Protein AF-A0A521FD59-F1 (afdb_monomer)

Mean predicted aligned error: 16.3 Å

Structure (mmCIF, N/CA/C/O backbone):
data_AF-A0A521FD59-F1
#
_entry.id   AF-A0A521FD59-F1
#
loop_
_atom_site.group_PDB
_atom_site.id
_atom_site.type_symbol
_atom_site.label_atom_id
_atom_site.label_alt_id
_atom_site.label_comp_id
_atom_site.label_asym_id
_atom_site.label_entity_id
_atom_site.label_seq_id
_atom_site.pdbx_PDB_ins_code
_atom_site.Cartn_x
_atom_site.Cartn_y
_atom_site.Cartn_z
_atom_site.occupancy
_atom_site.B_iso_or_equiv
_atom_site.auth_seq_id
_atom_site.auth_comp_id
_atom_site.auth_asym_id
_atom_site.auth_atom_id
_atom_site.pdbx_PDB_model_num
ATOM 1 N N . MET A 1 1 ? -59.098 29.229 61.569 1.00 36.94 1 MET A N 1
ATOM 2 C CA . MET A 1 1 ? -57.922 29.793 62.262 1.00 36.94 1 MET A CA 1
ATOM 3 C C . MET A 1 1 ? -56.766 29.774 61.277 1.00 36.94 1 MET A C 1
ATOM 5 O O . MET A 1 1 ? -56.457 28.694 60.805 1.00 36.94 1 MET A O 1
ATOM 9 N N . ASN A 1 2 ? -56.265 30.974 60.949 1.00 36.91 2 ASN A N 1
ATOM 10 C CA . ASN A 1 2 ? -54.979 31.379 60.337 1.00 36.91 2 ASN A CA 1
ATOM 11 C C . ASN A 1 2 ? -54.457 30.537 59.150 1.00 36.91 2 ASN A C 1
ATOM 13 O O . ASN A 1 2 ? -54.027 29.412 59.353 1.00 36.91 2 ASN A O 1
ATOM 17 N N . TYR A 1 3 ? -54.619 30.938 57.880 1.00 36.75 3 TYR A N 1
ATOM 18 C CA . TYR A 1 3 ? -53.926 31.993 57.094 1.00 36.75 3 TYR A CA 1
ATOM 19 C C . TYR A 1 3 ? -52.390 31.928 57.079 1.00 36.75 3 TYR A C 1
ATOM 21 O O . TYR A 1 3 ? -51.772 32.198 58.104 1.00 36.75 3 TYR A O 1
ATOM 29 N N . LEU A 1 4 ? -51.844 31.640 55.884 1.00 38.56 4 LEU A N 1
ATOM 30 C CA . LEU A 1 4 ? -50.711 32.262 55.152 1.00 38.56 4 LEU A CA 1
ATOM 31 C C . LEU A 1 4 ? -50.344 31.280 54.008 1.00 38.56 4 LEU A C 1
ATOM 33 O O . LEU A 1 4 ? -49.922 30.165 54.291 1.00 38.56 4 LEU A O 1
ATOM 37 N N . THR A 1 5 ? -50.788 31.435 52.753 1.00 40.41 5 THR A N 1
ATOM 38 C CA . THR A 1 5 ? -50.320 32.346 51.675 1.00 40.41 5 THR A CA 1
ATOM 39 C C . THR A 1 5 ? -48.805 32.361 51.473 1.00 40.41 5 THR A C 1
ATOM 41 O O . THR A 1 5 ? -48.108 32.876 52.334 1.00 40.41 5 THR A O 1
ATOM 44 N N . ASP A 1 6 ? -48.328 31.836 50.338 1.00 34.53 6 ASP A N 1
ATOM 45 C CA . ASP A 1 6 ? -47.549 32.559 49.304 1.00 34.53 6 ASP A CA 1
ATOM 46 C C . ASP A 1 6 ? -46.977 31.552 48.286 1.00 34.53 6 ASP A C 1
ATOM 48 O O . ASP A 1 6 ? -46.302 30.599 48.653 1.00 34.53 6 ASP A O 1
ATOM 52 N N . THR A 1 7 ? -47.556 31.482 47.086 1.00 39.81 7 THR A N 1
ATOM 53 C CA . THR A 1 7 ? -47.180 32.148 45.817 1.00 39.81 7 THR A CA 1
ATOM 54 C C . THR A 1 7 ? -46.099 31.427 44.990 1.00 39.81 7 THR A C 1
ATOM 56 O O . THR A 1 7 ? -45.178 30.823 45.530 1.00 39.81 7 THR A O 1
ATOM 59 N N . PRO A 1 8 ? -46.255 31.432 43.648 1.00 39.59 8 PRO A N 1
ATOM 60 C CA . PRO A 1 8 ? -45.463 30.642 42.715 1.00 39.59 8 PRO A CA 1
ATOM 61 C C . PRO A 1 8 ? -44.220 31.404 42.246 1.00 39.59 8 PRO A C 1
ATOM 63 O O . PRO A 1 8 ? -44.295 32.593 41.938 1.00 39.59 8 PRO A O 1
ATOM 66 N N . MET A 1 9 ? -43.102 30.702 42.065 1.00 32.16 9 MET A N 1
ATOM 67 C CA . MET A 1 9 ? -41.982 31.226 41.284 1.00 32.16 9 MET A CA 1
ATOM 68 C C . MET A 1 9 ? -42.161 30.822 39.813 1.00 32.16 9 MET A C 1
ATOM 70 O O . MET A 1 9 ? -41.871 29.702 39.403 1.00 32.16 9 MET A O 1
ATOM 74 N N . LYS A 1 10 ? -42.694 31.755 39.019 1.00 37.41 10 LYS A N 1
ATOM 75 C CA . LYS A 1 10 ? -42.339 31.905 37.601 1.00 37.41 10 LYS A CA 1
ATOM 76 C C . LYS A 1 10 ? -41.144 32.854 37.517 1.00 37.41 10 LYS A C 1
ATOM 78 O O . LYS A 1 10 ? -41.014 33.708 38.389 1.00 37.41 10 LYS A O 1
ATOM 83 N N . THR A 1 11 ? -40.435 32.784 36.384 1.00 32.03 11 THR A N 1
ATOM 84 C CA . THR A 1 11 ? -39.330 33.640 35.883 1.00 32.03 11 THR A CA 1
ATOM 85 C C . THR A 1 11 ? -37.928 33.129 36.252 1.00 32.03 11 THR A C 1
ATOM 87 O O . THR A 1 11 ? -37.734 32.663 37.361 1.00 32.03 11 THR A O 1
ATOM 90 N N . LEU A 1 12 ? -36.916 33.097 35.378 1.00 36.06 12 LEU A N 1
ATOM 91 C CA . LEU A 1 12 ? -36.708 33.691 34.054 1.00 36.06 12 LEU A CA 1
ATOM 92 C C . LEU A 1 12 ? -36.009 32.698 33.103 1.00 36.06 12 LEU A C 1
ATOM 94 O O . LEU A 1 12 ? -35.074 32.005 33.481 1.00 36.06 12 LEU A O 1
ATOM 98 N N . THR A 1 13 ? -36.471 32.699 31.855 1.00 33.00 13 THR A N 1
ATOM 99 C CA . THR A 1 13 ? -35.672 32.868 30.632 1.00 33.00 13 THR A CA 1
ATOM 100 C C . THR A 1 13 ? -34.166 32.584 30.725 1.00 33.00 13 THR A C 1
ATOM 102 O O . THR A 1 13 ? -33.420 33.378 31.284 1.00 33.00 13 THR A O 1
ATOM 105 N N . ASN A 1 14 ? -33.712 31.542 30.027 1.00 32.19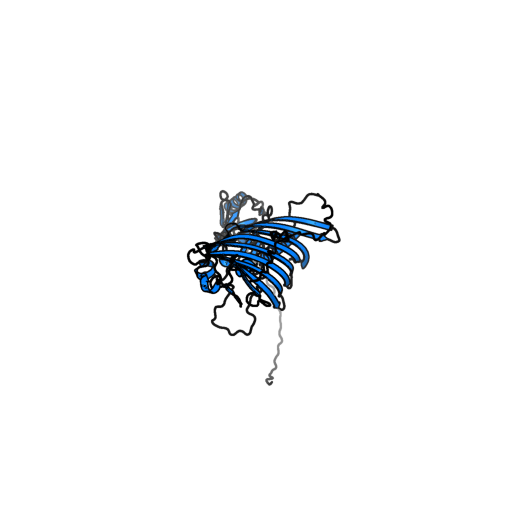 14 ASN A N 1
ATOM 106 C CA . ASN A 1 14 ? -32.535 31.648 29.166 1.00 32.19 14 ASN A CA 1
ATOM 107 C C . ASN A 1 14 ? -32.643 30.630 28.026 1.00 32.19 14 ASN A C 1
ATOM 109 O O . ASN A 1 14 ? -32.357 29.446 28.168 1.00 32.19 14 ASN A O 1
ATOM 113 N N . HIS A 1 15 ? -33.077 31.134 26.871 1.00 39.25 15 HIS A N 1
ATOM 114 C CA . HIS A 1 15 ? -32.587 30.650 25.590 1.00 39.25 15 HIS A CA 1
ATOM 115 C C . HIS A 1 15 ? -31.060 30.676 25.640 1.00 39.25 15 HIS A C 1
ATOM 117 O O . HIS A 1 15 ? -30.529 31.771 25.716 1.00 39.25 15 HIS A O 1
ATOM 123 N N . PHE A 1 16 ? -30.383 29.527 25.640 1.00 38.50 16 PHE A N 1
ATOM 124 C CA . PHE A 1 16 ? -29.023 29.327 25.111 1.00 38.50 16 PHE A CA 1
ATOM 125 C C . PHE A 1 16 ? -28.554 27.909 25.466 1.00 38.50 16 PHE A C 1
ATOM 127 O O . PHE A 1 16 ? -27.932 27.697 26.496 1.00 38.50 16 PHE A O 1
ATOM 134 N N . PHE A 1 17 ? -28.854 26.933 24.612 1.00 32.09 17 PHE A N 1
ATOM 135 C CA . PHE A 1 17 ? -28.067 25.697 24.487 1.00 32.09 17 PHE A CA 1
ATOM 136 C C . PHE A 1 17 ? -28.345 25.148 23.079 1.00 32.09 17 PHE A C 1
ATOM 138 O O . PHE A 1 17 ? -29.271 24.380 22.858 1.00 32.09 17 PHE A O 1
ATOM 145 N N . ARG A 1 18 ? -27.921 25.893 22.051 1.00 30.89 18 ARG A N 1
ATOM 146 C CA . ARG A 1 18 ? -26.748 25.552 21.228 1.00 30.89 18 ARG A CA 1
ATOM 147 C C . ARG A 1 18 ? -26.711 24.066 20.869 1.00 30.89 18 ARG A C 1
ATOM 149 O O . ARG A 1 18 ? -26.042 23.272 21.510 1.00 30.89 18 ARG A O 1
ATOM 156 N N . LEU A 1 19 ? -27.470 23.761 19.818 1.00 32.31 19 LEU A N 1
ATOM 157 C CA . LEU A 1 19 ? -27.032 23.019 18.637 1.00 32.31 19 LEU A CA 1
ATOM 158 C C . LEU A 1 19 ? -25.502 22.812 18.630 1.00 32.31 19 LEU A C 1
ATOM 160 O O . LEU A 1 19 ? -24.761 23.729 18.279 1.00 32.31 19 LEU A O 1
ATOM 164 N N . LEU A 1 20 ? -25.041 21.642 19.066 1.00 33.50 20 LEU A N 1
ATOM 165 C CA . LEU A 1 20 ? -23.659 21.206 18.893 1.00 33.50 20 LEU A CA 1
ATOM 166 C C . LEU A 1 20 ? -23.643 20.269 17.682 1.00 33.50 20 LEU A C 1
ATOM 168 O O . LEU A 1 20 ? -23.583 19.054 17.807 1.00 33.50 20 LEU A O 1
ATOM 172 N N . VAL A 1 21 ? -23.799 20.861 16.497 1.00 31.67 21 VAL A N 1
ATOM 173 C CA . VAL A 1 21 ? -23.350 20.218 15.263 1.00 31.67 21 VAL A CA 1
ATOM 174 C C . VAL A 1 21 ? -21.833 20.338 15.307 1.00 31.67 21 VAL A C 1
ATOM 176 O O . VAL A 1 21 ? -21.298 21.429 15.107 1.00 31.67 21 VAL A O 1
ATOM 179 N N . PHE A 1 22 ? -21.145 19.249 15.636 1.00 30.95 22 PHE A N 1
ATOM 180 C CA . PHE A 1 22 ? -19.716 19.142 15.375 1.00 30.95 22 PHE A CA 1
ATOM 181 C C . PHE A 1 22 ? -19.566 18.941 13.864 1.00 30.95 22 PHE A C 1
ATOM 183 O O . PHE A 1 22 ? -19.523 17.827 13.360 1.00 30.95 22 PHE A O 1
ATOM 190 N N . VAL A 1 23 ? -19.591 20.047 13.114 1.00 31.14 23 VAL A N 1
ATOM 191 C CA . VAL A 1 23 ? -19.036 20.053 11.761 1.00 31.14 23 VAL A CA 1
ATOM 192 C C . VAL A 1 23 ? -17.531 19.992 11.967 1.00 31.14 23 VAL A C 1
ATOM 194 O O . VAL A 1 23 ? -16.925 20.991 12.363 1.00 31.14 23 VAL A O 1
ATOM 197 N N . PHE A 1 24 ? -16.937 18.824 11.737 1.00 30.42 24 PHE A N 1
ATOM 198 C CA . PHE A 1 24 ? -15.494 18.676 11.590 1.00 30.42 24 PHE A CA 1
ATOM 199 C C . PHE A 1 24 ? -15.096 19.408 10.301 1.00 30.42 24 PHE A C 1
ATOM 201 O O . PHE A 1 24 ? -15.010 18.845 9.217 1.00 30.42 24 PHE A O 1
ATOM 208 N N . THR A 1 25 ? -14.979 20.732 10.402 1.00 29.70 25 THR A N 1
ATOM 209 C CA . THR A 1 25 ? -14.443 21.571 9.335 1.00 29.70 25 THR A CA 1
ATOM 210 C C . THR A 1 25 ? -12.945 21.585 9.573 1.00 29.70 25 THR A C 1
ATOM 212 O O . THR A 1 25 ? -12.450 22.369 10.381 1.00 29.70 25 THR A O 1
ATOM 215 N N . VAL A 1 26 ? -12.232 20.665 8.929 1.00 36.03 26 VAL A N 1
ATOM 216 C CA . VAL A 1 26 ? -10.773 20.714 8.851 1.00 36.03 26 VAL A CA 1
ATOM 217 C C . VAL A 1 26 ? -10.423 21.931 7.998 1.00 36.03 26 VAL A C 1
ATOM 219 O O . VAL A 1 26 ? -10.385 21.883 6.773 1.00 36.03 26 VAL A O 1
ATOM 222 N N . THR A 1 27 ? -10.245 23.080 8.644 1.00 34.38 27 THR A N 1
ATOM 223 C CA . THR A 1 27 ? -9.614 24.242 8.023 1.00 34.38 27 THR A CA 1
ATOM 224 C C . THR A 1 27 ? -8.113 23.995 7.986 1.00 34.38 27 THR A C 1
ATOM 226 O O . THR A 1 27 ? -7.407 24.311 8.944 1.00 34.38 27 THR A O 1
ATOM 229 N N . LEU A 1 28 ? -7.632 23.444 6.871 1.00 40.31 28 LEU A N 1
ATOM 230 C CA . LEU A 1 28 ? -6.236 23.555 6.457 1.00 40.31 28 LEU A CA 1
ATOM 231 C C . LEU A 1 28 ? -5.959 25.028 6.136 1.00 40.31 28 LEU A C 1
ATOM 233 O O . LEU A 1 28 ? -6.228 25.518 5.044 1.00 40.31 28 LEU A O 1
ATOM 237 N N . ALA A 1 29 ? -5.476 25.757 7.134 1.00 40.28 29 ALA A N 1
ATOM 238 C CA . ALA A 1 29 ? -4.911 27.087 6.965 1.00 40.28 29 ALA A CA 1
ATOM 239 C C . ALA A 1 29 ? -3.554 27.143 7.672 1.00 40.28 29 ALA A C 1
ATOM 241 O O . ALA A 1 29 ? -3.356 27.905 8.616 1.00 40.28 29 ALA A O 1
ATOM 242 N N . ALA A 1 30 ? -2.615 26.322 7.202 1.00 39.03 30 ALA A N 1
ATOM 243 C CA . ALA A 1 30 ? -1.202 26.651 7.290 1.00 39.03 30 ALA A CA 1
ATOM 244 C C . ALA A 1 30 ? -0.863 27.438 6.021 1.00 39.03 30 ALA A C 1
ATOM 246 O O . ALA A 1 30 ? -0.776 26.893 4.925 1.00 39.03 30 ALA A O 1
ATOM 247 N N . GLY A 1 31 ? -0.778 28.759 6.164 1.00 37.69 31 GLY A N 1
ATOM 248 C CA . GLY A 1 31 ? -0.307 29.629 5.102 1.00 37.69 31 GLY A CA 1
ATOM 249 C C . GLY A 1 31 ? 1.185 29.419 4.878 1.00 37.69 31 GLY A C 1
ATOM 250 O O . GLY A 1 31 ? 1.992 30.020 5.581 1.00 37.69 31 GLY A O 1
ATOM 251 N N . CYS A 1 32 ? 1.528 28.631 3.864 1.00 32.69 32 CYS A N 1
ATOM 252 C CA . CYS A 1 32 ? 2.683 28.910 3.023 1.00 32.69 32 CYS A CA 1
ATOM 253 C C . CYS A 1 32 ? 2.172 29.710 1.823 1.00 32.69 32 CYS A C 1
ATOM 255 O O . CYS A 1 32 ? 1.131 29.406 1.240 1.00 32.69 32 CYS A O 1
ATOM 257 N N . THR A 1 33 ? 2.850 30.805 1.507 1.00 37.28 33 THR A N 1
ATOM 258 C CA . THR A 1 33 ? 2.545 31.620 0.338 1.00 37.28 33 THR A CA 1
ATOM 259 C C . THR A 1 33 ? 2.867 30.794 -0.906 1.00 37.28 33 THR A C 1
ATOM 261 O O . THR A 1 33 ? 4.036 30.678 -1.254 1.00 37.28 33 THR A O 1
ATOM 264 N N . LEU A 1 34 ? 1.856 30.212 -1.551 1.00 37.97 34 LEU A N 1
ATOM 265 C CA . LEU A 1 34 ? 1.984 29.669 -2.904 1.00 37.97 34 LEU A CA 1
ATOM 266 C C . LEU A 1 34 ? 2.347 30.835 -3.830 1.00 37.97 34 LEU A C 1
ATOM 268 O O . LEU A 1 34 ? 1.506 31.688 -4.127 1.00 37.97 34 LEU A O 1
ATOM 272 N N . GLY A 1 35 ? 3.629 30.930 -4.181 1.00 33.28 35 GLY A N 1
ATOM 273 C CA . GLY A 1 35 ? 4.089 31.784 -5.267 1.00 33.28 35 GLY A CA 1
ATOM 274 C C . GLY A 1 35 ? 3.484 31.299 -6.581 1.00 33.28 35 GLY A C 1
ATOM 275 O O . GLY A 1 35 ? 3.236 30.107 -6.741 1.00 33.28 35 GLY A O 1
ATOM 276 N N . ASP A 1 36 ? 3.205 32.234 -7.490 1.00 37.91 36 ASP A N 1
ATOM 277 C CA . ASP A 1 36 ? 2.759 31.953 -8.859 1.00 37.91 36 ASP A CA 1
ATOM 278 C C . ASP A 1 36 ? 3.618 30.838 -9.479 1.00 37.91 36 ASP A C 1
ATOM 280 O O . ASP A 1 36 ? 4.808 31.032 -9.738 1.00 37.91 36 ASP A O 1
ATOM 284 N N . VAL A 1 37 ? 3.010 29.674 -9.717 1.00 43.78 37 VAL A N 1
ATOM 285 C CA . VAL A 1 37 ? 3.637 28.580 -10.460 1.00 43.78 37 VAL A CA 1
ATOM 286 C C . VAL A 1 37 ? 3.593 28.962 -11.935 1.00 43.78 37 VAL A C 1
ATOM 288 O O . VAL A 1 37 ? 2.526 29.140 -12.520 1.00 43.78 37 VAL A O 1
ATOM 291 N N . SER A 1 38 ? 4.773 29.130 -12.528 1.00 35.16 38 SER A N 1
ATOM 292 C CA . SER A 1 38 ? 4.948 29.404 -13.953 1.00 35.16 38 SER A CA 1
ATOM 293 C C . SER A 1 38 ? 4.319 28.287 -14.796 1.00 35.16 38 SER A C 1
ATOM 295 O O . SER A 1 38 ? 4.861 27.186 -14.868 1.00 35.16 38 SER A O 1
ATOM 297 N N . GLU A 1 39 ? 3.231 28.601 -15.503 1.00 39.53 39 GLU A N 1
ATOM 298 C CA . GLU A 1 39 ? 2.723 27.833 -16.644 1.00 39.53 39 GLU A CA 1
ATOM 299 C C . GLU A 1 39 ? 3.779 27.817 -17.766 1.00 39.53 39 GLU A C 1
ATOM 301 O O . GLU A 1 39 ? 3.798 28.699 -18.620 1.00 39.53 39 GLU A O 1
ATOM 306 N N . ASN A 1 40 ? 4.690 26.841 -17.772 1.00 36.19 40 ASN A N 1
ATOM 307 C CA . ASN A 1 40 ? 5.502 26.519 -18.949 1.00 36.19 40 ASN A CA 1
ATOM 308 C C . ASN A 1 40 ? 5.667 24.994 -19.077 1.00 36.19 40 ASN A C 1
ATOM 310 O O . ASN A 1 40 ? 6.516 24.383 -18.440 1.00 36.19 40 ASN A O 1
ATOM 314 N N . MET A 1 41 ? 4.766 24.441 -19.896 1.00 36.25 41 MET A N 1
ATOM 315 C CA . MET A 1 41 ? 4.787 23.204 -20.700 1.00 36.25 41 MET A CA 1
ATOM 316 C C . MET A 1 41 ? 6.204 22.601 -20.854 1.00 36.25 41 MET A C 1
ATOM 318 O O . MET A 1 41 ? 7.050 23.232 -21.480 1.00 36.25 41 MET A O 1
ATOM 322 N N . ASP A 1 42 ? 6.555 21.499 -20.178 1.00 42.59 42 ASP A N 1
ATOM 323 C CA . ASP A 1 42 ? 6.226 20.093 -20.506 1.00 42.59 42 ASP A CA 1
ATOM 324 C C . ASP A 1 42 ? 5.697 19.316 -19.272 1.00 42.59 42 ASP A C 1
ATOM 326 O O . ASP A 1 42 ? 6.403 18.561 -18.601 1.00 42.59 42 ASP A O 1
ATOM 330 N N . GLN A 1 43 ? 4.425 19.516 -18.911 1.00 51.12 43 GLN A N 1
ATOM 331 C CA . GLN A 1 43 ? 3.843 18.866 -17.725 1.00 51.12 43 GLN A CA 1
ATOM 332 C C . GLN A 1 43 ? 3.532 17.370 -17.911 1.00 51.12 43 GLN A C 1
ATOM 334 O O . GLN A 1 43 ? 3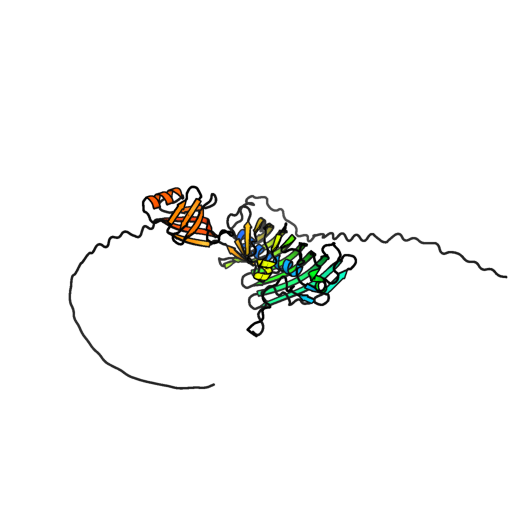.396 16.681 -16.902 1.00 51.12 43 GLN A O 1
ATOM 339 N N . ASP A 1 44 ? 3.518 16.837 -19.137 1.00 54.88 44 ASP A N 1
ATOM 340 C CA . ASP A 1 44 ? 2.973 15.496 -19.412 1.00 54.88 44 ASP A CA 1
ATOM 341 C C . ASP A 1 44 ? 4.005 14.356 -19.482 1.00 54.88 44 ASP A C 1
ATOM 343 O O . ASP A 1 44 ? 3.611 13.196 -19.372 1.00 54.88 44 ASP A O 1
ATOM 347 N N . GLN A 1 45 ? 5.302 14.644 -19.637 1.00 68.19 45 GLN A N 1
ATOM 348 C CA . GLN A 1 45 ? 6.347 13.608 -19.633 1.00 68.19 45 GLN A CA 1
ATOM 349 C C . GLN A 1 45 ? 7.082 13.597 -18.298 1.00 68.19 45 GLN A C 1
ATOM 351 O O . GLN A 1 45 ? 7.595 14.631 -17.872 1.00 68.19 45 GLN A O 1
ATOM 356 N N . LEU A 1 46 ? 7.069 12.456 -17.612 1.00 78.12 46 LEU A N 1
ATOM 357 C CA . LEU A 1 46 ? 7.846 12.241 -16.395 1.00 78.12 46 LEU A CA 1
ATOM 358 C C . LEU A 1 46 ? 9.300 11.966 -16.776 1.00 78.12 46 LEU A C 1
ATOM 360 O O . LEU A 1 46 ? 9.550 11.160 -17.672 1.00 78.12 46 LEU A O 1
ATOM 364 N N . ASP A 1 47 ? 10.247 12.627 -16.114 1.00 83.06 47 ASP A N 1
ATOM 365 C CA . ASP A 1 47 ? 11.659 12.273 -16.266 1.00 83.06 47 ASP A CA 1
ATOM 366 C C . ASP A 1 47 ? 12.032 11.046 -15.409 1.00 83.06 47 ASP A C 1
ATOM 368 O O . ASP A 1 47 ? 11.302 10.647 -14.502 1.00 83.06 47 ASP A O 1
ATOM 372 N N . ALA A 1 48 ? 13.186 10.431 -15.681 1.00 80.88 48 ALA A N 1
ATOM 373 C CA . ALA A 1 48 ? 13.617 9.229 -14.963 1.00 80.88 48 ALA A CA 1
ATOM 374 C C . ALA A 1 48 ? 13.784 9.444 -13.443 1.00 80.88 48 ALA A C 1
ATOM 376 O O . ALA A 1 48 ? 13.568 8.517 -12.668 1.00 80.88 48 ALA A O 1
ATOM 377 N N . GLU A 1 49 ? 14.154 10.651 -12.994 1.00 82.38 49 GLU A N 1
ATOM 378 C CA . GLU A 1 49 ? 14.268 10.968 -11.563 1.00 82.38 49 GLU A CA 1
ATOM 379 C C . GLU A 1 49 ? 12.880 11.082 -10.913 1.00 82.38 49 GLU A C 1
ATOM 381 O O . GLU A 1 49 ? 12.688 10.644 -9.782 1.00 82.38 49 GLU A O 1
ATOM 386 N N . GLU A 1 50 ? 11.906 11.674 -11.607 1.00 88.38 50 GLU A N 1
ATOM 387 C CA . GLU A 1 50 ? 10.514 11.771 -11.161 1.00 88.38 50 GLU A CA 1
ATOM 388 C C . GLU A 1 50 ? 9.857 10.396 -11.050 1.00 88.38 50 GLU A C 1
ATOM 390 O O . GLU A 1 50 ? 9.140 10.155 -10.082 1.00 88.38 50 GLU A O 1
ATOM 395 N N . ILE A 1 51 ? 10.129 9.495 -11.994 1.00 88.62 51 ILE A N 1
ATOM 396 C CA . ILE A 1 51 ? 9.582 8.133 -12.001 1.00 88.62 51 ILE A CA 1
ATOM 397 C C . ILE A 1 51 ? 10.183 7.301 -10.874 1.00 88.62 51 ILE A C 1
ATOM 399 O O . ILE A 1 51 ? 9.437 6.691 -10.115 1.00 88.62 51 ILE A O 1
ATOM 403 N N . GLU A 1 52 ? 11.507 7.331 -10.715 1.00 84.06 52 GLU A N 1
ATOM 404 C CA . GLU A 1 52 ? 12.207 6.643 -9.625 1.00 84.06 52 GLU A CA 1
ATOM 405 C C . GLU A 1 52 ? 11.743 7.157 -8.251 1.00 84.06 52 GLU A C 1
ATOM 407 O O . GLU A 1 52 ? 11.477 6.375 -7.340 1.00 84.06 52 GLU A O 1
ATOM 412 N N . ALA A 1 53 ? 11.568 8.474 -8.099 1.00 89.69 53 ALA A N 1
ATOM 413 C CA . ALA A 1 53 ? 11.043 9.047 -6.864 1.00 89.69 53 ALA A CA 1
ATOM 414 C C . ALA A 1 53 ? 9.587 8.634 -6.607 1.00 89.69 53 ALA A C 1
ATOM 416 O O . ALA A 1 53 ? 9.246 8.218 -5.499 1.00 89.69 53 ALA A O 1
ATOM 417 N N . ALA A 1 54 ? 8.724 8.747 -7.619 1.00 94.31 54 ALA A N 1
ATOM 418 C CA . ALA A 1 54 ? 7.312 8.415 -7.491 1.00 94.31 54 ALA A CA 1
ATOM 419 C C . ALA A 1 54 ? 7.103 6.927 -7.200 1.00 94.31 54 ALA A C 1
ATOM 421 O O . ALA A 1 54 ? 6.263 6.590 -6.368 1.00 94.31 54 ALA A O 1
ATOM 422 N N . SER A 1 55 ? 7.874 6.043 -7.839 1.00 92.81 55 SER A N 1
ATOM 423 C CA . SER A 1 55 ? 7.757 4.599 -7.648 1.00 92.81 55 SER A CA 1
ATOM 424 C C . SER A 1 55 ? 8.142 4.214 -6.223 1.00 92.81 55 SER A C 1
ATOM 426 O O . SER A 1 55 ? 7.360 3.554 -5.545 1.00 92.81 55 SER A O 1
ATOM 428 N N . GLN A 1 56 ? 9.256 4.737 -5.701 1.00 89.38 56 GLN A N 1
ATOM 429 C CA . GLN A 1 56 ? 9.672 4.486 -4.320 1.00 89.38 56 GLN A CA 1
ATOM 430 C C . GLN A 1 56 ? 8.682 5.035 -3.279 1.00 89.38 56 GLN A C 1
ATOM 432 O O . GLN A 1 56 ? 8.407 4.358 -2.284 1.00 89.38 56 GLN A O 1
ATOM 437 N N . ILE A 1 57 ? 8.117 6.229 -3.504 1.00 95.94 57 ILE A N 1
ATOM 438 C CA . ILE A 1 57 ? 7.075 6.793 -2.628 1.00 95.94 57 ILE A CA 1
ATOM 439 C C . ILE A 1 57 ? 5.821 5.912 -2.662 1.00 95.94 57 ILE A C 1
ATOM 441 O O . ILE A 1 57 ? 5.248 5.631 -1.609 1.00 95.94 57 ILE A O 1
ATOM 445 N N . MET A 1 58 ? 5.407 5.439 -3.842 1.00 97.31 58 MET A N 1
ATOM 446 C CA . MET A 1 58 ? 4.282 4.509 -3.971 1.00 97.31 58 MET A CA 1
ATOM 447 C C . MET A 1 58 ? 4.559 3.174 -3.274 1.00 97.31 58 MET A C 1
ATOM 449 O O . MET A 1 58 ? 3.677 2.675 -2.581 1.00 97.31 58 MET A O 1
ATOM 453 N N . GLY A 1 59 ? 5.782 2.644 -3.366 1.00 93.88 59 GLY A N 1
ATOM 454 C CA . GLY A 1 59 ? 6.199 1.449 -2.630 1.00 93.88 59 GLY A CA 1
ATOM 455 C C . GLY A 1 59 ? 6.008 1.597 -1.120 1.00 93.88 59 GLY A C 1
ATOM 456 O O . GLY A 1 59 ? 5.367 0.761 -0.484 1.00 93.88 59 GLY A O 1
ATOM 457 N N . GLN A 1 60 ? 6.457 2.717 -0.543 1.00 93.44 60 GLN A N 1
ATOM 458 C CA . GLN A 1 60 ? 6.218 3.013 0.874 1.00 93.44 60 GLN A CA 1
ATOM 459 C C . GLN A 1 60 ? 4.748 3.264 1.217 1.00 93.44 60 GLN A C 1
ATOM 461 O O . GLN A 1 60 ? 4.313 2.938 2.322 1.00 93.44 60 GLN A O 1
ATOM 466 N N . ALA A 1 61 ? 3.997 3.916 0.327 1.00 97.44 61 ALA A N 1
ATOM 467 C CA . ALA A 1 61 ? 2.585 4.208 0.546 1.00 97.44 61 ALA A CA 1
ATOM 468 C C . ALA A 1 61 ? 1.735 2.934 0.535 1.00 97.44 61 ALA A C 1
ATOM 470 O O . ALA A 1 61 ? 0.712 2.887 1.213 1.00 97.44 61 ALA A O 1
ATOM 471 N N . LEU A 1 62 ? 2.159 1.902 -0.195 1.00 97.56 62 LEU A N 1
ATOM 472 C CA . LEU A 1 62 ? 1.464 0.624 -0.259 1.00 97.56 62 LEU A CA 1
ATOM 473 C C . LEU A 1 62 ? 1.831 -0.299 0.905 1.00 97.56 62 LEU A C 1
ATOM 475 O O . LEU A 1 62 ? 0.935 -0.902 1.486 1.00 97.56 62 LEU A O 1
ATOM 479 N N . SER A 1 63 ? 3.103 -0.400 1.280 1.00 92.94 63 SER A N 1
ATOM 480 C CA . SER A 1 63 ? 3.565 -1.572 2.026 1.00 92.94 63 SER A CA 1
ATOM 481 C C . SER A 1 63 ? 3.231 -1.634 3.519 1.00 92.94 63 SER A C 1
ATOM 483 O O . SER A 1 63 ? 2.964 -0.627 4.176 1.00 92.94 63 SER A O 1
ATOM 485 N N . ASP A 1 64 ? 3.299 -2.845 4.076 1.00 91.56 64 ASP A N 1
ATOM 486 C CA . ASP A 1 64 ? 3.088 -3.108 5.505 1.00 91.56 64 ASP A CA 1
ATOM 487 C C . ASP A 1 64 ? 4.238 -2.585 6.385 1.00 91.56 64 ASP A C 1
ATOM 489 O O . ASP A 1 64 ? 4.029 -1.843 7.348 1.00 91.56 64 ASP A O 1
ATOM 493 N N . ASP A 1 65 ? 5.479 -2.887 6.011 1.00 84.94 65 ASP A N 1
ATOM 494 C CA . ASP A 1 65 ? 6.679 -2.503 6.758 1.00 84.94 65 ASP A CA 1
ATOM 495 C C . ASP A 1 65 ? 6.840 -0.984 6.889 1.00 84.94 65 ASP A C 1
ATOM 497 O O . ASP A 1 65 ? 7.398 -0.502 7.876 1.00 84.94 65 ASP A O 1
ATOM 501 N N . ASN A 1 66 ? 6.304 -0.208 5.946 1.00 87.38 66 ASN A N 1
ATOM 502 C CA . ASN A 1 66 ? 6.409 1.247 5.961 1.00 87.38 66 ASN A CA 1
ATOM 503 C C . ASN A 1 66 ? 5.183 1.942 6.565 1.00 87.38 66 ASN A C 1
ATOM 505 O O . ASN A 1 66 ? 5.113 3.161 6.468 1.00 87.38 66 ASN A O 1
ATOM 509 N N . ASP A 1 67 ? 4.237 1.221 7.185 1.00 94.38 67 ASP A N 1
ATOM 510 C CA . ASP A 1 67 ? 2.950 1.738 7.698 1.00 94.38 67 ASP A CA 1
ATOM 511 C C . ASP A 1 67 ? 2.003 2.298 6.614 1.00 94.38 67 ASP A C 1
ATOM 513 O O . ASP A 1 67 ? 1.261 3.262 6.844 1.00 94.38 67 ASP A O 1
ATOM 517 N N . GLY A 1 68 ? 2.081 1.750 5.399 1.00 96.31 68 GLY A N 1
ATOM 518 C CA . GLY A 1 68 ? 1.265 2.125 4.245 1.00 96.31 68 GLY A CA 1
ATOM 519 C C . GLY A 1 68 ? -0.148 1.535 4.277 1.00 96.31 68 GLY A C 1
ATOM 520 O O . GLY A 1 68 ? -0.665 1.138 5.323 1.00 96.31 68 GLY A O 1
ATOM 521 N N . VAL A 1 69 ? -0.776 1.463 3.103 1.00 97.56 69 VAL A N 1
ATOM 522 C CA . VAL A 1 69 ? -2.110 0.885 2.882 1.00 97.56 69 VAL A CA 1
ATOM 523 C C . VAL A 1 69 ? -2.234 -0.491 3.523 1.00 97.56 69 VAL A C 1
ATOM 525 O O . VAL A 1 69 ? -3.176 -0.728 4.277 1.00 97.56 69 VAL A O 1
ATOM 528 N N . PHE A 1 70 ? -1.291 -1.395 3.255 1.00 95.94 70 PHE A N 1
ATOM 529 C CA . PHE A 1 70 ? -1.374 -2.768 3.741 1.00 95.94 70 PHE A CA 1
ATOM 530 C C . PHE A 1 70 ? -1.185 -2.861 5.254 1.00 95.94 70 PHE A C 1
ATOM 532 O O . PHE A 1 70 ? -1.806 -3.716 5.885 1.00 95.94 70 PHE A O 1
ATOM 539 N N . ALA A 1 71 ? -0.451 -1.934 5.873 1.00 95.06 71 ALA A N 1
ATOM 540 C CA . ALA A 1 71 ? -0.429 -1.832 7.329 1.00 95.06 71 ALA A CA 1
ATOM 541 C C . ALA A 1 71 ? -1.784 -1.405 7.889 1.00 95.06 71 ALA A C 1
ATOM 543 O O . ALA A 1 71 ? -2.243 -1.961 8.883 1.00 95.06 71 ALA A O 1
ATOM 544 N N . SER A 1 72 ? -2.441 -0.436 7.251 1.00 96.88 72 SER A N 1
ATOM 545 C CA . SER A 1 72 ? -3.777 0.009 7.649 1.00 96.88 72 SER A CA 1
ATOM 546 C C . SER A 1 72 ? -4.856 -1.043 7.400 1.00 96.88 72 SER A C 1
ATOM 548 O O . SER A 1 72 ? -5.753 -1.162 8.226 1.00 96.88 72 SER A O 1
ATOM 550 N N . LEU A 1 73 ? -4.769 -1.838 6.330 1.00 96.44 73 LEU A N 1
ATOM 551 C CA . LEU A 1 73 ? -5.675 -2.969 6.097 1.00 96.44 73 LEU A CA 1
ATOM 552 C C . LEU A 1 73 ? -5.495 -4.063 7.153 1.00 96.44 73 LEU A C 1
ATOM 554 O O . LEU A 1 73 ? -6.475 -4.553 7.708 1.00 96.44 73 LEU A O 1
ATOM 558 N N . ASN A 1 74 ? -4.250 -4.405 7.484 1.00 94.00 74 ASN A N 1
ATOM 559 C CA . ASN A 1 74 ? -3.975 -5.332 8.575 1.00 94.00 74 ASN A CA 1
ATOM 560 C C . ASN A 1 74 ? -4.492 -4.795 9.922 1.00 94.00 74 ASN A C 1
ATOM 562 O O . ASN A 1 74 ? -5.105 -5.541 10.684 1.00 94.00 74 ASN A O 1
ATOM 566 N N . ASP A 1 75 ? -4.284 -3.508 10.220 1.00 95.19 75 ASP A N 1
ATOM 567 C CA . ASP A 1 75 ? -4.817 -2.879 11.434 1.00 95.19 75 ASP A CA 1
ATOM 568 C C . ASP A 1 75 ? -6.363 -2.903 11.431 1.00 95.19 75 ASP A C 1
ATOM 570 O O . ASP A 1 75 ? -6.970 -3.245 12.443 1.00 95.19 75 ASP A O 1
ATOM 574 N N . ALA A 1 76 ? -7.012 -2.648 10.287 1.00 96.12 76 ALA A N 1
ATOM 575 C CA . ALA A 1 76 ? -8.469 -2.707 10.136 1.00 96.12 76 ALA A CA 1
ATOM 576 C C . ALA A 1 76 ? -9.057 -4.103 10.425 1.00 96.12 76 ALA A C 1
ATOM 578 O O . ALA A 1 76 ? -10.176 -4.206 10.928 1.00 96.12 76 ALA A O 1
ATOM 579 N N . LEU A 1 77 ? -8.297 -5.164 10.137 1.00 93.31 77 LEU A N 1
ATOM 580 C CA . LEU A 1 77 ? -8.669 -6.569 10.355 1.00 93.31 77 LEU A CA 1
ATOM 581 C C . LEU A 1 77 ? -8.119 -7.154 11.672 1.00 93.31 77 LEU A C 1
ATOM 583 O O . LEU A 1 77 ? -8.214 -8.359 11.913 1.00 93.31 77 LEU A O 1
ATOM 587 N N . THR A 1 78 ? -7.529 -6.323 12.532 1.00 88.50 78 THR A N 1
ATOM 588 C CA . THR A 1 78 ? -6.944 -6.738 13.814 1.00 88.50 78 THR A CA 1
ATOM 589 C C . THR A 1 78 ? -8.018 -6.962 14.885 1.00 88.50 78 THR A C 1
ATOM 591 O O . THR A 1 78 ? -9.021 -6.252 14.954 1.00 88.50 78 THR A O 1
ATOM 594 N N . ASP A 1 79 ? -7.788 -7.917 15.793 1.00 84.88 79 ASP A N 1
ATOM 595 C CA . ASP A 1 79 ? -8.671 -8.146 16.936 1.00 84.88 79 ASP A CA 1
ATOM 596 C C . ASP A 1 79 ? -8.476 -7.083 18.017 1.00 84.88 79 ASP A C 1
ATOM 598 O O . ASP A 1 79 ? -7.471 -7.054 18.742 1.00 84.88 79 ASP A O 1
ATOM 602 N N . ILE A 1 80 ? -9.504 -6.263 18.221 1.00 88.94 80 ILE A N 1
ATOM 603 C CA . ILE A 1 80 ? -9.457 -5.170 19.191 1.00 88.94 80 ILE A CA 1
ATOM 604 C C . ILE A 1 80 ? -10.173 -5.495 20.506 1.00 88.94 80 ILE A C 1
ATOM 606 O O . ILE A 1 80 ? -11.191 -6.188 20.543 1.00 88.94 80 ILE A O 1
ATOM 610 N N . SER A 1 81 ? -9.651 -4.973 21.616 1.00 87.62 81 SER A N 1
ATOM 611 C CA . SER A 1 81 ? -10.305 -5.025 22.928 1.00 87.62 81 SER A CA 1
ATOM 612 C C . SER A 1 81 ? -9.877 -3.865 23.826 1.00 87.62 81 SER A C 1
ATOM 614 O O . SER A 1 81 ? -8.941 -3.131 23.516 1.00 87.62 81 SER A O 1
ATOM 616 N N . SER A 1 82 ? -10.490 -3.748 25.004 1.00 86.38 82 SER A N 1
ATOM 617 C CA . SER A 1 82 ? -10.141 -2.711 25.981 1.00 86.38 82 SER A CA 1
ATOM 618 C C . SER A 1 82 ? -8.722 -2.778 26.539 1.00 86.38 82 SER A C 1
ATOM 620 O O . SER A 1 82 ? -8.297 -1.841 27.205 1.00 86.38 82 SER A O 1
ATOM 622 N N . SER A 1 83 ? -8.012 -3.886 26.348 1.00 82.25 83 SER A N 1
ATOM 623 C CA . SER A 1 83 ? -6.693 -4.103 26.946 1.00 82.25 83 SER A CA 1
ATOM 624 C C . SER A 1 83 ? -5.591 -4.378 25.935 1.00 82.25 83 SER A C 1
ATOM 626 O O . SER A 1 83 ? -4.453 -4.566 26.351 1.00 82.25 83 SER A O 1
ATOM 628 N N . ASP A 1 84 ? -5.931 -4.536 24.656 1.00 78.19 84 ASP A N 1
ATOM 629 C CA . ASP A 1 84 ? -5.051 -5.224 23.721 1.00 78.19 84 ASP A CA 1
ATOM 630 C C . ASP A 1 84 ? -5.485 -5.028 22.259 1.00 78.19 84 ASP A C 1
ATOM 632 O O . ASP A 1 84 ? -6.689 -5.015 21.973 1.00 78.19 84 ASP A O 1
ATOM 636 N N . PHE A 1 85 ? -4.498 -4.956 21.365 1.00 82.44 85 PHE A N 1
ATOM 637 C CA . PHE A 1 85 ? -4.606 -4.820 19.909 1.00 82.44 85 PHE A CA 1
ATOM 638 C C . PHE A 1 85 ? -3.698 -5.882 19.283 1.00 82.44 85 PHE A C 1
ATOM 640 O O . PHE A 1 85 ? -2.480 -5.775 19.383 1.00 82.44 85 PHE A O 1
ATOM 647 N N . ARG A 1 86 ? -4.265 -6.971 18.748 1.00 75.75 86 ARG A N 1
ATOM 648 C CA . ARG A 1 86 ? -3.471 -8.123 18.279 1.00 75.75 86 ARG A CA 1
ATOM 649 C C . ARG A 1 86 ? -3.946 -8.644 16.950 1.00 75.75 86 ARG A C 1
ATOM 651 O O . ARG A 1 86 ? -5.150 -8.704 16.714 1.00 75.75 86 ARG A O 1
ATOM 658 N N . ALA A 1 87 ? -2.983 -9.058 16.127 1.00 67.81 87 ALA A N 1
ATOM 659 C CA . ALA A 1 87 ? -3.251 -9.677 14.841 1.00 67.81 87 ALA A CA 1
ATOM 660 C C . ALA A 1 87 ? -4.319 -10.768 14.996 1.00 67.81 87 ALA A C 1
ATOM 662 O O . ALA A 1 87 ? -4.220 -11.632 15.873 1.00 67.81 87 ALA A O 1
ATOM 663 N N . ASN A 1 88 ? -5.352 -10.696 14.162 1.00 64.94 88 ASN A N 1
ATOM 664 C CA . ASN A 1 88 ? -6.381 -11.718 14.133 1.00 64.94 88 ASN A CA 1
ATOM 665 C C . ASN A 1 88 ? -5.789 -12.974 13.482 1.00 64.94 88 ASN A C 1
ATOM 667 O O . ASN A 1 88 ? -5.239 -12.921 12.381 1.00 64.94 88 ASN A O 1
ATOM 671 N N . ALA A 1 89 ? -5.915 -14.119 14.154 1.00 60.50 89 ALA A N 1
ATOM 672 C CA . ALA A 1 89 ? -5.348 -15.385 13.692 1.00 60.50 89 ALA A CA 1
ATOM 673 C C . ALA A 1 89 ? -5.888 -15.857 12.323 1.00 60.50 89 ALA A C 1
ATOM 675 O O . ALA A 1 89 ? -5.269 -16.724 11.704 1.00 60.50 89 ALA A O 1
ATOM 676 N N . ARG A 1 90 ? -7.022 -15.306 11.859 1.00 58.97 90 ARG A N 1
ATOM 677 C CA . ARG A 1 90 ? -7.624 -15.560 10.538 1.00 58.97 90 ARG A CA 1
ATOM 678 C C . ARG A 1 90 ? -6.952 -14.799 9.400 1.00 58.97 90 ARG A C 1
ATOM 680 O O . ARG A 1 90 ? -6.984 -15.253 8.269 1.00 58.97 90 ARG A O 1
ATOM 687 N N . PHE A 1 91 ? -6.355 -13.646 9.686 1.00 59.12 91 PHE A N 1
ATOM 688 C CA . PHE A 1 91 ? -5.827 -12.730 8.670 1.00 59.12 91 PHE A CA 1
ATOM 689 C C . PHE A 1 91 ? -4.313 -12.574 8.833 1.00 59.12 91 PHE A C 1
ATOM 691 O O . PHE A 1 91 ? -3.799 -11.462 8.854 1.00 59.12 91 PHE A O 1
ATOM 698 N N . LYS A 1 92 ? -3.631 -13.707 9.065 1.00 55.88 92 LYS A N 1
ATOM 699 C CA . LYS A 1 92 ? -2.268 -13.817 9.616 1.00 55.88 92 LYS A CA 1
ATOM 700 C C . LYS A 1 92 ? -1.290 -12.776 9.062 1.00 55.88 92 LYS A C 1
ATOM 702 O O . LYS A 1 92 ? -1.264 -12.480 7.876 1.00 55.88 92 LYS A O 1
ATOM 707 N N . SER A 1 93 ? -0.418 -12.294 9.942 1.00 55.47 93 SER A N 1
ATOM 708 C CA . SER A 1 93 ? 0.612 -11.292 9.661 1.00 55.47 93 SER A CA 1
ATOM 709 C C . SER A 1 93 ? 2.039 -11.869 9.739 1.00 55.47 93 SER A C 1
ATOM 711 O O . SER A 1 93 ? 2.885 -11.306 10.437 1.00 55.47 93 SER A O 1
ATOM 713 N N . GLY A 1 94 ? 2.311 -13.012 9.091 1.00 37.97 94 GLY A N 1
ATOM 714 C CA . GLY A 1 94 ? 3.596 -13.735 9.207 1.00 37.97 94 GLY A CA 1
ATOM 715 C C . GLY A 1 94 ? 3.722 -14.596 10.485 1.00 37.97 94 GLY A C 1
ATOM 716 O O . GLY A 1 94 ? 2.899 -14.480 11.391 1.00 37.97 94 GLY A O 1
ATOM 717 N N . PRO A 1 95 ? 4.683 -15.544 10.565 1.00 38.47 95 PRO A N 1
ATOM 718 C CA . PRO A 1 95 ? 4.450 -16.848 11.185 1.00 38.47 95 PRO A CA 1
ATOM 719 C C . PRO A 1 95 ? 4.477 -16.846 12.722 1.00 38.47 95 PRO A C 1
ATOM 721 O O . PRO A 1 95 ? 5.525 -16.690 13.340 1.00 38.47 95 PRO A O 1
ATOM 724 N N . GLU A 1 96 ? 3.355 -17.238 13.332 1.00 38.16 96 GLU A N 1
ATOM 725 C CA . GLU A 1 96 ? 3.311 -17.869 14.665 1.00 38.16 96 GLU A CA 1
ATOM 726 C C . GLU A 1 96 ? 3.393 -19.414 14.595 1.00 38.16 96 GLU A C 1
ATOM 728 O O . GLU A 1 96 ? 2.970 -20.122 15.511 1.00 38.16 96 GLU A O 1
ATOM 733 N N . ASN A 1 97 ? 3.956 -19.998 13.531 1.00 33.91 97 ASN A N 1
ATOM 734 C CA . ASN A 1 97 ? 4.121 -21.452 13.465 1.00 33.91 97 ASN A CA 1
ATOM 735 C C . ASN A 1 97 ? 5.392 -21.909 14.184 1.00 33.91 97 ASN A C 1
ATOM 737 O O . ASN A 1 97 ? 6.467 -22.082 13.612 1.00 33.91 97 ASN A O 1
ATOM 741 N N . GLY A 1 98 ? 5.219 -22.178 15.476 1.00 32.16 98 GLY A N 1
ATOM 742 C CA . GLY A 1 98 ? 6.130 -22.997 16.250 1.00 32.16 98 GLY A CA 1
ATOM 743 C C . GLY A 1 98 ? 6.279 -24.394 15.648 1.00 32.16 98 GLY A C 1
ATOM 744 O O . GLY A 1 98 ? 5.399 -25.236 15.789 1.00 32.16 98 GLY A O 1
ATOM 745 N N . ASN A 1 99 ? 7.450 -24.670 15.077 1.00 29.17 99 ASN A N 1
ATOM 746 C CA . ASN A 1 99 ? 8.249 -25.816 15.499 1.00 29.17 99 ASN A CA 1
ATOM 747 C C . ASN A 1 99 ? 9.712 -25.637 15.063 1.00 29.17 99 ASN A C 1
ATOM 749 O O . ASN A 1 99 ? 10.061 -25.871 13.912 1.00 29.17 99 ASN A O 1
ATOM 753 N N . GLY A 1 100 ? 10.582 -25.286 16.015 1.00 27.33 100 GLY A N 1
ATOM 754 C CA . GLY A 1 100 ? 12.008 -25.590 15.892 1.00 27.33 100 GLY A CA 1
ATOM 755 C C . GLY A 1 100 ? 12.978 -24.437 15.644 1.00 27.33 100 GLY A C 1
ATOM 756 O O . GLY A 1 100 ? 13.891 -24.613 14.853 1.00 27.33 100 GLY A 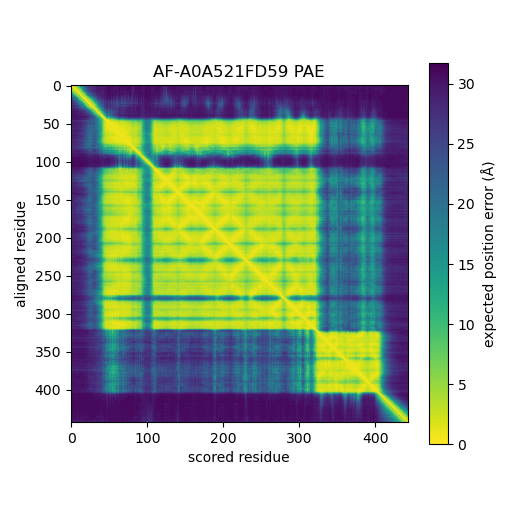O 1
ATOM 757 N N . HIS A 1 101 ? 12.892 -23.336 16.389 1.00 26.09 101 HIS A N 1
ATOM 758 C CA . HIS A 1 101 ? 14.081 -22.799 17.063 1.00 26.09 101 HIS A CA 1
ATOM 759 C C . HIS A 1 101 ? 13.663 -21.814 18.150 1.00 26.09 101 HIS A C 1
ATOM 761 O O . HIS A 1 101 ? 13.088 -20.765 17.880 1.00 26.09 101 HIS A O 1
ATOM 767 N N . HIS A 1 102 ? 14.006 -22.139 19.396 1.00 34.00 102 HIS A N 1
ATOM 768 C CA . HIS A 1 102 ? 14.221 -21.132 20.425 1.00 34.00 102 HIS A CA 1
ATOM 769 C C . HIS A 1 102 ? 15.437 -20.292 20.007 1.00 34.00 102 HIS A C 1
ATOM 771 O O . HIS A 1 102 ? 16.550 -20.509 20.478 1.00 34.00 102 HIS A O 1
ATOM 777 N N . GLY A 1 103 ? 15.223 -19.384 19.059 1.00 24.02 103 GLY A N 1
ATOM 778 C CA . GLY A 1 103 ? 16.126 -18.296 18.747 1.00 24.02 103 GLY A CA 1
ATOM 779 C C . GLY A 1 103 ? 15.807 -17.144 19.684 1.00 24.02 103 GLY A C 1
ATOM 780 O O . GLY A 1 103 ? 14.700 -16.616 19.689 1.00 24.02 103 GLY A O 1
ATOM 781 N N . ASN A 1 104 ? 16.777 -16.810 20.520 1.00 27.72 104 ASN A N 1
ATOM 782 C CA . ASN A 1 104 ? 16.859 -15.558 21.258 1.00 27.72 104 ASN A CA 1
ATOM 783 C C . ASN A 1 104 ? 16.482 -14.378 20.326 1.00 27.72 104 ASN A C 1
ATOM 785 O O . ASN A 1 104 ? 16.879 -14.397 19.165 1.00 27.72 104 ASN A O 1
ATOM 789 N N . GLY A 1 105 ? 15.689 -13.419 20.818 1.00 31.30 105 GLY A N 1
ATOM 790 C CA . GLY A 1 105 ? 14.898 -12.466 20.021 1.00 31.30 105 GLY A CA 1
ATOM 791 C C . GLY A 1 105 ? 15.579 -11.819 18.807 1.00 31.30 105 GLY A C 1
ATOM 792 O O . GLY A 1 105 ? 16.732 -11.421 18.909 1.00 31.30 105 GLY A O 1
ATOM 793 N N . ASN A 1 106 ? 14.840 -11.752 17.685 1.00 29.84 106 ASN A N 1
ATOM 794 C CA . ASN A 1 106 ? 14.995 -10.819 16.543 1.00 29.84 106 ASN A CA 1
ATOM 795 C C . ASN A 1 106 ? 14.048 -11.159 15.353 1.00 29.84 106 ASN A C 1
ATOM 797 O O . ASN A 1 106 ? 14.401 -10.965 14.198 1.00 29.84 106 ASN A O 1
ATOM 801 N N . GLY A 1 107 ? 12.854 -11.716 15.602 1.00 32.03 107 GLY A N 1
ATOM 802 C CA . GLY A 1 107 ? 12.011 -12.329 14.557 1.00 32.03 107 GLY A CA 1
ATOM 803 C C . GLY A 1 107 ? 10.722 -11.591 14.181 1.00 32.03 107 GLY A C 1
ATOM 804 O O . GLY A 1 107 ? 9.779 -12.250 13.758 1.00 32.03 107 GLY A O 1
ATOM 805 N N . HIS A 1 108 ? 10.632 -10.273 14.366 1.00 46.62 108 HIS A N 1
ATOM 806 C CA . HIS A 1 108 ? 9.479 -9.489 13.906 1.00 46.62 108 HIS A CA 1
ATOM 807 C C . HIS A 1 108 ? 9.924 -8.659 12.697 1.00 46.62 108 HIS A C 1
ATOM 809 O O . HIS A 1 108 ? 10.943 -7.979 12.792 1.00 46.62 108 HIS A O 1
ATOM 815 N N . GLY A 1 109 ? 9.212 -8.748 11.567 1.00 56.53 109 GLY A N 1
ATOM 816 C CA . GLY A 1 109 ? 9.477 -7.919 10.382 1.00 56.53 109 GLY A CA 1
ATOM 817 C C . GLY A 1 109 ? 9.417 -6.416 10.689 1.00 56.53 109 GLY A C 1
ATOM 818 O O . GLY A 1 109 ? 9.052 -6.006 11.797 1.00 56.53 109 GLY A O 1
ATOM 819 N N . HIS A 1 110 ? 9.752 -5.569 9.714 1.00 70.19 110 HIS A N 1
ATOM 820 C CA . HIS A 1 110 ? 9.811 -4.120 9.929 1.00 70.19 110 HIS A CA 1
ATOM 821 C C . HIS A 1 110 ? 8.427 -3.458 10.080 1.00 70.19 110 HIS A C 1
ATOM 823 O O . HIS A 1 110 ? 8.338 -2.241 10.236 1.00 70.19 110 HIS A O 1
ATOM 829 N N . SER A 1 111 ? 7.333 -4.225 10.103 1.00 78.00 111 SER A N 1
ATOM 830 C CA . SER A 1 111 ? 6.000 -3.723 10.440 1.00 78.00 111 SER A CA 1
ATOM 831 C C . SER A 1 111 ? 5.913 -3.248 11.893 1.00 78.00 111 SER A C 1
ATOM 833 O O . SER A 1 111 ? 5.340 -2.191 12.145 1.00 78.00 111 SER A O 1
ATOM 835 N N . GLY A 1 112 ? 6.532 -3.959 12.846 1.00 76.81 112 GLY A N 1
ATOM 836 C CA . GLY A 1 112 ? 6.511 -3.623 14.279 1.00 76.81 112 GLY A CA 1
ATOM 837 C C . GLY A 1 112 ? 5.178 -3.906 14.979 1.00 76.81 112 GLY A C 1
ATOM 838 O O . GLY A 1 112 ? 5.004 -3.524 16.138 1.00 76.81 112 GLY A O 1
ATOM 839 N N . ARG A 1 113 ? 4.235 -4.558 14.286 1.00 81.88 113 ARG A N 1
ATOM 840 C CA . ARG A 1 113 ? 2.925 -4.951 14.822 1.00 81.88 113 ARG A CA 1
ATOM 841 C C . ARG A 1 113 ? 3.084 -5.856 16.047 1.00 81.88 113 ARG A C 1
ATOM 843 O O . ARG A 1 113 ? 3.955 -6.725 16.071 1.00 81.88 113 ARG A O 1
ATOM 850 N N . GLY A 1 114 ? 2.231 -5.664 17.051 1.00 80.06 114 GLY A N 1
ATOM 851 C CA . GLY A 1 114 ? 2.247 -6.425 18.306 1.00 80.06 114 GLY A CA 1
ATOM 852 C C . GLY A 1 114 ? 3.138 -5.826 19.399 1.00 80.06 114 GLY A C 1
ATOM 853 O O . GLY A 1 114 ? 3.181 -6.360 20.508 1.00 80.06 114 GLY A O 1
ATOM 854 N N . ASN A 1 115 ? 3.840 -4.727 19.103 1.00 82.75 115 ASN A N 1
ATOM 855 C CA . ASN A 1 115 ? 4.664 -3.973 20.050 1.00 82.75 115 ASN A CA 1
ATOM 856 C C . ASN A 1 115 ? 4.101 -2.562 20.300 1.00 82.75 115 ASN A C 1
ATOM 858 O O . ASN A 1 115 ? 4.854 -1.601 20.465 1.00 82.75 115 ASN A O 1
ATOM 862 N N . GLU A 1 116 ? 2.775 -2.428 20.286 1.00 89.44 116 GLU A N 1
ATOM 863 C CA . GLU A 1 116 ? 2.077 -1.171 20.540 1.00 89.44 116 GLU A CA 1
ATOM 864 C C . GLU A 1 116 ? 2.304 -0.686 21.984 1.00 89.44 116 GLU A C 1
ATOM 866 O O . GLU A 1 116 ? 2.139 -1.426 22.957 1.00 89.44 116 GLU A O 1
ATOM 871 N N . ASN A 1 117 ? 2.656 0.591 22.123 1.00 91.06 117 ASN A N 1
ATOM 872 C CA . ASN A 1 117 ? 2.820 1.298 23.389 1.00 91.06 117 ASN A CA 1
ATOM 873 C C . ASN A 1 117 ? 1.739 2.370 23.534 1.00 91.06 117 ASN A C 1
ATOM 875 O O . ASN A 1 117 ? 1.114 2.765 22.553 1.00 91.06 117 ASN A O 1
ATOM 879 N N . ASP A 1 118 ? 1.514 2.831 24.766 1.00 93.88 118 ASP A N 1
ATOM 880 C CA . ASP A 1 118 ? 0.547 3.897 25.066 1.00 93.88 118 ASP A CA 1
ATOM 881 C C . ASP A 1 118 ? -0.853 3.633 24.472 1.00 93.88 118 ASP A C 1
ATOM 883 O O . ASP A 1 118 ? -1.544 4.529 23.993 1.00 93.88 118 ASP A O 1
ATOM 887 N N . TYR A 1 119 ? -1.265 2.360 24.514 1.00 94.62 119 TYR A N 1
ATOM 888 C CA . TYR A 1 119 ? -2.548 1.909 23.990 1.00 94.62 119 TYR A CA 1
ATOM 889 C C . TYR A 1 119 ? -3.719 2.468 24.805 1.00 94.62 119 TYR A C 1
ATOM 891 O O . TYR A 1 119 ? -3.860 2.182 26.000 1.00 94.62 119 TYR A O 1
ATOM 899 N N . GLU A 1 120 ? -4.607 3.196 24.136 1.00 96.50 120 GLU A N 1
ATOM 900 C CA . GLU A 1 120 ? -5.877 3.660 24.684 1.00 96.50 120 GLU A CA 1
ATOM 901 C C . GLU A 1 120 ? -7.047 3.103 23.871 1.00 96.50 120 GLU A C 1
ATOM 903 O O . GLU A 1 120 ? -6.981 2.987 22.649 1.00 96.50 120 GLU A O 1
ATOM 908 N N . TYR A 1 121 ? -8.143 2.781 24.562 1.00 97.25 121 TYR A N 1
ATOM 909 C CA . TYR A 1 121 ? -9.366 2.265 23.953 1.00 97.25 121 TYR A CA 1
ATOM 910 C C . TYR A 1 121 ? -10.610 2.889 24.584 1.00 97.25 121 TYR A C 1
ATOM 912 O O . TYR A 1 121 ? -10.701 3.049 25.806 1.00 97.25 121 TYR A O 1
ATOM 920 N N . SER A 1 122 ? -11.618 3.164 23.757 1.00 97.50 122 SER A N 1
ATOM 921 C CA . SER A 1 122 ? -12.970 3.500 24.209 1.00 97.50 122 SER A CA 1
ATOM 922 C C . SER A 1 122 ? -14.039 2.987 23.244 1.00 97.50 122 SER A C 1
ATOM 924 O O . SER A 1 122 ? -13.757 2.743 22.073 1.00 97.50 122 SER A O 1
ATOM 926 N N . TYR A 1 123 ? -15.266 2.838 23.745 1.00 97.88 123 TYR A N 1
ATOM 927 C CA . TYR A 1 123 ? -16.440 2.456 22.962 1.00 97.88 123 TYR A CA 1
ATOM 928 C C . TYR A 1 123 ? -17.633 3.351 23.305 1.00 97.88 123 TYR A C 1
ATOM 930 O O . TYR A 1 123 ? -17.907 3.596 24.485 1.00 97.88 123 TYR A O 1
ATOM 938 N N . ASP A 1 124 ? -18.344 3.824 22.281 1.00 98.00 124 ASP A N 1
ATOM 939 C CA . ASP A 1 124 ? -19.607 4.548 22.416 1.00 98.00 124 ASP A CA 1
ATOM 940 C C . ASP A 1 124 ? -20.791 3.680 21.941 1.00 98.00 124 ASP A C 1
ATOM 942 O O . ASP A 1 124 ? -20.993 3.525 20.735 1.00 98.00 124 ASP A O 1
ATOM 946 N N . PRO A 1 125 ? -21.644 3.174 22.853 1.00 96.00 125 PRO A N 1
ATOM 947 C CA . PRO A 1 125 ? -22.771 2.310 22.497 1.00 96.00 125 PRO A CA 1
ATOM 948 C C . PRO A 1 125 ? -23.882 3.021 21.713 1.00 96.00 125 PRO A C 1
ATOM 950 O O . PRO A 1 125 ? -24.772 2.363 21.180 1.00 96.00 125 PRO A O 1
ATOM 953 N N . VAL A 1 126 ? -23.895 4.360 21.668 1.00 96.38 126 VAL A N 1
ATOM 954 C CA . VAL A 1 126 ? -24.901 5.114 20.903 1.00 96.38 126 VAL A CA 1
ATOM 955 C C . VAL A 1 126 ? -24.555 5.134 19.418 1.00 96.38 126 VAL A C 1
ATOM 957 O O . VAL A 1 126 ? -25.455 5.089 18.580 1.00 96.38 126 VAL A O 1
ATOM 960 N N . THR A 1 127 ? -23.267 5.238 19.100 1.00 97.56 127 THR A N 1
ATOM 961 C CA . THR A 1 127 ? -22.765 5.353 17.726 1.00 97.56 127 THR A CA 1
ATOM 962 C C . THR A 1 127 ? -22.140 4.062 17.206 1.00 97.56 127 THR A C 1
ATOM 964 O O . THR A 1 127 ? -21.944 3.951 16.002 1.00 97.56 127 THR A O 1
ATOM 967 N N . GLY A 1 128 ? -21.840 3.103 18.087 1.00 97.69 128 GLY A N 1
ATOM 968 C CA . GLY A 1 128 ? -21.132 1.870 17.745 1.00 97.69 128 GLY A CA 1
ATOM 969 C C . GLY A 1 128 ? -19.630 2.066 17.528 1.00 97.69 128 GLY A C 1
ATOM 970 O O . GLY A 1 128 ? -18.959 1.128 17.113 1.00 97.69 128 GLY A O 1
ATOM 971 N N . ILE A 1 129 ? -19.099 3.267 17.790 1.00 98.56 129 ILE A N 1
ATOM 972 C CA . ILE A 1 129 ? -17.708 3.611 17.490 1.00 98.56 129 ILE A CA 1
ATOM 973 C C . ILE A 1 129 ? -16.784 3.067 18.577 1.00 98.56 129 ILE A C 1
ATOM 975 O O . ILE A 1 129 ? -16.917 3.405 19.755 1.00 98.56 129 ILE A O 1
ATOM 979 N N . HIS A 1 130 ? -15.799 2.285 18.149 1.00 98.38 130 HIS A N 1
ATOM 980 C CA . HIS A 1 130 ? -14.603 1.952 18.909 1.00 98.38 130 HIS A CA 1
ATOM 981 C C . HIS A 1 130 ? -13.497 2.927 18.517 1.00 98.38 130 HIS A C 1
ATOM 983 O O . HIS A 1 130 ? -13.226 3.076 17.328 1.00 98.38 130 HIS A O 1
ATOM 989 N N . SER A 1 131 ? -12.836 3.551 19.487 1.00 98.25 131 SER A N 1
ATOM 990 C CA . SER A 1 131 ? -11.701 4.449 19.244 1.00 98.25 131 SER A CA 1
ATOM 991 C C . SER A 1 131 ? -10.447 3.889 19.890 1.00 98.25 131 SER A C 1
ATOM 993 O O . SER A 1 131 ? -10.485 3.519 21.066 1.00 98.25 131 SER A O 1
ATOM 995 N N . ILE A 1 132 ? -9.356 3.858 19.129 1.00 97.00 132 ILE A N 1
ATOM 996 C CA . ILE A 1 132 ? -8.053 3.333 19.539 1.00 97.00 132 ILE A CA 1
ATOM 997 C C . ILE A 1 132 ? -6.965 4.360 19.253 1.00 97.00 132 ILE A C 1
ATOM 999 O O . ILE A 1 132 ? -6.988 5.009 18.208 1.00 97.00 132 ILE A O 1
ATOM 1003 N N . SER A 1 133 ? -5.981 4.457 20.142 1.00 97.50 133 SER A N 1
ATOM 1004 C CA . SER A 1 133 ? -4.704 5.102 19.841 1.00 97.50 133 SER A CA 1
ATOM 1005 C C . SER A 1 133 ? -3.536 4.320 20.415 1.00 97.50 133 SER A C 1
ATOM 1007 O O . SER A 1 133 ? -3.693 3.670 21.445 1.00 97.50 133 SER A O 1
ATOM 1009 N N . PHE A 1 134 ? -2.383 4.387 19.758 1.00 96.50 134 PHE A N 1
ATOM 1010 C CA . PHE A 1 134 ? -1.127 3.819 20.243 1.00 96.50 134 PHE A CA 1
ATOM 1011 C C . PHE A 1 134 ? 0.066 4.441 19.522 1.00 96.50 134 PHE A C 1
ATOM 1013 O O . PHE A 1 134 ? -0.084 5.041 18.454 1.00 96.50 134 PHE A O 1
ATOM 1020 N N . ASP A 1 135 ? 1.253 4.175 20.058 1.00 96.00 135 ASP A N 1
ATOM 1021 C CA . ASP A 1 135 ? 2.526 4.397 19.387 1.00 96.00 135 ASP A CA 1
ATOM 1022 C C . ASP A 1 135 ? 3.209 3.062 19.050 1.00 96.00 135 ASP A C 1
ATOM 1024 O O . ASP A 1 135 ? 3.166 2.100 19.820 1.00 96.00 135 ASP A O 1
ATOM 1028 N N . ARG A 1 136 ? 3.867 2.995 17.894 1.00 92.81 136 ARG A N 1
ATOM 1029 C CA . ARG A 1 136 ? 4.633 1.838 17.416 1.00 92.81 136 ARG A CA 1
ATOM 1030 C C . ARG A 1 136 ? 6.041 2.290 17.057 1.00 92.81 136 ARG A C 1
ATOM 1032 O O . ARG A 1 136 ? 6.216 3.310 16.392 1.00 92.81 136 ARG A O 1
ATOM 1039 N N . SER A 1 137 ? 7.053 1.541 17.484 1.00 92.25 137 SER A N 1
ATOM 1040 C CA . SER A 1 137 ? 8.442 1.862 17.162 1.00 92.25 137 SER A CA 1
ATOM 1041 C C . SER A 1 137 ? 9.283 0.627 16.879 1.00 92.25 137 SER A C 1
ATOM 1043 O O . SER A 1 137 ? 9.077 -0.445 17.446 1.00 92.25 137 SER A O 1
ATOM 1045 N N . ILE A 1 138 ? 10.242 0.803 15.977 1.00 86.38 138 ILE A N 1
ATOM 1046 C CA . ILE A 1 138 ? 11.265 -0.175 15.628 1.00 86.38 138 ILE A CA 1
ATOM 1047 C C . ILE A 1 138 ? 12.590 0.563 15.617 1.00 86.38 138 ILE A C 1
ATOM 1049 O O . ILE A 1 138 ? 12.701 1.630 15.014 1.00 86.38 138 ILE A O 1
ATOM 1053 N N . ASP A 1 139 ? 13.581 -0.012 16.281 1.00 86.50 139 ASP A N 1
ATOM 1054 C CA . ASP A 1 139 ? 14.935 0.522 16.327 1.00 86.50 139 ASP A CA 1
ATOM 1055 C C . ASP A 1 139 ? 15.919 -0.632 16.129 1.00 86.50 139 ASP A C 1
ATOM 1057 O O . ASP A 1 139 ? 16.187 -1.416 17.042 1.00 86.50 139 ASP A O 1
ATOM 1061 N N . THR A 1 140 ? 16.383 -0.786 14.891 1.00 73.50 140 THR A N 1
ATOM 1062 C CA . THR A 1 140 ? 17.384 -1.778 14.486 1.00 73.50 140 THR A CA 1
ATOM 1063 C C . THR A 1 140 ? 18.539 -1.081 13.772 1.00 73.50 140 THR A C 1
ATOM 1065 O O . THR A 1 140 ? 18.427 0.076 13.376 1.00 73.50 140 THR A O 1
ATOM 1068 N N . GLU A 1 141 ? 19.657 -1.786 13.580 1.00 57.50 141 GLU A N 1
ATOM 1069 C CA . GLU A 1 141 ? 20.893 -1.210 13.025 1.00 57.50 141 GLU A CA 1
ATOM 1070 C C . GLU A 1 141 ? 20.699 -0.512 11.667 1.00 57.50 141 GLU A C 1
ATOM 1072 O O . GLU A 1 141 ? 21.296 0.534 11.429 1.00 57.50 141 GLU A O 1
ATOM 1077 N N . ASN A 1 142 ? 19.841 -1.060 10.802 1.00 59.84 142 ASN A N 1
ATOM 1078 C CA . ASN A 1 142 ? 19.673 -0.602 9.418 1.00 59.84 142 ASN A CA 1
ATOM 1079 C C . ASN A 1 142 ? 18.262 -0.084 9.109 1.00 59.84 142 ASN A C 1
ATOM 1081 O O . ASN A 1 142 ? 17.975 0.266 7.962 1.00 59.84 142 ASN A O 1
ATOM 1085 N N . PHE A 1 143 ? 17.384 -0.057 10.114 1.00 74.94 143 PHE A N 1
ATOM 1086 C CA . PHE A 1 143 ? 16.002 0.374 9.969 1.00 74.94 143 PHE A CA 1
ATOM 1087 C C . PHE A 1 143 ? 15.459 0.910 11.293 1.00 74.94 143 PHE A C 1
ATOM 1089 O O . PHE A 1 143 ? 15.464 0.219 12.316 1.00 74.94 143 PHE A O 1
ATOM 1096 N N . GLN A 1 144 ? 14.940 2.129 11.247 1.00 84.12 144 GLN A N 1
ATOM 1097 C CA . GLN A 1 144 ? 14.256 2.785 12.347 1.00 84.12 144 GLN A CA 1
ATOM 1098 C C . GLN A 1 144 ? 12.909 3.296 11.862 1.00 84.12 144 GLN A C 1
ATOM 1100 O O . GLN A 1 144 ? 12.804 3.854 10.771 1.00 84.12 144 GLN A O 1
ATOM 1105 N N . LYS A 1 145 ? 11.875 3.131 12.681 1.00 91.31 145 LYS A N 1
ATOM 1106 C CA . LYS A 1 145 ? 10.532 3.621 12.381 1.00 91.31 145 LYS A CA 1
ATOM 1107 C C . LYS A 1 145 ? 9.825 4.030 13.658 1.00 91.31 145 LYS A C 1
ATOM 1109 O O . LYS A 1 145 ? 9.913 3.328 14.664 1.00 91.31 145 LYS A O 1
ATOM 1114 N N . THR A 1 146 ? 9.102 5.142 13.612 1.00 96.12 146 THR A N 1
ATOM 1115 C CA . THR A 1 146 ? 8.211 5.569 14.696 1.00 96.12 146 THR A CA 1
ATOM 1116 C C . THR A 1 146 ? 6.878 6.003 14.122 1.00 96.12 146 THR A C 1
ATOM 1118 O O . THR A 1 146 ? 6.847 6.735 13.137 1.00 96.12 146 THR A O 1
ATOM 1121 N N . VAL A 1 147 ? 5.783 5.545 14.720 1.00 97.50 147 VAL A N 1
ATOM 1122 C CA . VAL A 1 147 ? 4.420 5.843 14.277 1.00 97.50 147 VAL A CA 1
ATOM 1123 C C . VAL A 1 147 ? 3.545 6.128 15.479 1.00 97.50 147 VAL A C 1
ATOM 1125 O O . VAL A 1 147 ? 3.589 5.393 16.459 1.00 97.50 147 VAL A O 1
ATOM 1128 N N . SER A 1 148 ? 2.719 7.161 15.365 1.00 98.31 148 SER A N 1
ATOM 1129 C CA . SER A 1 148 ? 1.586 7.409 16.248 1.00 98.31 148 SER A CA 1
ATOM 1130 C C . SER A 1 148 ? 0.299 7.225 15.458 1.00 98.31 148 SER A C 1
ATOM 1132 O O . SER A 1 148 ? 0.160 7.776 14.359 1.00 98.31 148 SER A O 1
ATOM 1134 N N . ALA A 1 149 ? -0.622 6.429 15.991 1.00 98.00 149 ALA A N 1
ATOM 1135 C CA . ALA A 1 149 ? -1.857 6.042 15.328 1.00 98.00 149 ALA A CA 1
ATOM 1136 C C . ALA A 1 149 ? -3.081 6.444 16.155 1.00 98.00 149 ALA A C 1
ATOM 1138 O O . ALA A 1 149 ? -3.129 6.256 17.369 1.00 98.00 149 ALA A O 1
ATOM 1139 N N . GLN A 1 150 ? -4.103 6.950 15.470 1.00 98.38 150 GLN A N 1
ATOM 1140 C CA . GLN A 1 150 ? -5.461 7.116 15.978 1.00 98.38 150 GLN A CA 1
ATOM 1141 C C . GLN A 1 150 ? -6.415 6.463 14.988 1.00 98.38 150 GLN A C 1
ATOM 1143 O O . GLN A 1 150 ? -6.359 6.745 13.794 1.00 98.38 150 GLN A O 1
ATOM 1148 N N . MET A 1 151 ? -7.284 5.584 15.466 1.00 98.31 151 MET A N 1
ATOM 1149 C CA . MET A 1 151 ? -8.153 4.784 14.611 1.00 98.31 151 MET A CA 1
ATOM 1150 C C . MET A 1 151 ? -9.555 4.700 15.183 1.00 98.31 151 MET A C 1
ATOM 1152 O O . MET A 1 151 ? -9.749 4.728 16.402 1.00 98.31 151 MET A O 1
ATOM 1156 N N . THR A 1 152 ? -10.530 4.542 14.296 1.00 98.56 152 THR A N 1
ATOM 1157 C CA . THR A 1 152 ? -11.911 4.256 14.673 1.00 98.56 152 THR A CA 1
ATOM 1158 C C . THR A 1 152 ? -12.458 3.075 13.902 1.00 98.56 152 THR A C 1
ATOM 1160 O O . THR A 1 152 ? -12.183 2.940 12.712 1.00 98.56 152 THR A O 1
ATOM 1163 N N . TYR A 1 153 ? -13.313 2.301 14.558 1.00 98.56 153 TYR A N 1
ATOM 1164 C CA . TYR A 1 153 ? -13.988 1.151 13.975 1.00 98.56 153 TYR A CA 1
ATOM 1165 C C . TYR A 1 153 ? -15.479 1.213 14.289 1.00 98.56 153 TYR A C 1
ATOM 1167 O O . TYR A 1 153 ? -15.861 1.585 15.402 1.00 98.56 153 TYR A O 1
ATOM 1175 N N . ILE A 1 154 ? -16.309 0.778 13.350 1.00 98.56 154 ILE A N 1
ATOM 1176 C CA . ILE A 1 154 ? -17.688 0.365 13.606 1.00 98.56 154 ILE A CA 1
ATOM 1177 C C . ILE A 1 154 ? -17.816 -1.068 13.101 1.00 98.56 154 ILE A C 1
ATOM 1179 O O . ILE A 1 154 ? -17.661 -1.325 11.910 1.00 98.56 154 ILE A O 1
ATOM 1183 N N . PHE A 1 155 ? -18.093 -1.995 14.016 1.00 98.31 155 PHE A N 1
ATOM 1184 C CA . PHE A 1 155 ? -18.341 -3.398 13.693 1.00 98.31 155 PHE A CA 1
ATOM 1185 C C . PHE A 1 155 ? -19.840 -3.644 13.648 1.00 98.31 155 PHE A C 1
ATOM 1187 O O . PHE A 1 155 ? -20.549 -3.304 14.603 1.00 98.31 155 PHE A O 1
ATOM 1194 N N . THR A 1 156 ? -20.314 -4.258 12.568 1.00 98.19 156 THR A N 1
ATOM 1195 C CA . THR A 1 156 ? -21.717 -4.665 12.448 1.00 98.19 156 THR A CA 1
ATOM 1196 C C . THR A 1 156 ? -21.858 -6.107 12.000 1.00 98.19 156 THR A C 1
ATOM 1198 O O . THR A 1 156 ? -20.995 -6.642 11.301 1.00 98.19 156 THR A O 1
ATOM 1201 N N . ASP A 1 157 ? -22.954 -6.729 12.422 1.00 97.19 157 ASP A N 1
ATOM 1202 C CA . ASP A 1 157 ? -23.364 -8.040 11.929 1.00 97.19 157 ASP A CA 1
ATOM 1203 C C . ASP A 1 157 ? -24.063 -7.967 10.560 1.00 97.19 157 ASP A C 1
ATOM 1205 O O . ASP A 1 157 ? -24.185 -6.903 9.944 1.00 97.19 157 ASP A O 1
ATOM 1209 N N . ASP A 1 158 ? -24.542 -9.117 10.078 1.00 96.06 158 ASP A N 1
ATOM 1210 C CA . ASP A 1 158 ? -25.268 -9.254 8.808 1.00 96.06 158 ASP A CA 1
ATOM 1211 C C . ASP A 1 158 ? -26.587 -8.459 8.748 1.00 96.06 158 ASP A C 1
ATOM 1213 O O . ASP A 1 158 ? -27.133 -8.201 7.671 1.00 96.06 158 ASP A O 1
ATOM 1217 N N . SER A 1 159 ? -27.096 -8.054 9.909 1.00 96.50 159 SER A N 1
ATOM 1218 C CA . SER A 1 159 ? -28.340 -7.320 10.099 1.00 96.50 159 SER A CA 1
ATOM 1219 C C . SER A 1 159 ? -28.096 -5.822 10.326 1.00 96.50 159 SER A C 1
ATOM 1221 O O . SER A 1 159 ? -29.054 -5.041 10.343 1.00 96.50 159 SER A O 1
ATOM 1223 N N . GLY A 1 160 ? -26.830 -5.407 10.446 1.00 96.12 160 GLY A N 1
ATOM 1224 C CA . GLY A 1 160 ? -26.407 -4.035 10.706 1.00 96.12 160 GLY A CA 1
ATOM 1225 C C . GLY A 1 160 ? -26.446 -3.633 12.185 1.00 96.12 160 GLY A C 1
ATOM 1226 O O . GLY A 1 160 ? -26.397 -2.436 12.479 1.00 96.12 160 GLY A O 1
ATOM 1227 N N . GLU A 1 161 ? -26.576 -4.578 13.121 1.00 97.81 161 GLU A N 1
ATOM 1228 C CA . GLU A 1 161 ? -26.511 -4.286 14.557 1.00 97.81 161 GLU A CA 1
ATOM 1229 C C . GLU A 1 161 ? -25.055 -4.120 15.016 1.00 97.81 161 GLU A C 1
ATOM 1231 O O . GLU A 1 161 ? -24.160 -4.839 14.573 1.00 97.81 161 GLU A O 1
ATOM 1236 N N . PHE A 1 162 ? -24.803 -3.156 15.911 1.00 98.19 162 PHE A N 1
ATOM 1237 C CA . PHE A 1 162 ? -23.456 -2.890 16.421 1.00 98.19 162 PHE A CA 1
ATOM 1238 C C . PHE A 1 162 ? -22.943 -4.019 17.316 1.00 98.19 162 PHE A C 1
ATOM 1240 O O . PHE A 1 162 ? -23.647 -4.484 18.214 1.00 98.19 162 PHE A O 1
ATOM 1247 N N . ILE A 1 163 ? -21.668 -4.366 17.150 1.00 96.81 163 ILE A N 1
ATOM 1248 C CA . ILE A 1 163 ? -20.989 -5.378 17.962 1.00 96.81 163 ILE A CA 1
ATOM 1249 C C . ILE A 1 163 ? -20.070 -4.692 18.983 1.00 96.81 163 ILE A C 1
ATOM 1251 O O . ILE A 1 163 ? -18.974 -4.260 18.653 1.00 96.81 163 ILE A O 1
ATOM 1255 N N . GLU A 1 164 ? -20.496 -4.630 20.249 1.00 96.31 164 GLU A N 1
ATOM 1256 C CA . GLU A 1 164 ? -19.736 -3.995 21.350 1.00 96.31 164 GLU A CA 1
ATOM 1257 C C . GLU A 1 164 ? -18.432 -4.733 21.707 1.00 96.31 164 GLU A C 1
ATOM 1259 O O . GLU A 1 164 ? -17.467 -4.130 22.176 1.00 96.31 164 GLU A O 1
ATOM 1264 N N . GLN A 1 165 ? -18.382 -6.049 21.498 1.00 94.69 165 GLN A N 1
ATOM 1265 C CA . GLN A 1 165 ? -17.222 -6.882 21.827 1.00 94.69 165 GLN A CA 1
ATOM 1266 C C . GLN A 1 165 ? -16.791 -7.685 20.591 1.00 94.69 165 GLN A C 1
ATOM 1268 O O . GLN A 1 165 ? -17.049 -8.891 20.539 1.00 94.69 165 GLN A O 1
ATOM 1273 N N . PRO A 1 166 ? -16.161 -7.047 19.585 1.00 93.62 166 PRO A N 1
ATOM 1274 C CA . PRO A 1 166 ? -15.849 -7.680 18.302 1.00 93.62 166 PRO A CA 1
ATOM 1275 C C . PRO A 1 166 ? -14.927 -8.889 18.455 1.00 93.62 166 PRO A C 1
ATOM 1277 O O . PRO A 1 166 ? -15.152 -9.895 17.806 1.00 93.62 166 PRO A O 1
ATOM 1280 N N . ARG A 1 167 ? -13.973 -8.868 19.395 1.00 90.44 167 ARG A N 1
ATOM 1281 C CA . ARG A 1 167 ? -13.110 -10.028 19.679 1.00 90.44 167 ARG A CA 1
ATOM 1282 C C . ARG A 1 167 ? -13.882 -11.255 20.178 1.00 90.44 167 ARG A C 1
ATOM 1284 O O . ARG A 1 167 ? -13.564 -12.379 19.812 1.00 90.44 167 ARG A O 1
ATOM 1291 N N . GLU A 1 168 ? -14.878 -11.060 21.042 1.00 91.31 168 GLU A N 1
ATOM 1292 C CA . GLU A 1 168 ? -15.676 -12.171 21.589 1.00 91.31 168 GLU A CA 1
ATOM 1293 C C . GLU A 1 168 ? -16.736 -12.658 20.591 1.00 91.31 168 GLU A C 1
ATOM 1295 O O . GLU A 1 168 ? -17.135 -13.819 20.633 1.00 91.31 168 GLU A O 1
ATOM 1300 N N . ASN A 1 169 ? -17.162 -11.779 19.681 1.00 93.00 169 ASN A N 1
ATOM 1301 C CA . ASN A 1 169 ? -18.233 -12.010 18.713 1.00 93.00 169 ASN A CA 1
ATOM 1302 C C . ASN A 1 169 ? -17.726 -11.952 17.265 1.00 93.00 169 ASN A C 1
ATOM 1304 O O . ASN A 1 169 ? -18.469 -11.583 16.362 1.00 93.00 169 ASN A O 1
ATOM 1308 N N . TYR A 1 170 ? -16.460 -12.301 17.048 1.00 88.19 170 TYR A N 1
ATOM 1309 C CA . TYR A 1 170 ? -15.768 -12.152 15.767 1.00 88.19 170 TYR A CA 1
ATOM 1310 C C . TYR A 1 170 ? -16.453 -12.920 14.625 1.00 88.19 170 TYR A C 1
ATOM 1312 O O . TYR A 1 170 ? -16.518 -12.426 13.508 1.00 88.19 170 TYR A O 1
ATOM 1320 N N . GLU A 1 171 ? -17.050 -14.081 14.917 1.00 90.44 171 GLU A N 1
ATOM 1321 C CA . GLU A 1 171 ? -17.836 -14.872 13.954 1.00 90.44 171 GLU A CA 1
ATOM 1322 C C . GLU A 1 171 ? -19.094 -14.147 13.452 1.00 90.44 171 GLU A C 1
ATOM 1324 O O . GLU A 1 171 ? -19.638 -14.522 12.416 1.00 90.44 171 GLU A O 1
ATOM 1329 N N . LEU A 1 172 ? -19.569 -13.137 14.188 1.00 94.00 172 LEU A N 1
ATOM 1330 C CA . LEU A 1 172 ? -20.737 -12.335 13.824 1.00 94.00 172 LEU A CA 1
ATOM 1331 C C . LEU A 1 172 ? -20.365 -11.075 13.042 1.00 94.00 172 LEU A C 1
ATOM 1333 O O . LEU A 1 172 ? -21.258 -10.452 12.482 1.00 94.00 172 LEU A O 1
ATOM 1337 N N . VAL A 1 173 ? -19.091 -10.672 13.023 1.00 95.94 173 VAL A N 1
ATOM 1338 C CA . VAL A 1 173 ? -18.655 -9.455 12.331 1.00 95.94 173 VAL A CA 1
ATOM 1339 C C . VAL A 1 173 ? -18.767 -9.680 10.829 1.00 95.94 173 VAL A C 1
ATOM 1341 O O . VAL A 1 173 ? -18.015 -10.468 10.264 1.00 95.94 173 VAL A O 1
ATOM 1344 N N . GLU A 1 174 ? -19.685 -8.968 10.184 1.00 97.12 174 GLU A N 1
ATOM 1345 C CA . GLU A 1 174 ? -19.876 -9.021 8.734 1.00 97.12 174 GLU A CA 1
ATOM 1346 C C . GLU A 1 174 ? -19.282 -7.795 8.045 1.00 97.12 174 GLU A C 1
ATOM 1348 O O . GLU A 1 174 ? -18.637 -7.937 7.004 1.00 97.12 174 GLU A O 1
ATOM 1353 N N . ASN A 1 175 ? -19.452 -6.610 8.646 1.00 98.06 175 ASN A N 1
ATOM 1354 C CA . ASN A 1 175 ? -18.939 -5.357 8.099 1.00 98.06 175 ASN A CA 1
ATOM 1355 C C . ASN A 1 175 ? -18.062 -4.606 9.103 1.00 98.06 175 ASN A C 1
ATOM 1357 O O . ASN A 1 175 ? -18.348 -4.579 10.307 1.00 98.06 175 ASN A O 1
ATOM 1361 N N . ILE A 1 176 ? -17.031 -3.947 8.575 1.00 98.50 176 ILE A N 1
ATOM 1362 C CA . ILE A 1 176 ? -16.131 -3.058 9.309 1.00 98.50 176 ILE A CA 1
ATOM 1363 C C . ILE A 1 176 ? -16.069 -1.726 8.566 1.00 98.50 176 ILE A C 1
ATOM 1365 O O . ILE A 1 176 ? -15.550 -1.664 7.452 1.00 98.50 176 ILE A O 1
ATOM 1369 N N . ASP A 1 177 ? -16.535 -0.657 9.211 1.00 98.69 177 ASP A N 1
ATOM 1370 C CA . ASP A 1 177 ? -16.190 0.705 8.805 1.00 98.69 177 ASP A CA 1
ATOM 1371 C C . ASP A 1 177 ? -14.971 1.151 9.611 1.00 98.69 177 ASP A C 1
ATOM 1373 O O . ASP A 1 177 ? -15.028 1.274 10.838 1.00 98.69 177 ASP A O 1
ATOM 1377 N N . PHE A 1 178 ? -13.863 1.392 8.923 1.00 98.69 178 PHE A N 1
ATOM 1378 C CA . PHE A 1 178 ? -12.577 1.718 9.519 1.00 98.69 178 PHE A CA 1
ATOM 1379 C C . PHE A 1 178 ? -12.106 3.098 9.072 1.00 98.69 178 PHE A C 1
ATOM 1381 O O . PHE A 1 178 ? -12.159 3.428 7.886 1.00 98.69 178 PHE A O 1
ATOM 1388 N N . THR A 1 179 ? -11.584 3.888 10.012 1.00 98.75 179 THR A N 1
ATOM 1389 C CA . THR A 1 179 ? -10.782 5.070 9.679 1.00 98.75 179 THR A CA 1
ATOM 1390 C C . THR A 1 179 ? -9.487 5.095 10.471 1.00 98.75 179 THR A C 1
ATOM 1392 O O . THR A 1 179 ? -9.451 4.672 11.629 1.00 98.75 179 THR A O 1
ATOM 1395 N N . SER A 1 180 ? -8.428 5.616 9.855 1.00 98.31 180 SER A N 1
ATOM 1396 C CA . SER A 1 180 ? -7.123 5.791 10.486 1.00 98.31 180 SER A CA 1
ATOM 1397 C C . SER A 1 180 ? -6.603 7.213 10.284 1.00 98.31 180 SER A C 1
ATOM 1399 O O . SER A 1 180 ? -6.883 7.870 9.281 1.00 98.31 180 SER A O 1
ATOM 1401 N N . LEU A 1 181 ? -5.803 7.668 11.240 1.00 98.62 181 LEU A N 1
ATOM 1402 C CA . LEU A 1 181 ? -4.864 8.764 11.090 1.00 98.62 181 LEU A CA 1
ATOM 1403 C C . LEU A 1 181 ? -3.535 8.316 11.694 1.00 98.62 181 LEU A C 1
ATOM 1405 O O . LEU A 1 181 ? -3.457 8.029 12.890 1.00 98.62 181 LEU A O 1
ATOM 1409 N N . LYS A 1 182 ? -2.493 8.271 10.869 1.00 98.44 182 LYS A N 1
ATOM 1410 C CA . LYS A 1 182 ? -1.140 7.882 11.263 1.00 98.44 182 LYS A CA 1
ATOM 1411 C C . LYS A 1 182 ? -0.163 8.992 10.921 1.00 98.44 182 LYS A C 1
ATOM 1413 O O . LYS A 1 182 ? -0.239 9.591 9.850 1.00 98.44 182 LYS A O 1
ATOM 1418 N N . THR A 1 183 ? 0.776 9.251 11.814 1.00 98.56 183 THR A N 1
ATOM 1419 C CA . THR A 1 183 ? 1.932 10.108 11.534 1.00 98.56 183 THR A CA 1
ATOM 1420 C C . THR A 1 183 ? 3.187 9.408 11.989 1.00 98.56 183 THR A C 1
ATOM 1422 O O . THR A 1 183 ? 3.172 8.776 13.045 1.00 98.56 183 THR A O 1
ATOM 1425 N N . GLY A 1 184 ? 4.268 9.539 11.236 1.00 97.88 184 GLY A N 1
ATOM 1426 C CA . GLY A 1 184 ? 5.484 8.835 11.585 1.00 97.88 184 GLY A CA 1
ATOM 1427 C C . GLY A 1 184 ? 6.698 9.233 10.777 1.00 97.88 184 GLY A C 1
ATOM 1428 O O . GLY A 1 184 ? 6.635 10.053 9.860 1.00 97.88 184 GLY A O 1
ATOM 1429 N N . THR A 1 185 ? 7.806 8.610 11.147 1.00 97.38 185 THR A N 1
ATOM 1430 C CA . THR A 1 185 ? 9.083 8.697 10.451 1.00 97.38 185 THR A CA 1
ATOM 1431 C C . THR A 1 185 ? 9.629 7.302 10.198 1.00 97.38 185 THR A C 1
ATOM 1433 O O . THR A 1 185 ? 9.354 6.364 10.950 1.00 97.38 185 THR A O 1
ATOM 1436 N N . MET A 1 186 ? 10.424 7.173 9.144 1.00 91.56 186 MET A N 1
ATOM 1437 C CA . MET A 1 186 ? 11.183 5.971 8.834 1.00 91.56 186 MET A CA 1
ATOM 1438 C C . MET A 1 186 ? 12.560 6.375 8.316 1.00 91.56 186 MET A C 1
ATOM 1440 O O . MET A 1 186 ? 12.681 7.289 7.503 1.00 91.56 186 MET A O 1
ATOM 1444 N N . THR A 1 187 ? 13.592 5.674 8.765 1.00 81.00 187 THR A N 1
ATOM 1445 C CA . THR A 1 187 ? 14.969 5.837 8.307 1.00 81.00 187 THR A CA 1
ATOM 1446 C C . THR A 1 187 ? 15.568 4.461 8.060 1.00 81.00 187 THR A C 1
ATOM 1448 O O . THR A 1 187 ? 15.436 3.553 8.875 1.00 81.00 187 THR A O 1
ATOM 1451 N N . SER A 1 188 ? 16.247 4.306 6.933 1.00 72.44 188 SER A N 1
ATOM 1452 C CA . SER A 1 188 ? 17.031 3.127 6.571 1.00 72.44 188 SER A CA 1
ATOM 1453 C C . SER A 1 188 ? 18.374 3.568 5.988 1.00 72.44 188 SER A C 1
ATOM 1455 O O . SER A 1 188 ? 18.650 4.763 5.887 1.00 72.44 188 SER A O 1
ATOM 1457 N N . LEU A 1 189 ? 19.201 2.618 5.549 1.00 59.12 189 LEU A N 1
ATOM 1458 C CA . LEU A 1 189 ? 20.496 2.912 4.920 1.00 59.12 189 LEU A CA 1
ATOM 1459 C C . LEU A 1 189 ? 20.409 3.834 3.691 1.00 59.12 189 LEU A C 1
ATOM 1461 O O . LEU A 1 189 ? 21.352 4.575 3.422 1.00 59.12 189 LEU A O 1
ATOM 1465 N N . TYR A 1 190 ? 19.301 3.784 2.948 1.00 64.50 190 TYR A N 1
ATOM 1466 C CA . TYR A 1 190 ? 19.176 4.451 1.644 1.00 64.50 190 TYR A CA 1
ATOM 1467 C C . TYR A 1 190 ? 17.974 5.387 1.541 1.00 64.50 190 TYR A C 1
ATOM 1469 O O . TYR A 1 190 ? 17.768 5.996 0.492 1.00 64.50 190 TYR A O 1
ATOM 1477 N N . LYS A 1 191 ? 17.145 5.454 2.586 1.00 77.62 191 LYS A N 1
ATOM 1478 C CA . LYS A 1 191 ? 15.849 6.133 2.546 1.00 77.62 191 LYS A CA 1
ATOM 1479 C C . LYS A 1 191 ? 15.543 6.782 3.882 1.00 77.62 191 LYS A C 1
ATOM 1481 O O . LYS A 1 191 ? 15.742 6.162 4.926 1.00 77.62 191 LYS A O 1
ATOM 1486 N N . GLU A 1 192 ? 14.974 7.971 3.836 1.00 87.38 192 GLU A N 1
ATOM 1487 C CA . GLU A 1 192 ? 14.379 8.654 4.976 1.00 87.38 192 GLU A CA 1
ATOM 1488 C C . GLU A 1 192 ? 13.022 9.214 4.559 1.00 87.38 192 GLU A C 1
ATOM 1490 O O . GLU A 1 192 ? 12.862 9.733 3.457 1.00 87.38 192 GLU A O 1
ATOM 1495 N N . SER A 1 193 ? 12.027 9.111 5.430 1.00 94.44 193 SER A N 1
ATOM 1496 C CA . SER A 1 193 ? 10.701 9.648 5.156 1.00 94.44 193 SER A CA 1
ATOM 1497 C C . SER A 1 193 ? 10.011 10.121 6.424 1.00 94.44 193 SER A C 1
ATOM 1499 O O . SER A 1 193 ? 10.096 9.466 7.462 1.00 94.44 193 SER A O 1
ATOM 1501 N N . GLU A 1 194 ? 9.252 11.202 6.299 1.00 98.12 194 GLU A N 1
ATOM 1502 C CA . GLU A 1 194 ? 8.253 11.652 7.267 1.00 98.12 194 GLU A CA 1
ATOM 1503 C C . GLU A 1 194 ? 6.893 11.594 6.577 1.00 98.12 194 GLU A C 1
ATOM 1505 O O . GLU A 1 194 ? 6.771 12.003 5.421 1.00 98.12 194 GLU A O 1
ATOM 1510 N N . PHE A 1 195 ? 5.870 11.077 7.251 1.00 98.12 195 PHE A N 1
ATOM 1511 C CA . PHE A 1 195 ? 4.560 10.891 6.637 1.00 98.12 195 PHE A CA 1
ATOM 1512 C C . PHE A 1 195 ? 3.401 11.213 7.576 1.00 98.12 195 PHE A C 1
ATOM 1514 O O . PHE A 1 195 ? 3.465 11.048 8.795 1.00 98.12 195 PHE A O 1
ATOM 1521 N N . SER A 1 196 ? 2.296 11.614 6.957 1.00 98.50 196 SER A N 1
ATOM 1522 C CA . SER A 1 196 ? 0.962 11.712 7.528 1.00 98.50 196 SER A CA 1
ATOM 1523 C C . SER A 1 196 ? -0.007 10.990 6.600 1.00 98.50 196 SER A C 1
ATOM 1525 O O . SER A 1 196 ? -0.077 11.298 5.409 1.00 98.50 196 SER A O 1
ATOM 1527 N N . ARG A 1 197 ? -0.735 10.010 7.131 1.00 98.25 197 ARG A N 1
ATOM 1528 C CA . ARG A 1 197 ? -1.623 9.127 6.373 1.00 98.25 197 ARG A CA 1
ATOM 1529 C C . ARG A 1 197 ? -2.998 9.075 7.007 1.00 98.25 197 ARG A C 1
ATOM 1531 O O . ARG A 1 197 ? -3.108 9.033 8.229 1.00 98.25 197 ARG A O 1
ATOM 1538 N N . ALA A 1 198 ? -4.025 9.082 6.175 1.00 98.62 198 ALA A N 1
ATOM 1539 C CA . ALA A 1 198 ? -5.406 8.921 6.578 1.00 98.62 198 ALA A CA 1
ATOM 1540 C C . ALA A 1 198 ? -6.086 7.900 5.670 1.00 98.62 198 ALA A C 1
ATOM 1542 O O . ALA A 1 198 ? -6.129 8.084 4.452 1.00 98.62 198 ALA A O 1
ATOM 1543 N N . ASP A 1 199 ? -6.632 6.850 6.271 1.00 98.69 199 ASP A N 1
ATOM 1544 C CA . ASP A 1 199 ? -7.326 5.785 5.556 1.00 98.69 199 ASP A CA 1
ATOM 1545 C C . ASP A 1 199 ? -8.803 5.762 5.923 1.00 98.69 199 ASP A C 1
ATOM 1547 O O . ASP A 1 199 ? -9.203 6.095 7.041 1.00 98.69 199 ASP A O 1
ATOM 1551 N N . THR A 1 200 ? -9.635 5.356 4.973 1.00 98.56 200 THR A N 1
ATOM 1552 C CA . THR A 1 200 ? -11.040 5.027 5.200 1.00 98.56 200 THR A CA 1
ATOM 1553 C C . THR A 1 200 ? -11.372 3.783 4.405 1.00 98.56 200 THR A C 1
ATOM 1555 O O . THR A 1 200 ? -11.252 3.809 3.181 1.00 98.56 200 THR A O 1
ATOM 1558 N N . PHE A 1 201 ? -11.802 2.724 5.085 1.00 98.69 201 PHE A N 1
ATOM 1559 C CA . PHE A 1 201 ? -12.186 1.457 4.467 1.00 98.69 201 PHE A CA 1
ATOM 1560 C C . PHE A 1 201 ? -13.588 1.056 4.917 1.00 98.69 201 PHE A C 1
ATOM 1562 O O . PHE A 1 201 ? -13.907 1.127 6.102 1.00 98.69 201 PHE A O 1
ATOM 1569 N N . ALA A 1 202 ? -14.400 0.617 3.966 1.00 98.56 202 ALA A N 1
ATOM 1570 C CA . ALA A 1 202 ? -15.635 -0.112 4.188 1.00 98.56 202 ALA A CA 1
ATOM 1571 C C . ALA A 1 202 ? -15.386 -1.553 3.739 1.00 98.56 202 ALA A C 1
ATOM 1573 O O . ALA A 1 202 ? -15.236 -1.824 2.546 1.00 98.56 202 ALA A O 1
ATOM 1574 N N . ILE A 1 203 ? -15.281 -2.460 4.707 1.00 98.38 203 ILE A N 1
ATOM 1575 C CA . ILE A 1 203 ? -14.980 -3.874 4.483 1.00 98.38 203 ILE A CA 1
ATOM 1576 C C . ILE A 1 203 ? -16.260 -4.670 4.709 1.00 98.38 203 ILE A C 1
ATOM 1578 O O . ILE A 1 203 ? -16.927 -4.491 5.725 1.00 98.38 203 ILE A O 1
ATOM 1582 N N . THR A 1 204 ? -16.611 -5.543 3.770 1.00 97.81 204 THR A N 1
ATOM 1583 C CA . THR A 1 204 ? -17.799 -6.412 3.836 1.00 97.81 204 THR A CA 1
ATOM 1584 C C . THR A 1 204 ? -17.402 -7.866 3.619 1.00 97.81 204 THR A C 1
ATOM 1586 O O . THR A 1 204 ? -16.410 -8.149 2.945 1.00 97.81 204 THR A O 1
ATOM 1589 N N . GLY A 1 205 ? -18.186 -8.793 4.169 1.00 96.44 205 GLY A N 1
ATOM 1590 C CA . GLY A 1 205 ? -17.949 -10.223 4.025 1.00 96.44 205 GLY A CA 1
ATOM 1591 C C . GLY A 1 205 ? -16.893 -10.739 4.988 1.00 96.44 205 GLY A C 1
ATOM 1592 O O . GLY A 1 205 ? -16.198 -11.687 4.647 1.00 96.44 205 GLY A O 1
ATOM 1593 N N . VAL A 1 206 ? -16.707 -10.115 6.155 1.00 95.19 206 VAL A N 1
ATOM 1594 C CA . VAL A 1 206 ? -15.665 -10.505 7.125 1.00 95.19 206 VAL A CA 1
ATOM 1595 C C . VAL A 1 206 ? -15.953 -11.874 7.750 1.00 95.19 206 VAL A C 1
ATOM 1597 O O . VAL A 1 206 ? -15.032 -12.678 7.922 1.00 95.19 206 VAL A O 1
ATOM 1600 N N . SER A 1 207 ? -17.223 -12.187 8.018 1.00 92.62 207 SER A N 1
ATOM 1601 C CA . SER A 1 207 ? -17.641 -13.449 8.636 1.00 92.62 207 SER A CA 1
ATOM 1602 C C . SER A 1 207 ? -17.347 -14.655 7.740 1.00 92.62 207 SER A C 1
ATOM 1604 O O . SER A 1 207 ? -17.153 -14.525 6.535 1.00 92.62 207 SER A O 1
ATOM 1606 N N . ASP A 1 208 ? -17.385 -15.875 8.274 1.00 89.06 208 ASP A N 1
ATOM 1607 C CA . ASP A 1 208 ? -17.128 -17.089 7.473 1.00 89.06 208 ASP A CA 1
ATOM 1608 C C . ASP A 1 208 ? -18.260 -17.421 6.475 1.00 89.06 208 ASP A C 1
ATOM 1610 O O . ASP A 1 208 ? -18.228 -18.460 5.810 1.00 89.06 208 ASP A O 1
ATOM 1614 N N . ALA A 1 209 ? -19.284 -16.565 6.366 1.00 89.00 209 ALA A N 1
ATOM 1615 C CA . ALA A 1 209 ? -20.405 -16.748 5.451 1.00 89.00 209 ALA A CA 1
ATOM 1616 C C . ALA A 1 209 ? -19.999 -16.614 3.974 1.00 89.00 209 ALA A C 1
ATOM 1618 O O . ALA A 1 209 ? -20.608 -17.261 3.114 1.00 89.00 209 ALA A O 1
ATOM 1619 N N . THR A 1 210 ? -18.977 -15.805 3.673 1.00 91.38 210 THR A N 1
ATOM 1620 C CA . THR A 1 210 ? -18.443 -15.613 2.319 1.00 91.38 210 THR A CA 1
ATOM 1621 C C . THR A 1 210 ? -16.963 -16.005 2.244 1.00 91.38 210 THR A C 1
ATOM 1623 O O . THR A 1 210 ? -16.209 -15.784 3.195 1.00 91.38 210 THR A O 1
ATOM 1626 N N . PRO A 1 211 ? -16.509 -16.576 1.111 1.00 94.00 211 PRO A N 1
ATOM 1627 C CA . PRO A 1 211 ? -15.093 -16.893 0.906 1.00 94.00 211 PRO A CA 1
ATOM 1628 C C . PRO A 1 211 ? -14.239 -15.653 0.602 1.00 94.00 211 PRO A C 1
ATOM 1630 O O . PRO A 1 211 ? -13.024 -15.699 0.748 1.00 94.00 211 PRO A O 1
ATOM 1633 N N . VAL A 1 212 ? -14.875 -14.556 0.184 1.00 95.75 212 VAL A N 1
ATOM 1634 C CA . VAL A 1 212 ? -14.220 -13.322 -0.258 1.00 95.75 212 VAL A CA 1
ATOM 1635 C C . VAL A 1 212 ? -14.727 -12.148 0.575 1.00 95.75 212 VAL A C 1
ATOM 1637 O O . VAL A 1 212 ? -15.928 -12.074 0.860 1.00 95.75 212 VAL A O 1
ATOM 1640 N N . MET A 1 213 ? -13.814 -11.249 0.947 1.00 96.25 213 MET A N 1
ATOM 1641 C CA . MET A 1 213 ? -14.132 -9.913 1.465 1.00 96.25 213 MET A CA 1
ATOM 1642 C C . MET A 1 213 ? -14.021 -8.883 0.348 1.00 96.25 213 MET A C 1
ATOM 1644 O O . MET A 1 213 ? -13.186 -9.035 -0.540 1.00 96.25 213 MET A O 1
ATOM 1648 N N . THR A 1 214 ? -14.813 -7.820 0.423 1.00 97.94 214 THR A N 1
ATOM 1649 C CA . THR A 1 214 ? -14.706 -6.669 -0.483 1.00 97.94 214 THR A CA 1
ATOM 1650 C C . THR A 1 214 ? -14.330 -5.420 0.295 1.00 97.94 214 THR A C 1
ATOM 1652 O O . THR A 1 214 ? -14.820 -5.218 1.408 1.00 97.94 214 THR A O 1
ATOM 1655 N N . ILE A 1 215 ? -13.497 -4.574 -0.304 1.00 98.19 215 ILE A N 1
ATOM 1656 C CA . ILE A 1 215 ? -13.041 -3.308 0.259 1.00 98.19 215 ILE A CA 1
ATOM 1657 C C . ILE A 1 215 ? -13.352 -2.183 -0.723 1.00 98.19 215 ILE A C 1
ATOM 1659 O O . ILE A 1 215 ? -12.836 -2.150 -1.843 1.00 98.19 215 ILE A O 1
ATOM 1663 N N . ASP A 1 216 ? -14.120 -1.215 -0.239 1.00 98.50 216 ASP A N 1
ATOM 1664 C CA . ASP A 1 216 ? -14.219 0.118 -0.821 1.00 98.50 216 ASP A CA 1
ATOM 1665 C C . ASP A 1 216 ? -13.550 1.121 0.113 1.00 98.50 216 ASP A C 1
ATOM 1667 O O . ASP A 1 216 ? -13.543 0.951 1.334 1.00 98.50 216 ASP A O 1
ATOM 1671 N N . GLY A 1 217 ? -12.991 2.198 -0.431 1.00 97.94 217 GLY A N 1
ATOM 1672 C CA . GLY A 1 217 ? -12.293 3.141 0.425 1.00 97.94 217 GLY A CA 1
ATOM 1673 C C . GLY A 1 217 ? -11.316 4.060 -0.269 1.00 97.94 217 GLY A C 1
ATOM 1674 O O . GLY A 1 217 ? -11.281 4.202 -1.492 1.00 97.94 217 GLY A O 1
ATOM 1675 N N . LYS A 1 218 ? -10.517 4.718 0.560 1.00 98.38 218 LYS A N 1
ATOM 1676 C CA . LYS A 1 218 ? -9.544 5.704 0.125 1.00 98.38 218 LYS A CA 1
ATOM 1677 C C . LYS A 1 218 ? -8.395 5.797 1.113 1.00 98.38 218 LYS A C 1
ATOM 1679 O O . LYS A 1 218 ? -8.605 5.824 2.322 1.00 98.38 218 LYS A O 1
ATOM 1684 N N . HIS A 1 219 ? -7.203 5.920 0.560 1.00 98.50 219 HIS A N 1
ATOM 1685 C CA . HIS A 1 219 ? -5.989 6.292 1.260 1.00 98.50 219 HIS A CA 1
ATOM 1686 C C . HIS A 1 219 ? -5.594 7.706 0.845 1.00 98.50 219 HIS A C 1
ATOM 1688 O O . HIS A 1 219 ? -5.645 8.052 -0.337 1.00 98.50 219 HIS A O 1
ATOM 1694 N N . TYR A 1 220 ? -5.176 8.510 1.813 1.00 98.50 220 TYR A N 1
ATOM 1695 C CA . TYR A 1 220 ? -4.545 9.801 1.596 1.00 98.50 220 TYR A CA 1
ATOM 1696 C C . TYR A 1 220 ? -3.225 9.838 2.357 1.00 98.50 220 TYR A C 1
ATOM 1698 O O . TYR A 1 220 ? -3.215 9.684 3.576 1.00 98.50 220 TYR A O 1
ATOM 1706 N N . GLY A 1 221 ? -2.126 10.086 1.658 1.00 97.81 221 GLY A N 1
ATOM 1707 C CA . GLY A 1 221 ? -0.801 10.236 2.236 1.00 97.81 221 GLY A CA 1
ATOM 1708 C C . GLY A 1 221 ? -0.191 11.575 1.857 1.00 97.81 221 GLY A C 1
ATOM 1709 O O . GLY A 1 221 ? -0.437 12.128 0.789 1.00 97.81 221 GLY A O 1
ATOM 1710 N N . ASN A 1 222 ? 0.605 12.143 2.747 1.00 98.19 222 ASN A N 1
ATOM 1711 C CA . ASN A 1 222 ? 1.481 13.257 2.423 1.00 98.19 222 ASN A CA 1
ATOM 1712 C C . ASN A 1 222 ? 2.723 13.212 3.297 1.00 98.19 222 ASN A C 1
ATOM 1714 O O . ASN A 1 222 ? 2.719 12.588 4.359 1.00 98.19 222 ASN A O 1
ATOM 1718 N N . GLY A 1 223 ? 3.759 13.914 2.865 1.00 97.25 223 GLY A N 1
ATOM 1719 C CA . GLY A 1 223 ? 4.944 14.090 3.679 1.00 97.25 223 GLY A CA 1
ATOM 1720 C C . GLY A 1 223 ? 6.180 14.382 2.858 1.00 97.25 223 GLY A C 1
ATOM 1721 O O . GLY A 1 223 ? 6.105 14.968 1.776 1.00 97.25 223 GLY A O 1
ATOM 1722 N N . PHE A 1 224 ? 7.310 13.962 3.405 1.00 96.69 224 PHE A N 1
ATOM 1723 C CA . PHE A 1 224 ? 8.637 14.138 2.848 1.00 96.69 224 PHE A CA 1
ATOM 1724 C C . PHE A 1 224 ? 9.284 12.777 2.605 1.00 96.69 224 PHE A C 1
ATOM 1726 O O . PHE A 1 224 ? 9.138 11.855 3.407 1.00 96.69 224 PHE A O 1
ATOM 1733 N N . TYR A 1 225 ? 10.017 12.671 1.505 1.00 94.56 225 TYR A N 1
ATOM 1734 C CA . TYR A 1 225 ? 10.802 11.504 1.146 1.00 94.56 225 TYR A CA 1
ATOM 1735 C C . TYR A 1 225 ? 12.185 11.938 0.666 1.00 94.56 225 TYR A C 1
ATOM 1737 O O . TYR A 1 225 ? 12.304 12.814 -0.193 1.00 94.56 225 TYR A O 1
ATOM 1745 N N . SER A 1 226 ? 13.215 11.284 1.187 1.00 88.62 226 SER A N 1
ATOM 1746 C CA . SER A 1 226 ? 14.595 11.363 0.729 1.00 88.62 226 SER A CA 1
ATOM 1747 C C . SER A 1 226 ? 15.098 9.961 0.409 1.00 88.62 226 SER A C 1
ATOM 1749 O O . SER A 1 226 ? 14.891 9.028 1.186 1.00 88.62 226 SER A O 1
ATOM 1751 N N . GLY A 1 227 ? 15.744 9.802 -0.741 1.00 78.00 227 GLY A N 1
ATOM 1752 C CA . GLY A 1 227 ? 16.223 8.509 -1.216 1.00 78.00 227 GLY A CA 1
ATOM 1753 C C . GLY A 1 227 ? 17.553 8.603 -1.947 1.00 78.00 227 GLY A C 1
ATOM 1754 O O . GLY A 1 227 ? 17.962 9.673 -2.405 1.00 78.00 227 GLY A O 1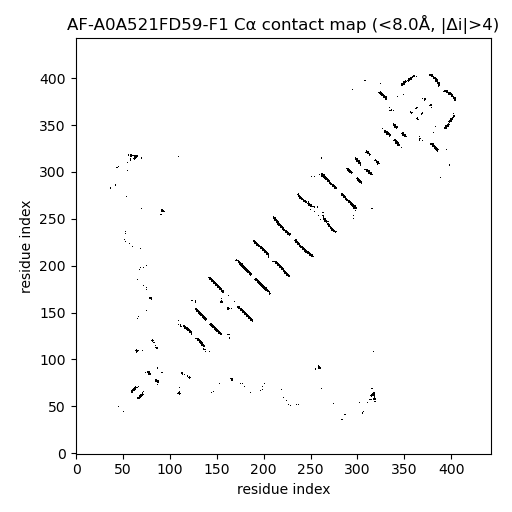
ATOM 1755 N N . VAL A 1 228 ? 18.222 7.459 -2.068 1.00 65.88 228 VAL A N 1
ATOM 1756 C CA . VAL A 1 228 ? 19.416 7.273 -2.899 1.00 65.88 228 VAL A CA 1
ATOM 1757 C C . VAL A 1 228 ? 19.011 6.601 -4.210 1.00 65.88 228 VAL A C 1
ATOM 1759 O O . VAL A 1 228 ? 18.256 5.630 -4.212 1.00 65.88 228 VAL A O 1
ATOM 1762 N N . ARG A 1 229 ? 19.518 7.128 -5.324 1.00 63.66 229 ARG A N 1
ATOM 1763 C CA . ARG A 1 229 ? 19.322 6.592 -6.674 1.00 63.66 229 ARG A CA 1
ATOM 1764 C C . ARG A 1 229 ? 20.317 5.481 -6.982 1.00 63.66 229 ARG A C 1
ATOM 1766 O O . ARG A 1 229 ? 21.387 5.430 -6.375 1.00 63.66 229 ARG A O 1
ATOM 1773 N N . GLY A 1 230 ? 20.049 4.685 -8.018 1.00 51.53 230 GLY A N 1
ATOM 1774 C CA . GLY A 1 230 ? 20.982 3.643 -8.489 1.00 51.53 230 GLY A CA 1
ATOM 1775 C C . GLY A 1 230 ? 22.399 4.152 -8.818 1.00 51.53 230 GLY A C 1
ATOM 1776 O O . GLY A 1 230 ? 23.384 3.447 -8.629 1.00 51.53 230 GLY A O 1
ATOM 1777 N N . ASN A 1 231 ? 22.532 5.421 -9.221 1.00 53.72 231 ASN A N 1
ATOM 1778 C CA . ASN A 1 231 ? 23.826 6.069 -9.483 1.00 53.72 231 ASN A CA 1
ATOM 1779 C C . ASN A 1 231 ? 24.510 6.676 -8.236 1.00 53.72 231 ASN A C 1
ATOM 1781 O O . ASN A 1 231 ? 25.522 7.364 -8.367 1.00 53.72 231 ASN A O 1
ATOM 1785 N N . GLY A 1 232 ? 23.946 6.475 -7.042 1.00 55.12 232 GLY A N 1
ATOM 1786 C CA . GLY A 1 232 ? 24.461 6.979 -5.767 1.00 55.12 232 GLY A CA 1
ATOM 1787 C C . GLY A 1 232 ? 24.110 8.435 -5.442 1.00 55.12 232 GLY A C 1
ATOM 1788 O O . GLY A 1 232 ? 24.440 8.904 -4.352 1.00 55.12 232 GLY A O 1
ATOM 1789 N N . ASN A 1 233 ? 23.440 9.165 -6.340 1.00 69.31 233 ASN A N 1
ATOM 1790 C CA . ASN A 1 233 ? 22.949 10.511 -6.037 1.00 69.31 233 ASN A CA 1
ATOM 1791 C C . ASN A 1 233 ? 21.733 10.450 -5.113 1.00 69.31 233 ASN A C 1
ATOM 1793 O O . ASN A 1 233 ? 20.943 9.514 -5.183 1.00 69.31 233 ASN A O 1
ATOM 1797 N N . THR A 1 234 ? 21.536 11.479 -4.293 1.00 77.38 234 THR A N 1
ATOM 1798 C CA . THR A 1 234 ? 20.331 11.609 -3.471 1.00 77.38 234 THR A CA 1
ATOM 1799 C C . THR A 1 234 ? 19.273 12.464 -4.157 1.00 77.38 234 THR A C 1
ATOM 1801 O O . THR A 1 234 ? 19.581 13.324 -4.988 1.00 77.38 234 THR A O 1
ATOM 1804 N N . PHE A 1 235 ? 18.016 12.246 -3.792 1.00 82.88 235 PHE A N 1
ATOM 1805 C CA . PHE A 1 235 ? 16.904 13.112 -4.158 1.00 82.88 235 PHE A CA 1
ATOM 1806 C C . PHE A 1 235 ? 15.982 13.321 -2.965 1.00 82.88 235 PHE A C 1
ATOM 1808 O O . PHE A 1 235 ? 15.876 12.466 -2.093 1.00 82.88 235 PHE A O 1
ATOM 1815 N N . GLU A 1 236 ? 15.281 14.451 -2.971 1.00 91.69 236 GLU A N 1
ATOM 1816 C CA . GLU A 1 236 ? 14.299 14.810 -1.953 1.00 91.69 236 GLU A CA 1
ATOM 1817 C C . GLU A 1 236 ? 13.007 15.269 -2.626 1.00 91.69 236 GLU A C 1
ATOM 1819 O O . GLU A 1 236 ? 13.044 15.974 -3.644 1.00 91.69 236 GLU A O 1
ATOM 1824 N N . ARG A 1 237 ? 11.861 14.868 -2.078 1.00 93.44 237 ARG A N 1
ATOM 1825 C CA . ARG A 1 237 ? 10.528 15.257 -2.546 1.00 93.44 237 ARG A CA 1
ATOM 1826 C C . ARG A 1 237 ? 9.592 15.449 -1.366 1.00 93.44 237 ARG A C 1
ATOM 1828 O O . ARG A 1 237 ? 9.543 14.613 -0.472 1.00 93.44 237 ARG A O 1
ATOM 1835 N N . ASN A 1 238 ? 8.787 16.506 -1.416 1.00 96.12 238 ASN A N 1
ATOM 1836 C CA . ASN A 1 238 ? 7.520 16.487 -0.691 1.00 96.12 238 ASN A CA 1
ATOM 1837 C C . ASN A 1 238 ? 6.457 15.896 -1.609 1.00 96.12 238 ASN A C 1
ATOM 1839 O O . ASN A 1 238 ? 6.522 16.074 -2.828 1.00 96.12 238 ASN A O 1
ATOM 1843 N N . TYR A 1 239 ? 5.477 15.216 -1.037 1.00 96.62 239 TYR A N 1
ATOM 1844 C CA . TYR A 1 239 ? 4.429 14.578 -1.813 1.00 96.62 239 TYR A CA 1
ATOM 1845 C C . TYR A 1 239 ? 3.068 14.693 -1.141 1.00 96.62 239 TYR A C 1
ATOM 1847 O O . TYR A 1 239 ? 2.951 14.829 0.078 1.00 96.62 239 TYR A O 1
ATOM 1855 N N . VAL A 1 240 ? 2.041 14.598 -1.974 1.00 97.94 240 VAL A N 1
ATOM 1856 C CA . VAL A 1 240 ? 0.673 14.261 -1.592 1.00 97.94 240 VAL A CA 1
ATOM 1857 C C . VAL A 1 240 ? 0.249 13.122 -2.507 1.00 97.94 240 VAL A C 1
ATOM 1859 O O . VAL A 1 240 ? 0.446 13.226 -3.713 1.00 97.94 240 VAL A O 1
ATOM 1862 N N . ASN A 1 241 ? -0.302 12.043 -1.967 1.00 97.19 241 ASN A N 1
ATOM 1863 C CA . ASN A 1 241 ? -0.845 10.941 -2.744 1.00 97.19 241 ASN A CA 1
ATOM 1864 C C . ASN A 1 241 ? -2.244 10.564 -2.260 1.00 97.19 241 ASN A C 1
ATOM 1866 O O . ASN A 1 241 ? -2.593 10.678 -1.087 1.00 97.19 241 ASN A O 1
ATOM 1870 N N . GLU A 1 242 ? -3.038 10.084 -3.196 1.00 98.56 242 GLU A N 1
ATOM 1871 C CA . GLU A 1 242 ? -4.374 9.576 -2.982 1.00 98.56 242 GLU A CA 1
ATOM 1872 C C . GLU A 1 242 ? -4.511 8.258 -3.738 1.00 98.56 242 GLU A C 1
ATOM 1874 O O . GLU A 1 242 ? -4.163 8.188 -4.914 1.00 98.56 242 GLU A O 1
ATOM 1879 N N . ILE A 1 243 ? -5.026 7.223 -3.076 1.00 98.62 243 ILE A N 1
ATOM 1880 C CA . ILE A 1 243 ? -5.299 5.915 -3.682 1.00 98.62 243 ILE A CA 1
ATOM 1881 C C . ILE A 1 243 ? -6.758 5.567 -3.405 1.00 98.62 243 ILE A C 1
ATOM 1883 O O . ILE A 1 243 ? -7.211 5.641 -2.264 1.00 98.62 243 ILE A O 1
ATOM 1887 N N . ASN A 1 244 ? -7.496 5.203 -4.448 1.00 98.12 244 ASN A N 1
ATOM 1888 C CA . ASN A 1 244 ? -8.914 4.875 -4.372 1.00 98.12 244 ASN A CA 1
ATOM 1889 C C . ASN A 1 244 ? -9.125 3.366 -4.529 1.00 98.12 244 ASN A C 1
ATOM 1891 O O . ASN A 1 244 ? -8.613 2.761 -5.474 1.00 98.12 244 ASN A O 1
ATOM 1895 N N . PHE A 1 245 ? -9.917 2.802 -3.619 1.00 97.00 245 PHE A N 1
ATOM 1896 C CA . PHE A 1 245 ? -10.300 1.395 -3.563 1.00 97.00 245 PHE A CA 1
ATOM 1897 C C . PHE A 1 245 ? -11.735 1.289 -4.053 1.00 97.00 245 PHE A C 1
ATOM 1899 O O . PHE A 1 245 ? -12.622 1.971 -3.531 1.00 97.00 245 PHE A O 1
ATOM 1906 N N . LEU A 1 246 ? -11.945 0.455 -5.065 1.00 93.94 246 LEU A N 1
ATOM 1907 C CA . LEU A 1 246 ? -13.266 0.140 -5.579 1.00 93.94 246 LEU A CA 1
ATOM 1908 C C . LEU A 1 246 ? -13.333 -1.361 -5.824 1.00 93.94 246 LEU A C 1
ATOM 1910 O O . LEU A 1 246 ? -12.655 -1.852 -6.724 1.00 93.94 246 LEU A O 1
ATOM 1914 N N . ASP A 1 247 ? -14.152 -2.050 -5.035 1.00 92.00 247 ASP A N 1
ATOM 1915 C CA . ASP A 1 247 ? -14.382 -3.494 -5.129 1.00 92.00 247 ASP A CA 1
ATOM 1916 C C . ASP A 1 247 ? -13.083 -4.324 -5.100 1.00 92.00 247 ASP A C 1
ATOM 1918 O O . ASP A 1 247 ? -12.889 -5.257 -5.879 1.00 92.00 247 ASP A O 1
ATOM 1922 N N . ILE A 1 248 ? -12.159 -3.956 -4.206 1.00 97.56 248 ILE A N 1
ATOM 1923 C CA . ILE A 1 248 ? -10.926 -4.720 -3.982 1.00 97.56 248 ILE A CA 1
ATOM 1924 C C . ILE A 1 248 ? -11.269 -5.970 -3.190 1.00 97.56 248 ILE A C 1
ATOM 1926 O O . ILE A 1 248 ? -11.970 -5.893 -2.183 1.00 97.56 248 ILE A O 1
ATOM 1930 N N . GLN A 1 249 ? -10.781 -7.120 -3.636 1.00 97.75 249 GLN A N 1
ATOM 1931 C CA . GLN A 1 249 ? -11.179 -8.408 -3.087 1.00 97.75 249 GLN A CA 1
ATOM 1932 C C . GLN A 1 249 ? -10.070 -9.007 -2.237 1.00 97.75 249 GLN A C 1
ATOM 1934 O O . GLN A 1 249 ? -8.896 -8.900 -2.575 1.00 97.75 249 GLN A O 1
ATOM 1939 N N . ILE A 1 250 ? -10.450 -9.672 -1.150 1.00 96.12 250 ILE A N 1
ATOM 1940 C CA . ILE A 1 250 ? -9.548 -10.513 -0.363 1.00 96.12 250 ILE A CA 1
ATOM 1941 C C . ILE A 1 250 ? -10.082 -11.938 -0.399 1.00 96.12 250 ILE A C 1
ATOM 1943 O O . ILE A 1 250 ? -11.157 -12.200 0.149 1.00 96.12 250 ILE A O 1
ATOM 1947 N N . ASP A 1 251 ? -9.338 -12.855 -1.011 1.00 94.75 251 ASP A N 1
ATOM 1948 C CA . ASP A 1 251 ? -9.641 -14.284 -0.965 1.00 94.75 251 ASP A CA 1
ATOM 1949 C C . ASP A 1 251 ? -9.108 -14.880 0.343 1.00 94.75 251 ASP A C 1
ATOM 1951 O O . ASP A 1 251 ? -7.901 -14.966 0.573 1.00 94.75 251 ASP A O 1
ATOM 1955 N N . LYS A 1 252 ? -10.019 -15.305 1.222 1.00 92.88 252 LYS A N 1
ATOM 1956 C CA . LYS A 1 252 ? -9.650 -15.832 2.541 1.00 92.88 252 LYS A CA 1
ATOM 1957 C C . LYS A 1 252 ? -8.894 -17.152 2.457 1.00 92.88 252 LYS A C 1
ATOM 1959 O O . LYS A 1 252 ? -8.080 -17.426 3.330 1.00 92.88 2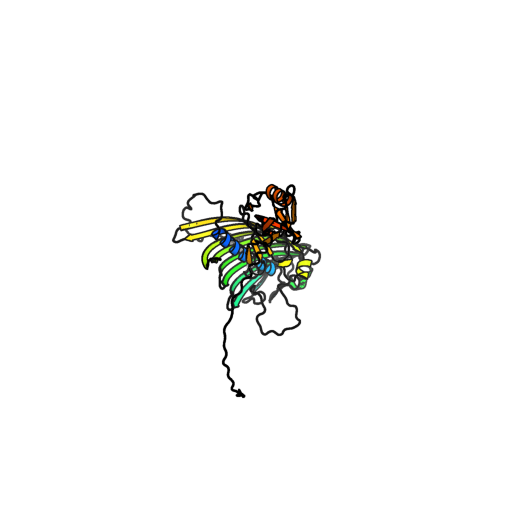52 LYS A O 1
ATOM 1964 N N . ALA A 1 253 ? -9.155 -17.964 1.431 1.00 90.81 253 ALA A N 1
ATOM 1965 C CA . ALA A 1 253 ? -8.447 -19.222 1.249 1.00 90.81 253 ALA A CA 1
ATOM 1966 C C . ALA A 1 253 ? -6.989 -18.971 0.851 1.00 90.81 253 ALA A C 1
ATOM 1968 O O . ALA A 1 253 ? -6.110 -19.647 1.379 1.00 90.81 253 ALA A O 1
ATOM 1969 N N . LEU A 1 254 ? -6.733 -17.970 -0.004 1.00 89.00 254 LEU A N 1
ATOM 1970 C CA . LEU A 1 254 ? -5.368 -17.556 -0.344 1.00 89.00 254 LEU A CA 1
ATOM 1971 C C . LEU A 1 254 ? -4.632 -16.992 0.875 1.00 89.00 254 LEU A C 1
ATOM 1973 O O . LEU A 1 254 ? -3.513 -17.412 1.153 1.00 89.00 254 LEU A O 1
ATOM 1977 N N . VAL A 1 255 ? -5.281 -16.128 1.668 1.00 88.50 255 VAL A N 1
ATOM 1978 C CA . VAL A 1 255 ? -4.695 -15.622 2.926 1.00 88.50 255 VAL A CA 1
ATOM 1979 C C . VAL A 1 255 ? -4.357 -16.769 3.887 1.00 88.50 255 VAL A C 1
ATOM 1981 O O . VAL A 1 255 ? -3.291 -16.773 4.506 1.00 88.50 255 VAL A O 1
ATOM 1984 N N . ASP A 1 256 ? -5.238 -17.765 4.015 1.00 85.44 256 ASP A N 1
ATOM 1985 C CA . ASP A 1 256 ? -5.011 -18.930 4.874 1.00 85.44 256 ASP A CA 1
ATOM 1986 C C . ASP A 1 256 ? -3.865 -19.827 4.382 1.00 85.44 256 ASP A C 1
ATOM 1988 O O . ASP A 1 256 ? -3.097 -20.339 5.211 1.00 85.44 256 ASP A O 1
ATOM 1992 N N . GLU A 1 257 ? -3.773 -20.034 3.064 1.00 85.69 257 GLU A N 1
ATOM 1993 C CA . GLU A 1 257 ? -2.757 -20.849 2.392 1.00 85.69 257 GLU A CA 1
ATOM 1994 C C . GLU A 1 257 ? -1.372 -20.199 2.460 1.00 85.69 257 GLU A C 1
ATOM 1996 O O . GLU A 1 257 ? -0.413 -20.849 2.886 1.00 85.69 257 GLU A O 1
ATOM 2001 N N . ASN A 1 258 ? -1.290 -18.916 2.108 1.00 81.31 258 ASN A N 1
ATOM 2002 C CA . ASN A 1 258 ? -0.038 -18.176 1.973 1.00 81.31 258 ASN A CA 1
ATOM 2003 C C . ASN A 1 258 ? 0.441 -17.600 3.319 1.00 81.31 258 ASN A C 1
ATOM 2005 O O . ASN A 1 258 ? 1.635 -17.544 3.608 1.00 81.31 258 ASN A O 1
ATOM 2009 N N . GLY A 1 259 ? -0.491 -17.292 4.227 1.00 78.38 259 GLY A N 1
ATOM 2010 C CA . GLY A 1 259 ? -0.186 -16.859 5.591 1.00 78.38 259 GLY A CA 1
ATOM 2011 C C . GLY A 1 259 ? 0.088 -15.362 5.742 1.00 78.38 259 GLY A C 1
ATOM 2012 O O . GLY A 1 259 ? 0.568 -14.949 6.807 1.00 78.38 259 GLY A O 1
ATOM 2013 N N . SER A 1 260 ? -0.239 -14.567 4.722 1.00 83.75 260 SER A N 1
ATOM 2014 C CA . SER A 1 260 ? -0.237 -13.107 4.762 1.00 83.75 260 SER A CA 1
ATOM 2015 C C . SER A 1 260 ? -1.494 -12.527 4.109 1.00 83.75 260 SER A C 1
ATOM 2017 O O . SER A 1 260 ? -2.094 -13.133 3.222 1.00 83.75 260 SER A O 1
ATOM 2019 N N . LEU A 1 261 ? -1.898 -11.332 4.547 1.00 90.06 261 LEU A N 1
ATOM 2020 C CA . LEU A 1 261 ? -3.006 -10.601 3.931 1.00 90.06 261 LEU A CA 1
ATOM 2021 C C . LEU A 1 261 ? -2.668 -10.187 2.492 1.00 90.06 261 LEU A C 1
ATOM 2023 O O . LEU A 1 261 ? -3.518 -10.262 1.612 1.00 90.06 261 LEU A O 1
ATOM 2027 N N . GLN A 1 262 ? -1.427 -9.752 2.273 1.00 89.25 262 GLN A N 1
ATOM 2028 C CA . GLN A 1 262 ? -0.886 -9.264 1.007 1.00 89.25 262 GLN A CA 1
ATOM 2029 C C . GLN A 1 262 ? -1.063 -10.292 -0.115 1.00 89.25 262 GLN A C 1
ATOM 2031 O O . GLN A 1 262 ? -1.487 -9.945 -1.214 1.00 89.25 262 GLN A O 1
ATOM 2036 N N . GLU A 1 263 ? -0.821 -11.564 0.193 1.00 88.31 263 GLU A N 1
ATOM 2037 C CA . GLU A 1 263 ? -0.950 -12.704 -0.721 1.00 88.31 263 GLU A CA 1
ATOM 2038 C C . GLU A 1 263 ? -2.392 -13.230 -0.835 1.00 88.31 263 GLU A C 1
ATOM 2040 O O . GLU A 1 263 ? -2.625 -14.401 -1.125 1.00 88.31 263 GLU A O 1
ATOM 2045 N N . GLY A 1 264 ? -3.385 -12.387 -0.565 1.00 91.56 264 GLY A N 1
ATOM 2046 C CA . GLY A 1 264 ? -4.787 -12.693 -0.841 1.00 91.56 264 GLY A CA 1
ATOM 2047 C C . GLY A 1 264 ? -5.573 -11.519 -1.405 1.00 91.56 264 GLY A C 1
ATOM 2048 O O . GLY A 1 264 ? -6.760 -11.682 -1.688 1.00 91.56 264 GLY A O 1
ATOM 2049 N N . VAL A 1 265 ? -4.947 -10.347 -1.575 1.00 95.00 265 VAL A N 1
ATOM 2050 C CA . VAL A 1 265 ? -5.611 -9.154 -2.111 1.00 95.00 265 VAL A CA 1
ATOM 2051 C C . VAL A 1 265 ? -5.521 -9.127 -3.629 1.00 95.00 265 VAL A C 1
ATOM 2053 O O . VAL A 1 265 ? -4.438 -9.221 -4.197 1.00 95.00 265 VAL A O 1
ATOM 2056 N N . THR A 1 266 ? -6.665 -8.941 -4.280 1.00 95.88 266 THR A N 1
ATOM 2057 C CA . THR A 1 266 ? -6.780 -8.840 -5.734 1.00 95.88 266 THR A CA 1
ATOM 2058 C C . THR A 1 266 ? -7.583 -7.611 -6.145 1.00 95.88 266 THR A C 1
ATOM 2060 O O . THR A 1 266 ? -8.462 -7.141 -5.415 1.00 95.88 266 THR A O 1
ATOM 2063 N N . GLY A 1 267 ? -7.294 -7.082 -7.331 1.00 96.06 267 GLY A N 1
ATOM 2064 C CA . GLY A 1 267 ? -8.032 -5.972 -7.930 1.00 96.06 267 GLY A CA 1
ATOM 2065 C C . GLY A 1 267 ? -7.136 -4.822 -8.372 1.00 96.06 267 GLY A C 1
ATOM 2066 O O . GLY A 1 267 ? -5.911 -4.892 -8.313 1.00 96.06 267 GLY A O 1
ATOM 2067 N N . VAL A 1 268 ? -7.769 -3.743 -8.837 1.00 96.88 268 VAL A N 1
ATOM 2068 C CA . VAL A 1 268 ? -7.070 -2.589 -9.417 1.00 96.88 268 VAL A CA 1
ATOM 2069 C C . VAL A 1 268 ? -7.432 -1.313 -8.669 1.00 96.88 268 VAL A C 1
ATOM 2071 O O . VAL A 1 268 ? -8.597 -0.927 -8.590 1.00 96.88 268 VAL A O 1
ATOM 2074 N N . LEU A 1 269 ? -6.414 -0.620 -8.168 1.00 97.19 269 LEU A N 1
ATOM 2075 C CA . LEU A 1 269 ? -6.522 0.693 -7.544 1.00 97.19 269 LEU A CA 1
ATOM 2076 C C . LEU A 1 269 ? -6.182 1.784 -8.556 1.00 97.19 269 LEU A C 1
ATOM 2078 O O . LEU A 1 269 ? -5.338 1.603 -9.434 1.00 97.19 269 LEU A O 1
ATOM 2082 N N . ASN A 1 270 ? -6.784 2.957 -8.377 1.00 97.69 270 ASN A N 1
ATOM 2083 C CA . ASN A 1 270 ? -6.378 4.173 -9.083 1.00 97.69 270 ASN A CA 1
ATOM 2084 C C . ASN A 1 270 ? -5.693 5.115 -8.102 1.00 97.69 270 ASN A C 1
ATOM 2086 O O . ASN A 1 270 ? -6.180 5.279 -6.980 1.00 97.69 270 ASN A O 1
ATOM 2090 N N . TYR A 1 271 ? -4.624 5.779 -8.535 1.00 97.94 271 TYR A N 1
ATOM 2091 C CA . TYR A 1 271 ? -3.947 6.770 -7.707 1.00 97.94 271 TYR A CA 1
ATOM 2092 C C . TYR A 1 271 ? -3.716 8.097 -8.424 1.00 97.94 271 TYR A C 1
ATOM 2094 O O . TYR A 1 271 ? -3.594 8.173 -9.651 1.00 97.94 271 TYR A O 1
ATOM 2102 N N . GLU A 1 272 ? -3.620 9.142 -7.611 1.00 98.00 272 GLU A N 1
ATOM 2103 C CA . GLU A 1 272 ? -3.138 10.465 -7.980 1.00 98.00 272 GLU A CA 1
ATOM 2104 C C . GLU A 1 272 ? -2.061 10.882 -6.977 1.00 98.00 272 GLU A C 1
ATOM 2106 O O . GLU A 1 272 ? -2.205 10.689 -5.773 1.00 98.00 272 GLU A O 1
ATOM 2111 N N . MET A 1 273 ? -0.956 11.426 -7.468 1.00 97.31 273 MET A N 1
ATOM 2112 C CA . MET A 1 273 ? 0.157 11.907 -6.667 1.00 97.31 273 MET A CA 1
ATOM 2113 C C . MET A 1 273 ? 0.625 13.256 -7.197 1.00 97.31 273 MET A C 1
ATOM 2115 O O . MET A 1 273 ? 0.809 13.438 -8.397 1.00 97.31 273 MET A O 1
ATOM 2119 N N . THR A 1 274 ? 0.890 14.185 -6.291 1.00 95.94 274 THR A N 1
ATOM 2120 C CA . THR A 1 274 ? 1.579 15.434 -6.588 1.00 95.94 274 THR A CA 1
ATOM 2121 C C . THR A 1 274 ? 2.937 15.425 -5.904 1.00 95.94 274 THR A C 1
ATOM 2123 O O . THR A 1 274 ? 3.014 15.308 -4.681 1.00 95.94 274 THR A O 1
ATOM 2126 N N . LEU A 1 275 ? 4.004 15.573 -6.687 1.00 94.06 275 LEU A N 1
ATOM 2127 C CA . LEU A 1 275 ? 5.364 15.772 -6.198 1.00 94.06 275 LEU A CA 1
ATOM 2128 C C . LEU A 1 275 ? 5.714 17.254 -6.190 1.00 94.06 275 LEU A C 1
ATOM 2130 O O . LEU A 1 275 ? 5.445 17.973 -7.152 1.00 94.06 275 LEU A O 1
ATOM 2134 N N . TYR A 1 276 ? 6.398 17.678 -5.134 1.00 91.88 276 TYR A N 1
ATOM 2135 C CA . TYR A 1 276 ? 6.973 19.007 -4.999 1.00 91.88 276 TYR A CA 1
ATOM 2136 C C . TYR A 1 276 ? 8.487 18.876 -4.839 1.00 91.88 276 TYR A C 1
ATOM 2138 O O . TYR A 1 276 ? 8.978 18.256 -3.888 1.00 91.88 276 TYR A O 1
ATOM 2146 N N . LYS A 1 277 ? 9.232 19.475 -5.767 1.00 87.31 277 LYS A N 1
ATOM 2147 C CA . LYS A 1 277 ? 10.695 19.568 -5.727 1.00 87.31 277 LYS A CA 1
ATOM 2148 C C . LYS A 1 277 ? 11.072 21.011 -5.418 1.00 87.31 277 LYS A C 1
ATOM 2150 O O . LYS A 1 277 ? 10.555 21.923 -6.057 1.00 87.31 277 LYS A O 1
ATOM 2155 N N . ASN A 1 278 ? 11.972 21.220 -4.461 1.00 78.56 278 ASN A N 1
ATOM 2156 C CA . ASN A 1 278 ? 12.538 22.537 -4.180 1.00 78.56 278 ASN A CA 1
ATOM 2157 C C . ASN A 1 278 ? 14.046 22.492 -4.422 1.00 78.56 278 ASN A C 1
ATOM 2159 O O . ASN A 1 278 ? 14.776 21.836 -3.685 1.00 78.56 278 ASN A O 1
ATOM 2163 N N . ASN A 1 279 ? 14.507 23.201 -5.448 1.00 70.06 279 ASN A N 1
ATOM 2164 C CA . ASN A 1 279 ? 15.918 23.319 -5.780 1.00 70.06 279 ASN A CA 1
ATOM 2165 C C . ASN A 1 279 ? 16.367 24.767 -5.569 1.00 70.06 279 ASN A C 1
ATOM 2167 O O . ASN A 1 279 ? 16.171 25.615 -6.434 1.00 70.06 279 ASN A O 1
ATOM 2171 N N . ASN A 1 280 ? 17.012 25.056 -4.435 1.00 62.50 280 ASN A N 1
ATOM 2172 C CA . ASN A 1 280 ? 17.608 26.371 -4.146 1.00 62.50 280 ASN A CA 1
ATOM 2173 C C . ASN A 1 280 ? 16.646 27.571 -4.324 1.00 62.50 280 ASN A C 1
ATOM 2175 O O . ASN A 1 280 ? 17.088 28.668 -4.671 1.00 62.50 280 ASN A O 1
ATOM 2179 N N . GLY A 1 281 ? 15.349 27.383 -4.047 1.00 63.62 281 GLY A N 1
ATOM 2180 C CA . GLY A 1 281 ? 14.319 28.421 -4.167 1.00 63.62 281 GLY A CA 1
ATOM 2181 C C . GLY A 1 281 ? 13.482 28.362 -5.448 1.00 63.62 281 GLY A C 1
ATOM 2182 O O . GLY A 1 281 ? 12.508 29.107 -5.534 1.00 63.62 281 GLY A O 1
ATOM 2183 N N . ASP A 1 282 ? 13.816 27.480 -6.394 1.00 67.25 282 ASP A N 1
ATOM 2184 C CA . ASP A 1 282 ? 12.950 27.136 -7.522 1.00 67.25 282 ASP A CA 1
ATOM 2185 C C . ASP A 1 282 ? 12.080 25.928 -7.143 1.00 67.25 282 ASP A C 1
ATOM 2187 O O . ASP A 1 282 ? 12.584 24.827 -6.898 1.00 67.25 282 ASP A O 1
ATOM 2191 N N . GLU A 1 283 ? 10.767 26.145 -7.073 1.00 78.50 283 GLU A N 1
ATOM 2192 C CA . GLU A 1 283 ? 9.778 25.101 -6.805 1.00 78.50 283 GLU A CA 1
ATOM 2193 C C . GLU A 1 283 ? 9.216 24.564 -8.124 1.00 78.50 283 GLU A C 1
ATOM 2195 O O . GLU A 1 283 ? 8.704 25.325 -8.949 1.00 78.50 283 GLU A O 1
ATOM 2200 N N . SER A 1 284 ? 9.285 23.247 -8.322 1.00 83.75 284 SER A N 1
ATOM 2201 C CA . SER A 1 284 ? 8.548 22.562 -9.385 1.00 83.75 284 SER A CA 1
ATOM 2202 C C . SER A 1 284 ? 7.508 21.618 -8.792 1.00 83.75 284 SER A C 1
ATOM 2204 O O . SER A 1 284 ? 7.679 21.054 -7.709 1.00 83.75 284 SER A O 1
ATOM 2206 N N . THR A 1 285 ? 6.385 21.485 -9.495 1.00 89.31 285 THR A N 1
ATOM 2207 C CA . THR A 1 285 ? 5.275 20.605 -9.122 1.00 89.31 285 THR A CA 1
ATOM 2208 C C . THR A 1 285 ? 4.978 19.663 -10.276 1.00 89.31 285 THR A C 1
ATOM 2210 O O . THR A 1 285 ? 4.862 20.114 -11.418 1.00 89.31 285 THR A O 1
ATOM 2213 N N . LYS A 1 286 ? 4.825 18.373 -9.974 1.00 90.38 286 LYS A N 1
ATOM 2214 C CA . LYS A 1 286 ? 4.495 17.339 -10.955 1.00 90.38 286 LYS A CA 1
ATOM 2215 C C . LYS A 1 286 ? 3.286 16.548 -10.486 1.00 90.38 286 LYS A C 1
ATOM 2217 O O . LYS A 1 286 ? 3.289 16.045 -9.369 1.00 90.38 286 LYS A O 1
ATOM 2222 N N . ASN A 1 287 ? 2.276 16.434 -11.342 1.00 92.31 287 ASN A N 1
ATOM 2223 C CA . ASN A 1 287 ? 1.123 15.577 -11.091 1.00 92.31 287 ASN A CA 1
ATOM 2224 C C . ASN A 1 287 ? 1.309 14.257 -11.828 1.00 92.31 287 ASN A C 1
ATOM 2226 O O . ASN A 1 287 ? 1.667 14.231 -13.003 1.00 92.31 287 ASN A O 1
ATOM 2230 N N . ILE A 1 288 ? 1.047 13.176 -11.117 1.00 93.88 288 ILE A N 1
ATOM 2231 C CA . ILE A 1 288 ? 1.279 11.804 -11.527 1.00 93.88 288 ILE A CA 1
ATOM 2232 C C . ILE A 1 288 ? -0.012 11.050 -11.252 1.00 93.88 288 ILE A C 1
ATOM 2234 O O . ILE A 1 288 ? -0.609 11.186 -10.192 1.00 93.88 288 ILE A O 1
ATOM 2238 N N . THR A 1 289 ? -0.467 10.262 -12.213 1.00 95.88 289 THR A N 1
ATOM 2239 C CA . THR A 1 289 ? -1.648 9.407 -12.044 1.00 95.88 289 THR A CA 1
ATOM 2240 C C . THR A 1 289 ? -1.337 8.040 -12.606 1.00 95.88 289 THR A C 1
ATOM 2242 O O . THR A 1 289 ? -0.426 7.912 -13.426 1.00 95.88 289 THR A O 1
ATOM 2245 N N . GLY A 1 290 ? -2.088 7.029 -12.193 1.00 95.62 290 GLY A N 1
ATOM 2246 C CA . GLY A 1 290 ? -1.838 5.678 -12.655 1.00 95.62 290 GLY A CA 1
ATOM 2247 C C . GLY A 1 290 ? -2.720 4.638 -11.991 1.00 95.62 290 GLY A C 1
ATOM 2248 O O . GLY A 1 290 ? -3.715 4.970 -11.337 1.00 95.62 290 GLY A O 1
ATOM 2249 N N . THR A 1 291 ? -2.334 3.379 -12.169 1.00 96.69 291 THR A N 1
ATOM 2250 C CA . THR A 1 291 ? -3.026 2.223 -11.596 1.00 96.69 291 THR A CA 1
ATOM 2251 C C . THR A 1 291 ? -2.064 1.326 -10.836 1.00 96.69 291 THR A C 1
ATOM 2253 O O . THR A 1 291 ? -0.870 1.297 -11.130 1.00 96.69 291 THR A O 1
ATOM 2256 N N . ILE A 1 292 ? -2.602 0.590 -9.869 1.00 97.44 292 ILE A N 1
ATOM 2257 C CA . ILE A 1 292 ? -1.894 -0.437 -9.102 1.00 97.44 292 ILE A CA 1
ATOM 2258 C C . ILE A 1 292 ? -2.741 -1.699 -9.213 1.00 97.44 292 ILE A C 1
ATOM 2260 O O . ILE A 1 292 ? -3.909 -1.673 -8.834 1.00 97.44 292 ILE A O 1
ATOM 2264 N N . GLU A 1 293 ? -2.190 -2.761 -9.774 1.00 96.81 293 GLU A N 1
ATOM 2265 C CA . GLU A 1 293 ? -2.880 -4.030 -10.014 1.00 96.81 293 GLU A CA 1
ATOM 2266 C C . GLU A 1 293 ? -2.304 -5.101 -9.086 1.00 96.81 293 GLU A C 1
ATOM 2268 O O . GLU A 1 293 ? -1.088 -5.206 -8.962 1.00 96.81 293 GLU A O 1
ATOM 2273 N N . MET A 1 294 ? -3.169 -5.837 -8.390 1.00 95.62 294 MET A N 1
ATOM 2274 C CA . MET A 1 294 ? -2.802 -6.879 -7.428 1.00 95.62 294 MET A CA 1
ATOM 2275 C C . MET A 1 294 ? -3.476 -8.187 -7.834 1.00 95.62 294 MET A C 1
ATOM 2277 O O . MET A 1 294 ? -4.684 -8.191 -8.091 1.00 95.62 294 MET A O 1
ATOM 2281 N N . ASP A 1 295 ? -2.716 -9.281 -7.809 1.00 91.00 295 ASP A N 1
ATOM 2282 C CA . ASP A 1 295 ? -3.174 -10.616 -8.220 1.00 91.00 295 ASP A CA 1
ATOM 2283 C C . ASP A 1 295 ? -3.123 -11.654 -7.083 1.00 91.00 295 ASP A C 1
ATOM 2285 O O . ASP A 1 295 ? -3.391 -12.837 -7.297 1.00 91.00 295 ASP A O 1
ATOM 2289 N N . GLY A 1 296 ? -2.867 -11.211 -5.847 1.00 89.62 296 GLY A N 1
ATOM 2290 C CA . GLY A 1 296 ? -2.918 -12.064 -4.659 1.00 89.62 296 GLY A CA 1
ATOM 2291 C C . GLY A 1 296 ? -1.668 -12.913 -4.443 1.00 89.62 296 GLY A C 1
ATOM 2292 O O . GLY A 1 296 ? -1.750 -13.954 -3.805 1.00 89.62 296 GLY A O 1
ATOM 2293 N N . ASP A 1 297 ? -0.510 -12.490 -4.944 1.00 84.56 297 ASP A N 1
ATOM 2294 C CA . ASP A 1 297 ? 0.784 -13.156 -4.732 1.00 84.56 297 ASP A CA 1
ATOM 2295 C C . ASP A 1 297 ? 1.751 -12.339 -3.858 1.00 84.56 297 ASP A C 1
ATOM 2297 O O . ASP A 1 297 ? 2.929 -12.669 -3.746 1.00 84.56 297 ASP A O 1
ATOM 2301 N N . GLY A 1 298 ? 1.250 -11.281 -3.215 1.00 85.31 298 GLY A N 1
ATOM 2302 C CA . GLY A 1 298 ? 2.036 -10.429 -2.326 1.00 85.31 298 GLY A CA 1
ATOM 2303 C C . GLY A 1 298 ? 2.771 -9.290 -3.033 1.00 85.31 298 GLY A C 1
ATOM 2304 O O . GLY A 1 298 ? 3.412 -8.486 -2.351 1.00 85.31 298 GLY A O 1
ATOM 2305 N N . THR A 1 299 ? 2.637 -9.159 -4.356 1.00 89.88 299 THR A N 1
ATOM 2306 C CA . THR A 1 299 ? 3.166 -8.024 -5.120 1.00 89.88 299 THR A CA 1
ATOM 2307 C C . THR A 1 299 ? 2.051 -7.210 -5.784 1.00 89.88 299 THR A C 1
ATOM 2309 O O . THR A 1 299 ? 0.866 -7.562 -5.753 1.00 89.88 299 THR A O 1
ATOM 2312 N N . ALA A 1 300 ? 2.421 -6.057 -6.340 1.00 94.44 300 ALA A N 1
ATOM 2313 C CA . ALA A 1 300 ? 1.541 -5.247 -7.165 1.00 94.44 300 ALA A CA 1
ATOM 2314 C C . ALA A 1 300 ? 2.270 -4.644 -8.366 1.00 94.44 300 ALA A C 1
ATOM 2316 O O . ALA A 1 300 ? 3.397 -4.166 -8.250 1.00 94.44 300 ALA A O 1
ATOM 2317 N N . LEU A 1 301 ? 1.578 -4.571 -9.500 1.00 94.31 301 LEU A N 1
ATOM 2318 C CA . LEU A 1 301 ? 2.045 -3.899 -10.705 1.00 94.31 301 LEU A CA 1
ATOM 2319 C C . LEU A 1 301 ? 1.619 -2.428 -10.689 1.00 94.31 301 LEU A C 1
ATOM 2321 O O . LEU A 1 301 ? 0.442 -2.091 -10.839 1.00 94.31 301 LEU A O 1
ATOM 2325 N N . LEU A 1 302 ? 2.592 -1.538 -10.532 1.00 95.62 302 LEU A N 1
ATOM 2326 C CA . LEU A 1 302 ? 2.440 -0.091 -10.575 1.00 95.62 302 LEU A CA 1
ATOM 2327 C C . LEU A 1 302 ? 2.647 0.425 -12.006 1.00 95.62 302 LEU A C 1
ATOM 2329 O O . LEU A 1 302 ? 3.703 0.243 -12.614 1.00 95.62 302 LEU A O 1
ATOM 2333 N N . ARG A 1 303 ? 1.639 1.131 -12.526 1.00 92.75 303 ARG A N 1
ATOM 2334 C CA . ARG A 1 303 ? 1.653 1.764 -13.853 1.00 92.75 303 ARG A CA 1
ATOM 2335 C C . ARG A 1 303 ? 1.520 3.269 -13.722 1.00 92.75 303 ARG A C 1
ATOM 2337 O O . ARG A 1 303 ? 0.518 3.747 -13.194 1.00 92.75 303 ARG A O 1
ATOM 2344 N N . PHE A 1 304 ? 2.458 4.011 -14.301 1.00 92.25 304 PHE A N 1
ATOM 2345 C CA . PHE A 1 304 ? 2.331 5.455 -14.475 1.00 92.25 304 PHE A CA 1
ATOM 2346 C C . PHE A 1 304 ? 1.588 5.769 -15.775 1.00 92.25 304 PHE A C 1
ATOM 2348 O O . PHE A 1 304 ? 1.867 5.210 -16.834 1.00 92.25 304 PHE A O 1
ATOM 2355 N N . LYS A 1 305 ? 0.635 6.698 -15.726 1.00 88.44 305 LYS A N 1
ATOM 2356 C CA . LYS A 1 305 ? -0.073 7.153 -16.923 1.00 88.44 305 LYS A CA 1
ATOM 2357 C C . LYS A 1 305 ? 0.919 7.767 -17.916 1.00 88.44 305 LYS A C 1
ATOM 2359 O O . LYS A 1 305 ? 1.701 8.634 -17.545 1.00 88.44 305 LYS A O 1
ATOM 2364 N N . ASN A 1 306 ? 0.808 7.371 -19.185 1.00 80.62 306 ASN A N 1
ATOM 2365 C CA . ASN A 1 306 ? 1.687 7.792 -20.285 1.00 80.62 306 ASN A CA 1
ATOM 2366 C C . ASN A 1 306 ? 3.153 7.337 -20.149 1.00 80.62 306 ASN A C 1
ATOM 2368 O O . ASN A 1 306 ? 4.017 7.891 -20.824 1.00 80.62 306 ASN A O 1
ATOM 2372 N N . PHE A 1 307 ? 3.429 6.330 -19.319 1.00 79.94 307 PHE A N 1
ATOM 2373 C CA . PHE A 1 307 ? 4.721 5.657 -19.259 1.00 79.94 307 PHE A CA 1
ATOM 2374 C C . PHE A 1 307 ? 4.510 4.162 -19.499 1.00 79.94 307 PHE A C 1
ATOM 2376 O O . PHE A 1 307 ? 3.556 3.583 -18.980 1.00 79.94 307 PHE A O 1
ATOM 2383 N N . THR A 1 308 ? 5.340 3.554 -20.341 1.00 74.69 308 THR A N 1
ATOM 2384 C CA . THR A 1 308 ? 5.189 2.145 -20.733 1.00 74.69 308 THR A CA 1
ATOM 2385 C C . THR A 1 308 ? 5.763 1.197 -19.692 1.00 74.69 308 THR A C 1
ATOM 2387 O O . THR A 1 308 ? 5.144 0.166 -19.434 1.00 74.69 308 THR A O 1
ATOM 2390 N N . LYS A 1 309 ? 6.872 1.587 -19.051 1.00 77.00 309 LYS A N 1
ATOM 2391 C CA . LYS A 1 309 ? 7.562 0.764 -18.057 1.00 77.00 309 LYS A CA 1
ATOM 2392 C C . LYS A 1 309 ? 6.666 0.460 -16.860 1.00 77.00 309 LYS A C 1
ATOM 2394 O O . LYS A 1 309 ? 5.966 1.331 -16.325 1.00 77.00 309 LYS A O 1
ATOM 2399 N N . LEU A 1 310 ? 6.738 -0.796 -16.451 1.00 83.38 310 LEU A N 1
ATOM 2400 C CA . LEU A 1 310 ? 6.054 -1.368 -15.309 1.00 83.38 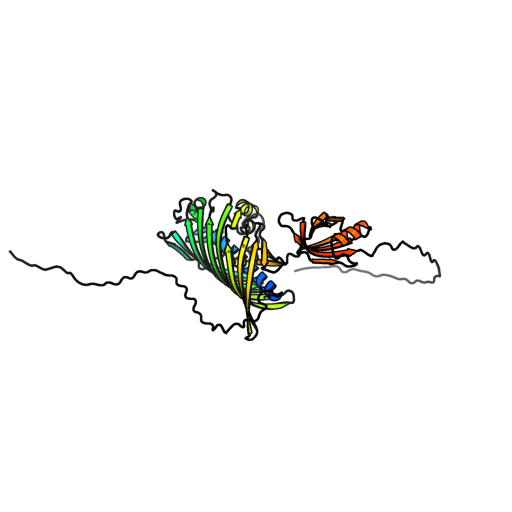310 LEU A CA 1
ATOM 2401 C C . LEU A 1 310 ? 6.991 -1.470 -14.112 1.00 83.38 310 LEU A C 1
ATOM 2403 O O . LEU A 1 310 ? 8.174 -1.765 -14.254 1.00 83.38 310 LEU A O 1
ATOM 2407 N N . PHE A 1 311 ? 6.432 -1.261 -12.927 1.00 87.81 311 PHE A N 1
ATOM 2408 C CA . PHE A 1 311 ? 7.152 -1.438 -11.675 1.00 87.81 311 PHE A CA 1
ATOM 2409 C C . PHE A 1 311 ? 6.433 -2.482 -10.842 1.00 87.81 311 PHE A C 1
ATOM 2411 O O . PHE A 1 311 ? 5.217 -2.401 -10.674 1.00 87.81 311 PHE A O 1
ATOM 2418 N N . GLU A 1 312 ? 7.173 -3.445 -10.318 1.00 88.38 312 GLU A N 1
ATOM 2419 C CA . GLU A 1 312 ? 6.652 -4.385 -9.338 1.00 88.38 312 GLU A CA 1
ATOM 2420 C C . GLU A 1 312 ? 6.938 -3.843 -7.938 1.00 88.38 312 GLU A C 1
ATOM 2422 O O . GLU A 1 312 ? 8.024 -3.339 -7.648 1.00 88.38 312 GLU A O 1
ATOM 2427 N N . VAL A 1 313 ? 5.929 -3.897 -7.077 1.00 91.06 313 VAL A N 1
ATOM 2428 C CA . VAL A 1 313 ? 6.002 -3.452 -5.690 1.00 91.06 313 VAL A CA 1
ATOM 2429 C C . VAL A 1 313 ? 5.749 -4.642 -4.783 1.00 91.06 313 VAL A C 1
ATOM 2431 O O . VAL A 1 313 ? 4.660 -5.207 -4.805 1.00 91.06 313 VAL A O 1
ATOM 2434 N N . ASP A 1 314 ? 6.708 -4.972 -3.927 1.00 85.88 314 ASP A N 1
ATOM 2435 C CA . ASP A 1 314 ? 6.497 -5.932 -2.845 1.00 85.88 314 ASP A CA 1
ATOM 2436 C C . ASP A 1 314 ? 5.614 -5.287 -1.760 1.00 85.88 314 ASP A C 1
ATOM 2438 O O . ASP A 1 314 ? 5.962 -4.257 -1.172 1.00 85.88 314 ASP A O 1
ATOM 2442 N N . LEU A 1 315 ? 4.444 -5.869 -1.491 1.00 91.19 315 LEU A N 1
ATOM 2443 C CA . LEU A 1 315 ? 3.441 -5.280 -0.597 1.00 91.19 315 LEU A CA 1
ATOM 2444 C C . LEU A 1 315 ? 3.780 -5.456 0.891 1.00 91.19 315 LEU A C 1
ATOM 2446 O O . LEU A 1 315 ? 3.195 -4.790 1.751 1.00 91.19 315 LEU A O 1
ATOM 2450 N N . GLY A 1 316 ? 4.731 -6.327 1.225 1.00 81.44 316 GLY A N 1
ATOM 2451 C CA . GLY A 1 316 ? 5.270 -6.443 2.576 1.00 81.44 316 GLY A CA 1
ATOM 2452 C C . GLY A 1 316 ? 6.249 -5.310 2.868 1.00 81.44 316 GLY A C 1
ATOM 2453 O O . GLY A 1 316 ? 6.039 -4.505 3.772 1.00 81.44 316 GLY A O 1
ATOM 2454 N N . THR A 1 317 ? 7.291 -5.205 2.054 1.00 78.19 317 THR A N 1
ATOM 2455 C CA . THR A 1 317 ? 8.482 -4.378 2.283 1.00 78.19 317 THR A CA 1
ATOM 2456 C C . THR A 1 317 ? 8.412 -2.999 1.632 1.00 78.19 317 THR A C 1
ATOM 2458 O O . THR A 1 317 ? 9.052 -2.057 2.103 1.00 78.19 317 THR A O 1
ATOM 2461 N N . GLY A 1 318 ? 7.634 -2.844 0.559 1.00 84.12 318 GLY A N 1
ATOM 2462 C CA . GLY A 1 318 ? 7.593 -1.631 -0.263 1.00 84.12 318 GLY A CA 1
ATOM 2463 C C . GLY A 1 318 ? 8.824 -1.466 -1.141 1.00 84.12 318 GLY A C 1
ATOM 2464 O O . GLY A 1 318 ? 9.113 -0.356 -1.601 1.00 84.12 318 GLY A O 1
ATOM 2465 N N . PHE A 1 319 ? 9.590 -2.545 -1.323 1.00 78.44 319 PHE A N 1
ATOM 2466 C CA . PHE A 1 319 ? 10.626 -2.596 -2.336 1.00 78.44 319 PHE A CA 1
ATOM 2467 C C . PHE A 1 319 ? 9.989 -2.477 -3.719 1.00 78.44 319 PHE A C 1
ATOM 2469 O O . PHE A 1 319 ? 8.887 -2.973 -3.948 1.00 78.44 319 PHE A O 1
ATOM 2476 N N . VAL A 1 320 ? 10.682 -1.776 -4.610 1.00 84.12 320 VAL A N 1
ATOM 2477 C CA . VAL A 1 320 ? 10.224 -1.536 -5.971 1.00 84.12 320 VAL A CA 1
ATOM 2478 C C . VAL A 1 320 ? 11.317 -2.000 -6.906 1.00 84.12 320 VAL A C 1
ATOM 2480 O O . VAL A 1 320 ? 12.434 -1.484 -6.827 1.00 84.12 320 VAL A O 1
ATOM 2483 N N . SER A 1 321 ? 10.984 -2.947 -7.767 1.00 78.88 321 SER A N 1
ATOM 2484 C CA . SER A 1 321 ? 11.800 -3.348 -8.905 1.00 78.88 321 SER A CA 1
ATOM 2485 C C . SER A 1 321 ? 11.186 -2.784 -10.177 1.00 78.88 321 SER A C 1
ATOM 2487 O O . SER A 1 321 ? 9.965 -2.701 -10.339 1.00 78.88 321 SER A O 1
ATOM 2489 N N . ASP A 1 322 ? 12.041 -2.374 -11.099 1.00 70.19 322 ASP A N 1
ATOM 2490 C CA . ASP A 1 322 ? 11.685 -2.428 -12.499 1.00 70.19 322 ASP A CA 1
ATOM 2491 C C . ASP A 1 322 ? 11.627 -3.896 -12.910 1.00 70.19 322 ASP A C 1
ATOM 2493 O O . ASP A 1 322 ? 12.610 -4.619 -12.822 1.00 70.19 322 ASP A O 1
ATOM 2497 N N . ASN A 1 323 ? 10.439 -4.369 -13.277 1.00 56.38 323 ASN A N 1
ATOM 2498 C CA . ASN A 1 323 ? 10.241 -5.752 -13.702 1.00 56.38 323 ASN A CA 1
ATOM 2499 C C . ASN A 1 323 ? 10.643 -5.903 -15.175 1.00 56.38 323 ASN A C 1
ATOM 2501 O O . ASN A 1 323 ? 9.821 -6.312 -15.989 1.00 56.38 323 ASN A O 1
ATOM 2505 N N . GLU A 1 324 ? 11.857 -5.477 -15.523 1.00 61.00 324 GLU A N 1
ATOM 2506 C CA . GLU A 1 324 ? 12.494 -5.871 -16.778 1.00 61.00 324 GLU A CA 1
ATOM 2507 C C . GLU A 1 324 ? 13.056 -7.272 -16.530 1.00 61.00 324 GLU A C 1
ATOM 2509 O O . GLU A 1 324 ? 14.133 -7.458 -15.968 1.00 61.00 324 GLU A O 1
ATOM 2514 N N . ALA A 1 325 ? 12.241 -8.277 -16.842 1.00 65.69 325 ALA A N 1
ATOM 2515 C CA . ALA A 1 325 ? 12.743 -9.618 -17.053 1.00 65.69 325 ALA A CA 1
ATOM 2516 C C . ALA A 1 325 ? 13.495 -9.608 -18.386 1.00 65.69 325 ALA A C 1
ATOM 2518 O O . ALA A 1 325 ? 12.921 -9.274 -19.426 1.00 65.69 325 ALA A O 1
ATOM 2519 N N . GLU A 1 326 ? 14.778 -9.936 -18.310 1.00 83.56 326 GLU A N 1
ATOM 2520 C CA . GLU A 1 326 ? 15.655 -10.159 -19.452 1.00 83.56 326 GLU A CA 1
ATOM 2521 C C . GLU A 1 326 ? 15.596 -11.649 -19.808 1.00 83.56 326 GLU A C 1
ATOM 2523 O O . GLU A 1 326 ? 15.900 -12.516 -18.983 1.00 83.56 326 GLU A O 1
ATOM 2528 N N . GLU A 1 327 ? 15.158 -11.950 -21.027 1.00 87.81 327 GLU A N 1
ATOM 2529 C CA . GLU A 1 327 ? 15.168 -13.295 -21.598 1.00 87.81 327 GLU A CA 1
ATOM 2530 C C . GLU A 1 327 ? 16.010 -13.285 -22.871 1.00 87.81 327 GLU A C 1
ATOM 2532 O O . GLU A 1 327 ? 15.771 -12.492 -23.779 1.00 87.81 327 GLU A O 1
ATOM 2537 N N . GLU A 1 328 ? 16.957 -14.211 -22.953 1.00 93.38 328 GLU A N 1
ATOM 2538 C CA . GLU A 1 328 ? 17.877 -14.354 -24.079 1.00 93.38 328 GLU A CA 1
ATOM 2539 C C . GLU A 1 328 ? 17.803 -15.785 -24.628 1.00 93.38 328 GLU A C 1
ATOM 2541 O O . GLU A 1 328 ? 17.640 -16.755 -23.872 1.00 93.38 328 GLU A O 1
ATOM 2546 N N . GLY A 1 329 ? 17.908 -15.936 -25.949 1.00 93.88 329 GLY A N 1
ATOM 2547 C CA . GLY A 1 329 ? 18.065 -17.247 -26.574 1.00 93.88 329 GLY A CA 1
ATOM 2548 C C . GLY A 1 329 ? 17.952 -17.250 -28.095 1.00 93.88 329 GLY A C 1
ATOM 2549 O O . GLY A 1 329 ? 17.653 -16.240 -28.732 1.00 93.88 329 GLY A O 1
ATOM 2550 N N . ILE A 1 330 ? 18.146 -18.431 -28.687 1.00 96.25 330 ILE A N 1
ATOM 2551 C CA . ILE A 1 330 ? 18.047 -18.620 -30.138 1.00 96.25 330 ILE A CA 1
ATOM 2552 C C . ILE A 1 330 ? 16.573 -18.657 -30.540 1.00 96.25 330 ILE A C 1
ATOM 2554 O O . ILE A 1 330 ? 15.762 -19.372 -29.944 1.00 96.25 330 ILE A O 1
ATOM 2558 N N . VAL A 1 331 ? 16.216 -17.934 -31.599 1.00 96.62 331 VAL A N 1
ATOM 2559 C CA . VAL A 1 331 ? 14.855 -17.926 -32.134 1.00 96.62 331 VAL A CA 1
ATOM 2560 C C . VAL A 1 331 ? 14.547 -19.255 -32.835 1.00 96.62 331 VAL A C 1
ATOM 2562 O O . VAL A 1 331 ? 15.023 -19.523 -33.938 1.00 96.62 331 VAL A O 1
ATOM 2565 N N . ASP A 1 332 ? 13.676 -20.069 -32.233 1.00 96.50 332 ASP A N 1
ATOM 2566 C CA . ASP A 1 332 ? 13.173 -21.317 -32.824 1.00 96.50 332 ASP A CA 1
ATOM 2567 C C . ASP A 1 332 ? 12.091 -21.040 -33.880 1.00 96.50 332 ASP A C 1
ATOM 2569 O O . ASP A 1 332 ? 12.089 -21.619 -34.971 1.00 96.50 332 ASP A O 1
ATOM 2573 N N . SER A 1 333 ? 11.153 -20.129 -33.589 1.00 96.31 333 SER A N 1
ATOM 2574 C CA . SER A 1 333 ? 10.113 -19.754 -34.553 1.00 96.31 333 SER A CA 1
ATOM 2575 C C . SER A 1 333 ? 9.496 -18.375 -34.320 1.00 96.31 333 SER A C 1
ATOM 2577 O O . SER A 1 333 ? 9.478 -17.848 -33.210 1.00 96.31 333 SER A O 1
ATOM 2579 N N . VAL A 1 334 ? 8.939 -17.803 -35.396 1.00 96.62 334 VAL A N 1
ATOM 2580 C CA . VAL A 1 334 ? 8.242 -16.507 -35.390 1.00 96.62 334 VAL A CA 1
ATOM 2581 C C . VAL A 1 334 ? 6.865 -16.631 -36.040 1.00 96.62 334 VAL A C 1
ATOM 2583 O O . VAL A 1 334 ? 6.731 -17.099 -37.173 1.00 96.62 334 VAL A O 1
ATOM 2586 N N . ASP A 1 335 ? 5.837 -16.150 -35.344 1.00 94.94 335 ASP A N 1
ATOM 2587 C CA . ASP A 1 335 ? 4.489 -15.926 -35.863 1.00 94.94 335 ASP A CA 1
ATOM 2588 C C . ASP A 1 335 ? 4.254 -14.421 -36.045 1.00 94.94 335 ASP A C 1
ATOM 2590 O O . ASP A 1 335 ? 3.925 -13.689 -35.109 1.00 94.94 335 ASP A O 1
ATOM 2594 N N . VAL A 1 336 ? 4.412 -13.961 -37.286 1.00 91.50 336 VAL A N 1
ATOM 2595 C CA . VAL A 1 336 ? 4.252 -12.549 -37.660 1.00 91.50 336 VAL A CA 1
ATOM 2596 C C . VAL A 1 336 ? 2.794 -12.083 -37.546 1.00 91.50 336 VAL A C 1
ATOM 2598 O O . VAL A 1 336 ? 2.551 -10.908 -37.290 1.00 91.50 336 VAL A O 1
ATOM 2601 N N . GLU A 1 337 ? 1.810 -12.970 -37.742 1.00 88.62 337 GLU A N 1
ATOM 2602 C CA . GLU A 1 337 ? 0.389 -12.589 -37.723 1.00 88.62 337 GLU A CA 1
ATOM 2603 C C . GLU A 1 337 ? -0.098 -12.331 -36.294 1.00 88.62 337 GLU A C 1
ATOM 2605 O O . GLU A 1 337 ? -0.868 -11.397 -36.068 1.00 88.62 337 GLU A O 1
ATOM 2610 N N . ASN A 1 338 ? 0.379 -13.128 -35.333 1.00 81.38 338 ASN A N 1
ATOM 2611 C CA . ASN A 1 338 ? -0.005 -13.019 -33.925 1.00 81.38 338 ASN A CA 1
ATOM 2612 C C . ASN A 1 338 ? 1.036 -12.310 -33.042 1.00 81.38 338 ASN A C 1
ATOM 2614 O O . ASN A 1 338 ? 0.798 -12.170 -31.841 1.00 81.38 338 ASN A O 1
ATOM 2618 N N . GLY A 1 339 ? 2.163 -11.872 -33.613 1.00 87.50 339 GLY A N 1
ATOM 2619 C CA . GLY A 1 339 ? 3.222 -11.173 -32.885 1.00 87.50 339 GLY A CA 1
ATOM 2620 C C . GLY A 1 339 ? 3.862 -12.050 -31.812 1.00 87.50 339 GLY A C 1
ATOM 2621 O O . GLY A 1 339 ? 3.947 -11.646 -30.655 1.00 87.50 339 GLY A O 1
ATOM 2622 N N . LYS A 1 340 ? 4.246 -13.281 -32.164 1.00 94.69 340 LYS A N 1
ATOM 2623 C CA . LYS A 1 340 ? 4.871 -14.222 -31.223 1.00 94.69 340 LYS A CA 1
ATOM 2624 C C . LYS A 1 340 ? 6.243 -14.657 -31.711 1.00 94.69 340 LYS A C 1
ATOM 2626 O O . LYS A 1 340 ? 6.418 -14.925 -32.897 1.00 94.69 340 LYS A O 1
ATOM 2631 N N . VAL A 1 341 ? 7.175 -14.779 -30.780 1.00 96.75 341 VAL A N 1
ATOM 2632 C CA . VAL A 1 341 ? 8.504 -15.360 -30.976 1.00 96.75 341 VAL A CA 1
ATOM 2633 C C . VAL A 1 341 ? 8.654 -16.477 -29.954 1.00 96.75 341 VAL A C 1
ATOM 2635 O O . VAL A 1 341 ? 8.243 -16.321 -28.808 1.00 96.75 341 VAL A O 1
ATOM 2638 N N . ILE A 1 342 ? 9.169 -17.625 -30.369 1.00 96.44 342 ILE A N 1
ATOM 2639 C CA . ILE A 1 342 ? 9.466 -18.741 -29.473 1.00 96.44 342 ILE A CA 1
ATOM 2640 C C . ILE A 1 342 ? 10.970 -18.944 -29.499 1.00 96.44 342 ILE A C 1
ATOM 2642 O O . ILE A 1 342 ? 11.540 -19.115 -30.579 1.00 96.44 342 ILE A O 1
ATOM 2646 N N . LEU A 1 343 ? 11.580 -18.918 -28.319 1.00 95.69 343 LEU A N 1
ATOM 2647 C CA . LEU A 1 343 ? 12.987 -19.245 -28.135 1.00 95.69 343 LEU A CA 1
ATOM 2648 C C . LEU A 1 343 ? 13.174 -20.764 -28.015 1.00 95.69 343 LEU A C 1
ATOM 2650 O O . LEU A 1 343 ? 12.253 -21.495 -27.635 1.00 95.69 343 LEU A O 1
ATOM 2654 N N . ASP A 1 344 ? 14.370 -21.250 -28.318 1.00 94.38 344 ASP A N 1
ATOM 2655 C CA . ASP A 1 344 ? 14.749 -22.666 -28.251 1.00 94.38 344 ASP A CA 1
ATOM 2656 C C . ASP A 1 344 ? 14.637 -23.268 -26.835 1.00 94.38 344 ASP A C 1
ATOM 2658 O O . ASP A 1 344 ? 14.329 -24.455 -26.670 1.00 94.38 344 ASP A O 1
ATOM 2662 N N . ASN A 1 345 ? 14.796 -22.434 -25.806 1.00 89.25 345 ASN A N 1
ATOM 2663 C CA . ASN A 1 345 ? 14.563 -22.768 -24.401 1.00 89.25 345 ASN A CA 1
ATOM 2664 C C . ASN A 1 345 ? 13.063 -22.947 -24.049 1.00 89.25 345 ASN A C 1
ATOM 2666 O O . ASN A 1 345 ? 12.730 -23.423 -22.959 1.00 89.25 345 ASN A O 1
ATOM 2670 N N . GLY A 1 346 ? 12.155 -22.636 -24.981 1.00 90.31 346 GLY A N 1
ATOM 2671 C CA . GLY A 1 346 ? 10.705 -22.752 -24.840 1.00 90.31 346 GLY A CA 1
ATOM 2672 C C . GLY A 1 346 ? 9.998 -21.494 -24.323 1.00 90.31 346 GLY A C 1
ATOM 2673 O O . GLY A 1 346 ? 8.772 -21.536 -24.170 1.00 90.31 346 GLY A O 1
ATOM 2674 N N . THR A 1 347 ? 10.722 -20.400 -24.068 1.00 90.69 347 THR A N 1
ATOM 2675 C CA . THR A 1 347 ? 10.152 -19.099 -23.693 1.00 90.69 347 THR A CA 1
ATOM 2676 C C . THR A 1 347 ? 9.326 -18.533 -24.849 1.00 90.69 347 THR A C 1
ATOM 2678 O O . THR A 1 347 ? 9.757 -18.509 -26.004 1.00 90.69 347 THR A O 1
ATOM 2681 N N . LEU A 1 348 ? 8.105 -18.086 -24.540 1.00 92.75 348 LEU A N 1
ATOM 2682 C CA . LEU A 1 348 ? 7.208 -17.442 -25.498 1.00 92.75 348 LEU A CA 1
ATOM 2683 C C . LEU A 1 348 ? 7.286 -15.926 -25.330 1.00 92.75 348 LEU A C 1
ATOM 2685 O O . LEU A 1 348 ? 6.837 -15.403 -24.319 1.00 92.75 348 LEU A O 1
ATOM 2689 N N . ILE A 1 349 ? 7.754 -15.203 -26.339 1.00 92.81 349 ILE A N 1
ATOM 2690 C CA . ILE A 1 349 ? 7.791 -13.742 -26.329 1.00 92.81 349 ILE A CA 1
ATOM 2691 C C . ILE A 1 349 ? 6.634 -13.181 -27.159 1.00 92.81 349 ILE A C 1
ATOM 2693 O O . ILE A 1 349 ? 6.360 -13.612 -28.282 1.00 92.81 349 ILE A O 1
ATOM 2697 N N . SER A 1 350 ? 5.935 -12.199 -26.598 1.00 82.19 350 SER A N 1
ATOM 2698 C CA . SER A 1 350 ? 4.815 -11.493 -27.215 1.00 82.19 350 SER A CA 1
ATOM 2699 C C . SER A 1 350 ? 5.213 -10.091 -27.626 1.00 82.19 350 SER A C 1
ATOM 2701 O O . SER A 1 350 ? 5.394 -9.216 -26.782 1.00 82.19 350 SER A O 1
ATOM 2703 N N . VAL A 1 351 ? 5.250 -9.871 -28.933 1.00 77.81 351 VAL A N 1
ATOM 2704 C CA . VAL A 1 351 ? 5.561 -8.597 -29.573 1.00 77.81 351 VAL A CA 1
ATOM 2705 C C . VAL A 1 351 ? 4.253 -7.940 -30.003 1.00 77.81 351 VAL A C 1
ATOM 2707 O O . VAL A 1 351 ? 3.430 -8.536 -30.698 1.00 77.81 351 VAL A O 1
ATOM 2710 N N . ASN A 1 352 ? 4.027 -6.705 -29.569 1.00 68.62 352 ASN A N 1
ATOM 2711 C CA . ASN A 1 352 ? 2.812 -5.951 -29.869 1.00 68.62 352 ASN A CA 1
ATOM 2712 C C . ASN A 1 352 ? 3.148 -4.558 -30.421 1.00 68.62 352 ASN A C 1
ATOM 2714 O O . ASN A 1 352 ? 4.307 -4.220 -30.622 1.00 68.62 352 ASN A O 1
ATOM 2718 N N . GLU A 1 353 ? 2.134 -3.730 -30.676 1.00 54.12 353 GLU A N 1
ATOM 2719 C CA . GLU A 1 353 ? 2.318 -2.384 -31.250 1.00 54.12 353 GLU A CA 1
ATOM 2720 C C . GLU A 1 353 ? 3.153 -1.421 -30.387 1.00 54.12 353 GLU A C 1
ATOM 2722 O O . GLU A 1 353 ? 3.508 -0.340 -30.852 1.00 54.12 353 GLU A O 1
ATOM 2727 N N . ARG A 1 354 ? 3.435 -1.794 -29.134 1.00 46.69 354 ARG A N 1
ATOM 2728 C CA . ARG A 1 354 ? 4.233 -1.022 -28.176 1.00 46.69 354 ARG A CA 1
ATOM 2729 C C . ARG A 1 354 ? 5.664 -1.536 -28.034 1.00 46.69 354 ARG A C 1
ATOM 2731 O O . ARG A 1 354 ? 6.446 -0.855 -27.388 1.00 46.69 354 ARG A O 1
ATOM 2738 N N . THR A 1 355 ? 5.970 -2.711 -28.580 1.00 59.56 355 THR A N 1
ATOM 2739 C CA . THR A 1 355 ? 7.298 -3.314 -28.480 1.00 59.56 355 THR A CA 1
ATOM 2740 C C . THR A 1 355 ? 8.251 -2.588 -29.424 1.00 59.56 355 THR A C 1
ATOM 2742 O O . THR A 1 355 ? 7.981 -2.486 -30.624 1.00 59.56 355 THR A O 1
ATOM 2745 N N . GLU A 1 356 ? 9.355 -2.083 -28.887 1.00 69.75 356 GLU A N 1
ATOM 2746 C CA . GLU A 1 356 ? 10.475 -1.581 -29.673 1.00 69.75 356 GLU A CA 1
ATOM 2747 C C . GLU A 1 356 ? 11.255 -2.774 -30.234 1.00 69.75 356 GLU A C 1
ATOM 2749 O O . GLU A 1 356 ? 11.688 -3.645 -29.484 1.00 69.75 356 GLU A O 1
ATOM 2754 N N . ILE A 1 357 ? 11.360 -2.854 -31.563 1.00 80.00 357 ILE A N 1
ATOM 2755 C CA . ILE A 1 357 ? 12.149 -3.888 -32.237 1.00 80.00 357 ILE A CA 1
ATOM 2756 C C . ILE A 1 357 ? 13.434 -3.231 -32.717 1.00 80.00 357 ILE A C 1
ATOM 2758 O O . ILE A 1 357 ? 13.404 -2.383 -33.616 1.00 80.00 357 ILE A O 1
ATOM 2762 N N . GLU A 1 358 ? 14.537 -3.641 -32.113 1.00 82.62 358 GLU A N 1
ATOM 2763 C CA . GLU A 1 358 ? 15.886 -3.316 -32.548 1.00 82.62 358 GLU A CA 1
ATOM 2764 C C . GLU A 1 358 ? 16.508 -4.550 -33.199 1.00 82.62 358 GLU A C 1
ATOM 2766 O O . GLU A 1 358 ? 16.043 -5.677 -33.025 1.00 82.62 358 GLU A O 1
ATOM 2771 N N . GLY A 1 359 ? 17.519 -4.336 -34.026 1.00 79.75 359 GLY A N 1
ATOM 2772 C CA . GLY A 1 359 ? 18.240 -5.454 -34.600 1.00 79.75 359 GLY A CA 1
ATOM 2773 C C . GLY A 1 359 ? 19.297 -5.023 -35.592 1.00 79.75 359 GLY A C 1
ATOM 2774 O O . GLY A 1 359 ? 19.096 -4.094 -36.389 1.00 79.75 359 GLY A O 1
ATOM 2775 N N . ASP A 1 360 ? 20.410 -5.737 -35.543 1.00 79.12 360 ASP A N 1
ATOM 2776 C CA . ASP A 1 360 ? 21.505 -5.599 -36.483 1.00 79.12 360 ASP A CA 1
ATOM 2777 C C . ASP A 1 360 ? 21.204 -6.359 -37.787 1.00 79.12 360 ASP A C 1
ATOM 2779 O O . ASP A 1 360 ? 20.155 -6.987 -37.957 1.00 79.12 360 ASP A O 1
ATOM 2783 N N . ASP A 1 361 ? 22.040 -6.154 -38.808 1.00 82.06 361 ASP A N 1
ATOM 2784 C CA . ASP A 1 361 ? 21.915 -6.777 -40.139 1.00 82.06 361 ASP A CA 1
ATOM 2785 C C . ASP A 1 361 ? 20.554 -6.614 -40.849 1.00 82.06 361 ASP A C 1
ATOM 2787 O O . ASP A 1 361 ? 20.230 -7.292 -41.829 1.00 82.06 361 ASP A O 1
ATOM 2791 N N . GLY A 1 362 ? 19.778 -5.613 -40.426 1.00 84.31 362 GLY A N 1
ATOM 2792 C CA . GLY A 1 362 ? 18.473 -5.280 -40.992 1.00 84.31 362 GLY A CA 1
ATOM 2793 C C . GLY A 1 362 ? 17.294 -6.025 -40.362 1.00 84.31 362 GLY A C 1
ATOM 2794 O O . GLY A 1 362 ? 16.201 -5.967 -40.929 1.00 84.31 362 GLY A O 1
ATOM 2795 N N . LEU A 1 363 ? 17.474 -6.673 -39.207 1.00 90.81 363 LEU A N 1
ATOM 2796 C CA . LEU A 1 363 ? 16.436 -7.403 -38.469 1.00 90.81 363 LEU A CA 1
ATOM 2797 C C . LEU A 1 363 ? 15.517 -6.493 -37.631 1.00 90.81 363 LEU A C 1
ATOM 2799 O O . LEU A 1 363 ? 15.260 -6.736 -36.460 1.00 90.81 363 LEU A O 1
ATOM 2803 N N . VAL A 1 364 ? 14.954 -5.448 -38.241 1.00 90.38 364 VAL A N 1
ATOM 2804 C CA . VAL A 1 364 ? 14.145 -4.433 -37.530 1.00 90.38 364 VAL A CA 1
ATOM 2805 C C . VAL A 1 364 ? 12.639 -4.738 -37.500 1.00 90.38 364 VAL A C 1
ATOM 2807 O O . VAL A 1 364 ? 11.836 -3.925 -37.039 1.00 90.38 364 VAL A O 1
ATOM 2810 N N . THR A 1 365 ? 12.213 -5.891 -38.029 1.00 91.00 365 THR A N 1
ATOM 2811 C CA . THR A 1 365 ? 10.824 -6.368 -37.955 1.00 91.00 365 THR A CA 1
ATOM 2812 C C . THR A 1 365 ? 10.748 -7.892 -37.832 1.00 91.00 365 THR A C 1
ATOM 2814 O O . THR A 1 365 ? 11.602 -8.613 -38.342 1.00 91.00 365 THR A O 1
ATOM 2817 N N . LEU A 1 366 ? 9.644 -8.417 -37.280 1.00 92.06 366 LEU A N 1
ATOM 2818 C CA . LEU A 1 366 ? 9.387 -9.869 -37.248 1.00 92.06 366 LEU A CA 1
ATOM 2819 C C . LEU A 1 366 ? 9.357 -10.520 -38.642 1.00 92.06 366 LEU A C 1
ATOM 2821 O O . LEU A 1 366 ? 9.626 -11.712 -38.779 1.00 92.06 366 LEU A O 1
ATOM 2825 N N . ALA A 1 367 ? 9.012 -9.759 -39.687 1.00 95.56 367 ALA A N 1
ATOM 2826 C CA . ALA A 1 367 ? 9.032 -10.260 -41.058 1.00 95.56 367 ALA A CA 1
ATOM 2827 C C . ALA A 1 367 ? 10.466 -10.438 -41.587 1.00 95.56 367 ALA A C 1
ATOM 2829 O O . ALA A 1 367 ? 10.712 -11.360 -42.373 1.00 95.56 367 ALA A O 1
ATOM 2830 N N . ASP A 1 368 ? 11.395 -9.588 -41.146 1.00 95.19 368 ASP A N 1
ATOM 2831 C CA . ASP A 1 368 ? 12.816 -9.686 -41.479 1.00 95.19 368 ASP A CA 1
ATOM 2832 C C . ASP A 1 368 ? 13.438 -10.894 -40.767 1.00 95.19 368 ASP A C 1
ATOM 2834 O O . ASP A 1 368 ? 14.022 -11.751 -41.431 1.00 95.19 368 ASP A O 1
ATOM 2838 N N . VAL A 1 369 ? 13.167 -11.060 -39.465 1.00 95.75 369 VAL A N 1
ATOM 2839 C CA . VAL A 1 369 ? 13.587 -12.233 -38.671 1.00 95.75 369 VAL A CA 1
ATOM 2840 C C . VAL A 1 369 ? 13.073 -13.539 -39.280 1.00 95.75 369 VAL A C 1
ATOM 2842 O O . VAL A 1 369 ? 13.842 -14.465 -39.538 1.00 95.75 369 VAL A O 1
ATOM 2845 N N . ALA A 1 370 ? 11.779 -13.607 -39.615 1.00 95.62 370 ALA A N 1
ATOM 2846 C CA . ALA A 1 370 ? 11.206 -14.788 -40.261 1.00 95.62 370 ALA A CA 1
ATOM 2847 C C . ALA A 1 370 ? 11.863 -15.098 -41.623 1.00 95.62 370 ALA A C 1
ATOM 2849 O O . ALA A 1 370 ? 11.980 -16.264 -42.008 1.00 95.62 370 ALA A O 1
ATOM 2850 N N . SER A 1 371 ? 12.298 -14.069 -42.359 1.00 94.69 371 SER A N 1
ATOM 2851 C CA . SER A 1 371 ? 12.998 -14.232 -43.638 1.00 94.69 371 SER A CA 1
ATOM 2852 C C . SER A 1 371 ? 14.436 -14.725 -43.452 1.00 94.69 371 SER A C 1
ATO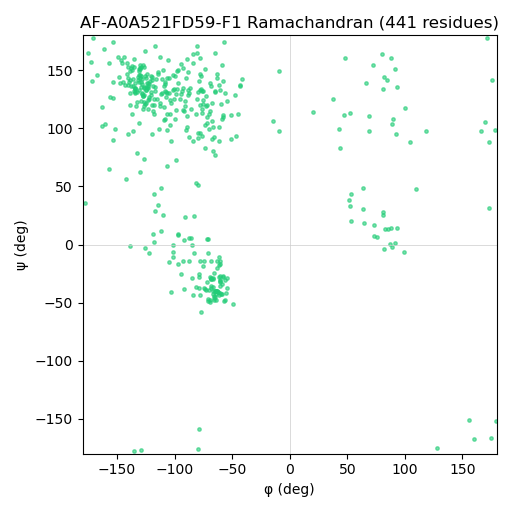M 2854 O O . SER A 1 371 ? 14.880 -15.560 -44.242 1.00 94.69 371 SER A O 1
ATOM 2856 N N . ALA A 1 372 ? 15.137 -14.256 -42.416 1.00 94.12 372 ALA A N 1
ATOM 2857 C CA . ALA A 1 372 ? 16.488 -14.696 -42.069 1.00 94.12 372 ALA A CA 1
ATOM 2858 C C . ALA A 1 372 ? 16.511 -16.179 -41.664 1.00 94.12 372 ALA A C 1
ATOM 2860 O O . ALA A 1 372 ? 17.249 -16.970 -42.256 1.00 94.12 372 ALA A O 1
ATOM 2861 N N . ILE A 1 373 ? 15.596 -16.594 -40.783 1.00 93.88 373 ILE A N 1
ATOM 2862 C CA . ILE A 1 373 ? 15.440 -18.003 -40.385 1.00 93.88 373 ILE A CA 1
ATOM 2863 C C . ILE A 1 373 ? 15.109 -18.877 -41.605 1.00 93.88 373 ILE A C 1
ATOM 2865 O O . ILE A 1 373 ? 15.688 -19.945 -41.803 1.00 93.88 373 ILE A O 1
ATOM 2869 N N . ALA A 1 374 ? 14.221 -18.415 -42.497 1.00 92.75 374 ALA A N 1
ATOM 2870 C CA . ALA A 1 374 ? 13.884 -19.144 -43.724 1.00 92.75 374 ALA A CA 1
ATOM 2871 C C . ALA A 1 374 ? 15.059 -19.259 -44.717 1.00 92.75 374 ALA A C 1
ATOM 2873 O O . ALA A 1 374 ? 15.073 -20.175 -45.547 1.00 92.75 374 ALA A O 1
ATOM 2874 N N . ALA A 1 375 ? 16.023 -18.339 -44.652 1.00 91.50 375 ALA A N 1
ATOM 2875 C CA . ALA A 1 375 ? 17.264 -18.383 -45.418 1.00 91.50 375 ALA A CA 1
ATOM 2876 C C . ALA A 1 375 ? 18.347 -19.265 -44.766 1.00 91.50 375 ALA A C 1
ATOM 2878 O O . ALA A 1 375 ? 19.348 -19.554 -45.421 1.00 91.50 375 ALA A O 1
ATOM 2879 N N . GLY A 1 376 ? 18.109 -19.755 -43.544 1.00 91.94 376 GLY A N 1
ATOM 2880 C CA . GLY A 1 376 ? 18.997 -20.660 -42.817 1.00 91.94 376 GLY A CA 1
ATOM 2881 C C . GLY A 1 376 ? 19.990 -19.968 -41.886 1.00 91.94 376 GLY A C 1
ATOM 2882 O O . GLY A 1 376 ? 20.937 -20.626 -41.466 1.00 91.94 376 GLY A O 1
ATOM 2883 N N . PHE A 1 377 ? 19.796 -18.681 -41.583 1.00 92.12 377 PHE A N 1
ATOM 2884 C CA . PHE A 1 377 ? 20.579 -17.985 -40.561 1.00 92.12 377 PHE A CA 1
ATOM 2885 C C . PHE A 1 377 ? 20.104 -18.373 -39.159 1.00 92.12 377 PHE A C 1
ATOM 2887 O O . PHE A 1 377 ? 18.905 -18.583 -38.946 1.00 92.12 377 PHE A O 1
ATOM 2894 N N . VAL A 1 378 ? 21.048 -18.454 -38.222 1.00 94.38 378 VAL A N 1
ATOM 2895 C CA . VAL A 1 378 ? 20.757 -18.488 -36.786 1.00 94.38 378 VAL A CA 1
ATOM 2896 C C . VAL A 1 378 ? 20.491 -17.051 -36.356 1.00 94.38 378 VAL A C 1
ATOM 2898 O O . VAL A 1 378 ? 21.229 -16.150 -36.748 1.00 94.38 378 VAL A O 1
ATOM 2901 N N . VAL A 1 379 ? 19.395 -16.839 -35.631 1.00 95.62 379 VAL A N 1
ATOM 2902 C CA . VAL A 1 379 ? 19.024 -15.526 -35.099 1.00 95.62 379 VAL A CA 1
ATOM 2903 C C . VAL A 1 379 ? 18.910 -15.655 -33.593 1.00 95.62 379 VAL A C 1
ATOM 2905 O O . VAL A 1 379 ? 18.156 -16.506 -33.113 1.00 95.62 379 VAL A O 1
ATOM 2908 N N . GLU A 1 380 ? 19.637 -14.817 -32.876 1.00 95.38 380 GLU A N 1
ATOM 2909 C CA . GLU A 1 380 ? 19.527 -14.661 -31.431 1.00 95.38 380 GLU A CA 1
ATOM 2910 C C . GLU A 1 380 ? 18.551 -13.530 -31.117 1.00 95.38 380 GLU A C 1
ATOM 2912 O O . GLU A 1 380 ? 18.317 -12.634 -31.938 1.00 95.38 380 GLU A O 1
ATOM 2917 N N . ALA A 1 381 ? 17.903 -13.628 -29.962 1.00 95.81 381 ALA A N 1
ATOM 2918 C CA . ALA A 1 381 ? 17.009 -12.604 -29.466 1.00 95.81 381 ALA A CA 1
ATOM 2919 C C . ALA A 1 381 ? 17.284 -12.327 -27.993 1.00 95.81 381 ALA A C 1
ATOM 2921 O O . ALA A 1 381 ? 17.273 -13.251 -27.178 1.00 95.81 381 ALA A O 1
ATOM 2922 N N . GLU A 1 382 ? 17.422 -11.048 -27.671 1.00 94.06 382 GLU A N 1
ATOM 2923 C CA . GLU A 1 382 ? 17.437 -10.528 -26.310 1.00 94.06 382 GLU A CA 1
ATOM 2924 C C . GLU A 1 382 ? 16.169 -9.694 -26.119 1.00 94.06 382 GLU A C 1
ATOM 2926 O O . GLU A 1 382 ? 15.894 -8.750 -26.865 1.00 94.06 382 GLU A O 1
ATOM 2931 N N . ALA A 1 383 ? 15.327 -10.089 -25.170 1.00 88.19 383 ALA A N 1
ATOM 2932 C CA . ALA A 1 383 ? 14.047 -9.452 -24.922 1.00 88.19 383 ALA A CA 1
ATOM 2933 C C . ALA A 1 383 ? 13.960 -8.946 -23.488 1.00 88.19 383 ALA A C 1
ATOM 2935 O O . ALA A 1 383 ? 14.093 -9.707 -22.532 1.00 88.19 383 ALA A O 1
ATOM 2936 N N . GLU A 1 384 ? 13.624 -7.667 -23.367 1.00 78.06 384 GLU A N 1
ATOM 2937 C CA . GLU A 1 384 ? 13.282 -7.024 -22.108 1.00 78.06 384 GLU A CA 1
ATOM 2938 C C . GLU A 1 384 ? 11.766 -6.830 -22.052 1.00 78.06 384 GLU A C 1
ATOM 2940 O O . GLU A 1 384 ? 11.123 -6.313 -22.979 1.00 78.06 384 GLU A O 1
ATOM 2945 N N . GLY A 1 385 ? 11.155 -7.236 -20.948 1.00 69.06 385 GLY A N 1
ATOM 2946 C CA . GLY A 1 385 ? 9.728 -7.038 -20.748 1.00 69.06 385 GLY A CA 1
ATOM 2947 C C . GLY A 1 385 ? 9.261 -7.601 -19.425 1.00 69.06 385 GLY A C 1
ATOM 2948 O O . GLY A 1 385 ? 10.025 -7.698 -18.477 1.00 69.06 385 GLY A O 1
ATOM 2949 N N . TYR A 1 386 ? 7.997 -8.005 -19.358 1.00 60.41 386 TYR A N 1
ATOM 2950 C CA . TYR A 1 386 ? 7.419 -8.566 -18.139 1.00 60.41 386 TYR A CA 1
ATOM 2951 C C . TYR A 1 386 ? 6.716 -9.890 -18.420 1.00 60.41 386 TYR A C 1
ATOM 2953 O O . TYR A 1 386 ? 6.078 -10.069 -19.462 1.00 60.41 386 TYR A O 1
ATOM 2961 N N . HIS A 1 387 ? 6.786 -10.825 -17.474 1.00 68.75 387 HIS A N 1
ATOM 2962 C CA . HIS A 1 387 ? 6.052 -12.080 -17.599 1.00 68.75 387 HIS A CA 1
ATOM 2963 C C . HIS A 1 387 ? 4.543 -11.839 -17.496 1.00 68.75 387 HIS A C 1
ATOM 2965 O O . HIS A 1 387 ? 4.059 -11.110 -16.628 1.00 68.75 387 HIS A O 1
ATOM 2971 N N . ASN A 1 388 ? 3.782 -12.483 -18.376 1.00 53.44 388 ASN A N 1
ATOM 2972 C CA . ASN A 1 388 ? 2.331 -12.477 -18.350 1.00 53.44 388 ASN A CA 1
ATOM 2973 C C . ASN A 1 388 ? 1.848 -13.057 -17.003 1.00 53.44 388 ASN A C 1
ATOM 2975 O O . ASN A 1 388 ? 2.108 -14.230 -16.718 1.00 53.44 388 ASN A O 1
ATOM 2979 N N . PRO A 1 389 ? 1.079 -12.299 -16.200 1.00 42.94 389 PRO A N 1
ATOM 2980 C CA . PRO A 1 389 ? 0.583 -12.768 -14.903 1.00 42.94 389 PRO A CA 1
ATOM 2981 C C . PRO A 1 389 ? -0.264 -14.047 -14.992 1.00 42.94 389 PRO A C 1
ATOM 2983 O O . PRO A 1 389 ? -0.285 -14.862 -14.073 1.00 42.94 389 PRO A O 1
ATOM 2986 N N . GLN A 1 390 ? -0.932 -14.273 -16.129 1.00 45.22 390 GLN A N 1
ATOM 2987 C CA . GLN A 1 390 ? -1.759 -15.461 -16.374 1.00 45.22 390 GLN A CA 1
ATOM 2988 C C . GLN A 1 390 ? -0.967 -16.650 -16.936 1.00 45.22 390 GLN A C 1
ATOM 2990 O O . GLN A 1 390 ? -1.477 -17.773 -16.973 1.00 45.22 390 GLN A O 1
ATOM 2995 N N . ASN A 1 391 ? 0.259 -16.413 -17.402 1.00 62.91 391 ASN A N 1
ATOM 2996 C CA . ASN A 1 391 ? 1.128 -17.414 -18.001 1.00 62.91 391 ASN A CA 1
ATOM 2997 C C . ASN A 1 391 ? 2.592 -17.008 -17.811 1.00 62.91 391 ASN A C 1
ATOM 2999 O O . ASN A 1 391 ? 3.173 -16.354 -18.671 1.00 62.91 391 ASN A O 1
ATOM 3003 N N . ARG A 1 392 ? 3.210 -17.441 -16.707 1.00 64.44 392 ARG A N 1
ATOM 3004 C CA . ARG A 1 392 ? 4.595 -17.059 -16.384 1.00 64.44 392 ARG A CA 1
ATOM 3005 C C . ARG A 1 392 ? 5.637 -17.496 -17.428 1.00 64.44 392 ARG A C 1
ATOM 3007 O O . ARG A 1 392 ? 6.731 -16.962 -17.415 1.00 64.44 392 ARG A O 1
ATOM 3014 N N . ASN A 1 393 ? 5.308 -18.400 -18.356 1.00 75.88 393 ASN A N 1
ATOM 3015 C CA . ASN A 1 393 ? 6.206 -18.785 -19.456 1.00 75.88 393 ASN A CA 1
ATOM 3016 C C . ASN A 1 393 ? 6.119 -17.847 -20.678 1.00 75.88 393 ASN A C 1
ATOM 3018 O O . ASN A 1 393 ? 6.772 -18.094 -21.691 1.00 75.88 393 ASN A O 1
ATOM 3022 N N . GLU A 1 394 ? 5.261 -16.827 -20.627 1.00 80.69 394 GLU A N 1
ATOM 3023 C CA . GLU A 1 394 ? 5.102 -15.838 -21.686 1.00 80.69 394 GLU A CA 1
ATOM 3024 C C . GLU A 1 394 ? 5.662 -14.495 -21.231 1.00 80.69 394 GLU A C 1
ATOM 3026 O O . GLU A 1 394 ? 5.146 -13.910 -20.285 1.00 80.69 394 GLU A O 1
ATOM 3031 N N . LEU A 1 395 ? 6.680 -13.993 -21.921 1.00 81.56 395 LEU A N 1
ATOM 3032 C CA . LEU A 1 395 ? 7.182 -12.635 -21.769 1.00 81.56 395 LEU A CA 1
ATOM 3033 C C . LEU A 1 395 ? 6.400 -11.708 -22.708 1.00 81.56 395 LEU A C 1
ATOM 3035 O O . LEU A 1 395 ? 6.206 -12.014 -23.884 1.00 81.56 395 LEU A O 1
ATOM 3039 N N . ILE A 1 396 ? 5.928 -10.567 -22.217 1.00 69.88 396 ILE A N 1
ATOM 3040 C CA . ILE A 1 396 ? 5.381 -9.491 -23.046 1.00 69.88 396 ILE A CA 1
ATOM 3041 C C . ILE A 1 396 ? 6.483 -8.449 -23.200 1.00 69.88 396 ILE A C 1
ATOM 3043 O O . ILE A 1 396 ? 6.805 -7.761 -22.237 1.00 69.88 396 ILE A O 1
ATOM 3047 N N . ALA A 1 397 ? 7.054 -8.364 -24.403 1.00 74.81 397 ALA A N 1
ATOM 3048 C CA . ALA A 1 397 ? 8.239 -7.557 -24.663 1.00 74.81 397 ALA A CA 1
ATOM 3049 C C . ALA A 1 397 ? 7.904 -6.064 -24.749 1.00 74.81 397 ALA A C 1
ATOM 3051 O O . ALA A 1 397 ? 6.986 -5.662 -25.479 1.00 74.81 397 ALA A O 1
ATOM 3052 N N . ASP A 1 398 ? 8.692 -5.260 -24.045 1.00 54.16 398 ASP A N 1
ATOM 3053 C CA . ASP A 1 398 ? 8.765 -3.811 -24.211 1.00 54.16 398 ASP A CA 1
ATOM 3054 C C . ASP A 1 398 ? 9.863 -3.456 -25.224 1.00 54.16 398 ASP A C 1
ATOM 3056 O O . ASP A 1 398 ? 9.628 -2.619 -26.098 1.00 54.16 398 ASP A O 1
ATOM 3060 N N . LYS A 1 399 ? 10.989 -4.179 -25.188 1.00 70.62 399 LYS A N 1
ATOM 3061 C CA . LYS A 1 399 ? 12.052 -4.161 -26.196 1.00 70.62 399 LYS A CA 1
ATOM 3062 C C . LYS A 1 399 ? 12.397 -5.595 -26.608 1.00 70.62 399 LYS A C 1
ATOM 3064 O O . LYS A 1 399 ? 12.366 -6.508 -25.787 1.00 70.62 399 LYS A O 1
ATOM 3069 N N . ILE A 1 400 ? 12.704 -5.801 -27.882 1.00 89.62 400 ILE A N 1
ATOM 3070 C CA . ILE A 1 400 ? 13.359 -7.019 -28.360 1.00 89.62 400 ILE A CA 1
ATOM 3071 C C . ILE A 1 400 ? 14.420 -6.654 -29.391 1.00 89.62 400 ILE A C 1
ATOM 3073 O O . ILE A 1 400 ? 14.146 -5.894 -30.323 1.00 89.62 400 ILE A O 1
ATOM 3077 N N . GLU A 1 401 ? 15.616 -7.186 -29.201 1.00 94.69 401 GLU A N 1
ATOM 3078 C CA . GLU A 1 401 ? 16.758 -7.029 -30.087 1.00 94.69 401 GLU A CA 1
ATOM 3079 C C . GLU A 1 401 ? 17.039 -8.353 -30.796 1.00 94.69 401 GLU A C 1
ATOM 3081 O O . GLU A 1 401 ? 16.944 -9.413 -30.181 1.00 94.69 401 GLU A O 1
ATOM 3086 N N . PHE A 1 402 ? 17.313 -8.296 -32.101 1.00 95.56 402 PHE A N 1
ATOM 3087 C CA . PHE A 1 402 ? 17.656 -9.467 -32.905 1.00 95.56 402 PHE A CA 1
ATOM 3088 C C . PHE A 1 402 ? 19.006 -9.295 -33.590 1.00 95.56 402 PHE A C 1
ATOM 3090 O O . PHE A 1 402 ? 19.246 -8.282 -34.249 1.00 95.56 402 PHE A O 1
ATOM 3097 N N . GLU A 1 403 ? 19.820 -10.340 -33.561 1.00 94.12 403 GLU A N 1
ATOM 3098 C CA . GLU A 1 403 ? 21.093 -10.385 -34.274 1.00 94.12 403 GLU A CA 1
ATOM 3099 C C . GLU A 1 403 ? 21.293 -11.733 -34.966 1.00 94.12 403 GLU A C 1
ATOM 3101 O O . GLU A 1 403 ? 20.746 -12.756 -34.549 1.00 94.12 403 GLU A O 1
ATOM 3106 N N . THR A 1 404 ? 22.017 -11.736 -36.088 1.00 90.69 404 THR A N 1
ATOM 3107 C CA . THR A 1 404 ? 22.490 -12.991 -36.678 1.00 90.69 404 THR A CA 1
ATOM 3108 C C . THR A 1 404 ? 23.825 -13.355 -36.066 1.00 90.69 404 THR A C 1
ATOM 3110 O O . THR A 1 404 ? 24.739 -12.539 -36.087 1.00 90.69 404 THR A O 1
ATOM 3113 N N . ASP A 1 405 ? 23.946 -14.594 -35.607 1.00 77.88 405 ASP A N 1
ATOM 3114 C CA . ASP A 1 405 ? 25.224 -15.141 -35.168 1.00 77.88 405 ASP A CA 1
ATOM 3115 C C . ASP A 1 405 ? 26.142 -15.290 -36.403 1.00 77.88 405 ASP A C 1
ATOM 3117 O O . ASP A 1 405 ? 25.890 -16.123 -37.285 1.00 77.88 405 ASP A O 1
ATOM 3121 N N . ASP A 1 406 ? 27.144 -14.411 -36.532 1.00 59.16 406 ASP A N 1
ATOM 3122 C CA . ASP A 1 406 ? 28.097 -14.378 -37.661 1.00 59.16 406 ASP A CA 1
ATOM 3123 C C . ASP A 1 406 ? 29.304 -15.320 -37.404 1.00 59.16 406 ASP A C 1
ATOM 3125 O O . ASP A 1 406 ? 30.234 -15.420 -38.212 1.00 59.16 406 ASP A O 1
ATOM 3129 N N . ASP A 1 407 ? 29.264 -16.090 -36.308 1.00 55.22 407 ASP A N 1
ATOM 3130 C CA . ASP A 1 407 ? 30.383 -16.856 -35.764 1.00 55.22 407 ASP A CA 1
ATOM 3131 C C . ASP A 1 407 ? 30.226 -18.372 -36.007 1.00 55.22 407 ASP A C 1
ATOM 3133 O O . ASP A 1 407 ? 30.073 -19.158 -35.068 1.00 55.22 407 ASP A O 1
ATOM 3137 N N . GLY A 1 408 ? 30.295 -18.867 -37.256 1.00 46.72 408 GLY A N 1
ATOM 3138 C CA . GLY A 1 408 ? 30.197 -20.331 -37.393 1.00 46.72 408 GLY A CA 1
ATOM 3139 C C . GLY A 1 408 ? 30.296 -21.051 -38.730 1.00 46.72 408 GLY A C 1
ATOM 3140 O O . GLY A 1 408 ? 29.652 -22.087 -38.869 1.00 46.72 408 GLY A O 1
ATOM 3141 N N . PHE A 1 409 ? 31.113 -20.605 -39.686 1.00 43.84 409 PHE A N 1
ATOM 3142 C CA . PHE A 1 409 ? 31.643 -21.504 -40.731 1.00 43.84 409 PHE A CA 1
ATOM 3143 C C . PHE A 1 409 ? 33.099 -21.155 -41.080 1.00 43.84 409 PHE A C 1
ATOM 3145 O O . PHE A 1 409 ? 33.437 -20.937 -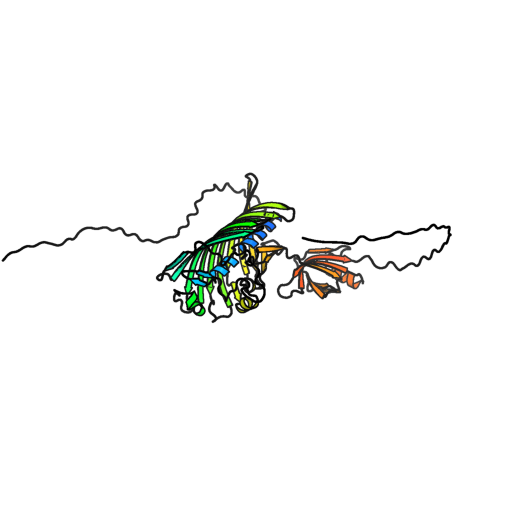42.242 1.00 43.84 409 PHE A O 1
ATOM 3152 N N . ASP A 1 410 ? 33.981 -21.149 -40.079 1.00 44.28 410 ASP A N 1
ATOM 3153 C CA . ASP A 1 410 ? 35.385 -21.466 -40.345 1.00 44.28 410 ASP A CA 1
ATOM 3154 C C . ASP A 1 410 ? 35.476 -22.991 -40.482 1.00 44.28 410 ASP A C 1
ATOM 3156 O O . ASP A 1 410 ? 35.492 -23.742 -39.508 1.00 44.28 410 ASP A O 1
ATOM 3160 N N . GLU A 1 411 ? 35.424 -23.456 -41.733 1.00 42.34 411 GLU A N 1
ATOM 3161 C CA . GLU A 1 411 ? 35.867 -24.800 -42.086 1.00 42.34 411 GLU A CA 1
ATOM 3162 C C . GLU A 1 411 ? 37.307 -24.960 -41.581 1.00 42.34 411 GLU A C 1
ATOM 3164 O O . GLU A 1 411 ? 38.174 -24.163 -41.932 1.00 42.34 411 GLU A O 1
ATOM 3169 N N . ASP A 1 412 ? 37.542 -25.983 -40.756 1.00 45.91 412 ASP A N 1
ATOM 3170 C CA . ASP A 1 412 ? 38.868 -26.439 -40.345 1.00 45.91 412 ASP A CA 1
ATOM 3171 C C . ASP A 1 412 ? 39.758 -26.655 -41.591 1.00 45.91 412 ASP A C 1
ATOM 3173 O O . ASP A 1 412 ? 39.768 -27.732 -42.196 1.00 45.91 412 ASP A O 1
ATOM 3177 N N . GLU A 1 413 ? 40.501 -25.628 -42.013 1.00 46.31 413 GLU A N 1
ATOM 3178 C CA . GLU A 1 413 ? 41.609 -25.784 -42.949 1.00 46.31 413 GLU A CA 1
ATOM 3179 C C . GLU A 1 413 ? 42.818 -26.293 -42.160 1.00 46.31 413 GLU A C 1
ATOM 3181 O O . GLU A 1 413 ? 43.574 -25.548 -41.536 1.00 46.31 413 GLU A O 1
ATOM 3186 N N . ASP A 1 414 ? 42.960 -27.617 -42.199 1.00 50.66 414 ASP A N 1
ATOM 3187 C CA . ASP A 1 414 ? 44.193 -28.354 -41.955 1.00 50.66 414 ASP A CA 1
ATOM 3188 C C . ASP A 1 414 ? 45.370 -27.712 -42.725 1.00 50.66 414 ASP A C 1
ATOM 3190 O O . ASP A 1 414 ? 45.642 -28.063 -43.877 1.00 50.66 414 ASP A O 1
ATOM 3194 N N . GLU A 1 415 ? 46.126 -26.817 -42.089 1.00 48.75 415 GLU A N 1
ATOM 3195 C CA . GLU A 1 415 ? 47.502 -26.522 -42.496 1.00 48.75 415 GLU A CA 1
ATOM 3196 C C . GLU A 1 415 ? 48.478 -27.211 -41.538 1.00 48.75 415 GLU A C 1
ATOM 3198 O O . GLU A 1 415 ? 48.920 -26.683 -40.517 1.00 48.75 415 GLU A O 1
ATOM 3203 N N . GLU A 1 416 ? 48.816 -28.450 -41.908 1.00 50.94 416 GLU A N 1
ATOM 3204 C CA . GLU A 1 416 ? 50.070 -29.075 -41.518 1.00 50.94 416 GLU A CA 1
ATOM 3205 C C . GLU A 1 416 ? 51.249 -28.223 -42.019 1.00 50.94 416 GLU A C 1
ATOM 3207 O O . GLU A 1 416 ? 51.600 -28.278 -43.197 1.00 50.94 416 GLU A O 1
ATOM 3212 N N . GLU A 1 417 ? 51.943 -27.536 -41.114 1.00 46.50 417 GLU A N 1
ATOM 3213 C CA . GLU A 1 417 ? 53.380 -27.304 -41.270 1.00 46.50 417 GLU A CA 1
ATOM 3214 C C . GLU A 1 417 ? 54.126 -27.916 -40.082 1.00 46.50 417 GLU A C 1
ATOM 3216 O O . GLU A 1 417 ? 54.282 -27.338 -39.007 1.00 46.50 417 GLU A O 1
ATOM 3221 N N . ASN A 1 418 ? 54.580 -29.147 -40.325 1.00 46.44 418 ASN A N 1
ATOM 3222 C CA . ASN A 1 418 ? 55.836 -29.633 -39.781 1.00 46.44 418 ASN A CA 1
ATOM 3223 C C . ASN A 1 418 ? 56.947 -28.669 -40.222 1.00 46.44 418 ASN A C 1
ATOM 3225 O O . ASN A 1 418 ? 57.078 -28.425 -41.419 1.00 46.44 418 ASN A O 1
ATOM 3229 N N . ASP A 1 419 ? 57.775 -28.210 -39.293 1.00 45.47 419 ASP A N 1
ATOM 3230 C CA . ASP A 1 419 ? 59.216 -28.375 -39.458 1.00 45.47 419 ASP A CA 1
ATOM 3231 C C . ASP A 1 419 ? 59.910 -28.327 -38.092 1.00 45.47 419 ASP A C 1
ATOM 3233 O O . ASP A 1 419 ? 59.705 -27.436 -37.264 1.00 45.47 419 ASP A O 1
ATOM 3237 N N . ASP A 1 420 ? 60.685 -29.388 -37.897 1.00 48.09 420 ASP A N 1
ATOM 3238 C CA . ASP A 1 420 ? 61.619 -29.671 -36.823 1.00 48.09 420 ASP A CA 1
ATOM 3239 C C . ASP A 1 420 ? 62.719 -28.599 -36.709 1.00 48.09 420 ASP A C 1
ATOM 3241 O O . ASP A 1 420 ? 63.060 -27.939 -37.689 1.00 48.09 420 ASP A O 1
ATOM 3245 N N . ASP A 1 421 ? 63.287 -28.461 -35.507 1.00 47.34 421 ASP A N 1
ATOM 3246 C CA . ASP A 1 421 ? 64.742 -28.432 -35.245 1.00 47.34 421 ASP A CA 1
ATOM 3247 C C . ASP A 1 421 ? 64.939 -28.223 -33.723 1.00 47.34 421 ASP A C 1
ATOM 3249 O O . ASP A 1 421 ? 64.613 -27.170 -33.172 1.00 47.34 421 ASP A O 1
ATOM 3253 N N . GLU A 1 422 ? 65.182 -29.313 -32.983 1.00 46.53 422 GLU A N 1
ATOM 3254 C CA . GLU A 1 422 ? 66.500 -29.713 -32.431 1.00 46.53 422 GLU A CA 1
ATOM 3255 C C . GLU A 1 422 ? 66.997 -28.762 -31.318 1.00 46.53 422 GLU A C 1
ATOM 3257 O O . GLU A 1 422 ? 67.364 -27.619 -31.569 1.00 46.53 422 GLU A O 1
ATOM 3262 N N . GLU A 1 423 ? 66.801 -29.117 -30.043 1.00 51.22 423 GLU A N 1
ATOM 3263 C CA . GLU A 1 423 ? 67.689 -29.930 -29.173 1.00 51.22 423 GLU A CA 1
ATOM 3264 C C . GLU A 1 423 ? 68.752 -29.102 -28.415 1.00 51.22 423 GLU A C 1
ATOM 3266 O O . GLU A 1 423 ? 69.050 -27.960 -28.759 1.00 51.22 423 GLU A O 1
ATOM 3271 N N . ASP A 1 424 ? 69.257 -29.734 -27.351 1.00 43.72 424 ASP A N 1
ATOM 3272 C CA . ASP A 1 424 ? 70.272 -29.361 -26.354 1.00 43.72 424 ASP A CA 1
ATOM 3273 C C . ASP A 1 424 ? 69.736 -28.675 -25.070 1.00 43.72 424 ASP A C 1
ATOM 3275 O O . ASP A 1 424 ? 69.374 -27.497 -25.065 1.00 43.72 424 ASP A O 1
ATOM 3279 N N . ASP A 1 425 ? 69.497 -29.427 -23.980 1.00 46.81 425 ASP A N 1
ATOM 3280 C CA . ASP A 1 425 ? 70.487 -29.985 -23.012 1.00 46.81 425 ASP A CA 1
ATOM 3281 C C . ASP A 1 425 ? 70.903 -28.899 -21.987 1.00 46.81 425 ASP A C 1
ATOM 3283 O O . ASP A 1 425 ? 71.158 -27.757 -22.355 1.00 46.81 425 ASP A O 1
ATOM 3287 N N . GLU A 1 426 ? 70.980 -29.079 -20.667 1.00 45.94 426 GLU A N 1
ATOM 3288 C CA . GLU A 1 426 ? 71.226 -30.236 -19.801 1.00 45.94 426 GLU A CA 1
ATOM 3289 C C . GLU A 1 426 ? 70.970 -29.778 -18.337 1.00 45.94 426 GLU A C 1
ATOM 3291 O O . GLU A 1 426 ? 71.316 -28.650 -17.985 1.00 45.94 426 GLU A O 1
ATOM 3296 N N . ASP A 1 427 ? 70.358 -30.660 -17.539 1.00 44.91 427 ASP A N 1
ATOM 3297 C CA . ASP A 1 427 ? 70.714 -31.115 -16.179 1.00 44.91 427 ASP A CA 1
ATOM 3298 C C . ASP A 1 427 ? 71.095 -30.184 -14.996 1.00 44.91 427 ASP A C 1
ATOM 3300 O O . ASP A 1 427 ? 71.576 -29.061 -15.115 1.00 44.91 427 ASP A O 1
ATOM 3304 N N . GLU A 1 428 ? 70.953 -30.819 -13.820 1.00 46.81 428 GLU A N 1
ATOM 3305 C CA . GLU A 1 428 ? 71.430 -30.522 -12.455 1.00 46.81 428 GLU A CA 1
ATOM 3306 C C . GLU A 1 428 ? 70.335 -29.975 -11.511 1.00 46.81 428 GLU A C 1
ATOM 3308 O O . GLU A 1 428 ? 69.988 -28.796 -11.532 1.00 46.81 428 GLU A O 1
ATOM 3313 N N . ASP A 1 429 ? 69.575 -30.825 -10.812 1.00 43.94 429 ASP A N 1
ATOM 3314 C CA . ASP A 1 429 ? 69.907 -31.739 -9.693 1.00 43.94 429 ASP A CA 1
ATOM 3315 C C . ASP A 1 429 ? 69.945 -31.073 -8.298 1.00 43.94 429 ASP A C 1
ATOM 3317 O O . ASP A 1 429 ? 70.422 -29.956 -8.110 1.00 43.94 429 ASP A O 1
ATOM 3321 N N . GLU A 1 430 ? 69.497 -31.885 -7.332 1.00 44.06 430 GLU A N 1
ATOM 3322 C CA . GLU A 1 430 ? 69.745 -31.873 -5.876 1.00 44.06 430 GLU A CA 1
ATOM 3323 C C . GLU A 1 430 ? 68.797 -31.038 -4.984 1.00 44.06 430 GLU A C 1
ATOM 3325 O O . GLU A 1 430 ? 68.721 -29.815 -5.067 1.00 44.06 430 GLU A O 1
ATOM 3330 N N . GLU A 1 431 ? 67.877 -31.706 -4.268 1.00 45.12 431 GLU A N 1
ATOM 3331 C CA . GLU A 1 431 ? 68.009 -32.344 -2.924 1.00 45.12 431 GLU A CA 1
ATOM 3332 C C . GLU A 1 431 ? 67.656 -31.334 -1.809 1.00 45.12 431 GLU A C 1
ATOM 3334 O O . GLU A 1 431 ? 68.211 -30.244 -1.732 1.00 45.12 431 GLU A O 1
ATOM 3339 N N . ASP A 1 432 ? 66.508 -31.516 -1.154 1.00 47.62 432 ASP A N 1
ATOM 3340 C CA . ASP A 1 432 ? 66.289 -32.225 0.126 1.00 47.62 432 ASP A CA 1
ATOM 3341 C C . ASP A 1 432 ? 66.370 -31.294 1.350 1.00 47.62 432 ASP A C 1
ATOM 3343 O O . ASP A 1 432 ? 67.050 -30.270 1.346 1.00 47.62 432 ASP A O 1
ATOM 3347 N N . ASP A 1 433 ? 65.613 -31.712 2.369 1.00 48.28 433 ASP A N 1
ATOM 3348 C CA . ASP A 1 433 ? 65.575 -31.327 3.789 1.00 48.28 433 ASP A CA 1
ATOM 3349 C C . ASP A 1 433 ? 64.205 -30.739 4.186 1.00 48.28 433 ASP A C 1
ATOM 3351 O O . ASP A 1 433 ? 63.822 -29.636 3.797 1.00 48.28 433 ASP A O 1
ATOM 3355 N N . ASP A 1 434 ? 63.323 -31.556 4.781 1.00 46.66 434 ASP A N 1
ATOM 3356 C CA . ASP A 1 434 ? 63.271 -31.874 6.228 1.00 46.66 434 ASP A CA 1
ATOM 3357 C C . ASP A 1 434 ? 62.896 -30.628 7.053 1.00 46.66 434 ASP A C 1
ATOM 3359 O O . ASP A 1 434 ? 63.411 -29.542 6.835 1.00 46.66 434 ASP A O 1
ATOM 3363 N N . GLN A 1 435 ? 62.069 -30.631 8.088 1.00 44.88 435 GLN A N 1
ATOM 3364 C CA . GLN A 1 435 ? 61.225 -31.567 8.821 1.00 44.88 435 GLN A CA 1
ATOM 3365 C C . GLN A 1 435 ? 60.450 -30.658 9.804 1.00 44.88 435 GLN A C 1
ATOM 3367 O O . GLN A 1 435 ? 60.900 -29.553 10.103 1.00 44.88 435 GLN A O 1
ATOM 3372 N N . ASP A 1 436 ? 59.299 -31.138 10.268 1.00 47.53 436 ASP A N 1
ATOM 3373 C CA . ASP A 1 436 ? 58.744 -31.002 11.623 1.00 47.53 436 ASP A CA 1
ATOM 3374 C C . ASP A 1 436 ? 58.923 -29.686 12.414 1.00 47.53 436 ASP A C 1
ATOM 3376 O O . ASP A 1 436 ? 60.024 -29.277 12.760 1.00 47.53 436 ASP A O 1
ATOM 3380 N N . ASP A 1 437 ? 57.802 -29.118 12.874 1.00 52.78 437 ASP A N 1
ATOM 3381 C CA . ASP A 1 437 ? 57.580 -29.028 14.325 1.00 52.78 437 ASP A CA 1
ATOM 3382 C C . ASP A 1 437 ? 56.101 -28.745 14.652 1.00 52.78 437 ASP A C 1
ATOM 3384 O O . ASP A 1 437 ? 55.550 -27.656 14.498 1.00 52.78 437 ASP A O 1
ATOM 3388 N N . ASP A 1 438 ? 55.473 -29.846 15.043 1.00 50.22 438 ASP A N 1
ATOM 3389 C CA . ASP A 1 438 ? 54.511 -30.057 16.117 1.00 50.22 438 ASP A CA 1
ATOM 3390 C C . ASP A 1 438 ? 54.254 -28.922 17.149 1.00 50.22 438 ASP A C 1
ATOM 3392 O O . ASP A 1 438 ? 55.159 -28.245 17.634 1.00 50.22 438 ASP A O 1
ATOM 3396 N N . GLN A 1 439 ? 53.000 -28.941 17.626 1.00 48.28 439 GLN A N 1
ATOM 3397 C CA . GLN A 1 439 ? 52.541 -28.772 19.020 1.00 48.28 439 GLN A CA 1
ATOM 3398 C C . GLN A 1 439 ? 51.987 -27.431 19.551 1.00 48.28 439 GLN A C 1
ATOM 3400 O O . GLN A 1 439 ? 52.720 -26.480 19.805 1.00 48.28 439 GLN A O 1
ATOM 3405 N N . ASN A 1 440 ? 50.697 -27.551 19.933 1.00 46.28 440 ASN A N 1
ATOM 3406 C CA . ASN A 1 440 ? 50.100 -27.249 21.253 1.00 46.28 440 ASN A CA 1
ATOM 3407 C C . ASN A 1 440 ? 49.957 -25.773 21.649 1.00 46.28 440 ASN A C 1
ATOM 3409 O O . ASN A 1 440 ? 50.762 -24.928 21.287 1.00 46.28 440 ASN A O 1
ATOM 3413 N N . ASP A 1 441 ? 49.039 -25.349 22.508 1.00 51.28 441 ASP A N 1
ATOM 3414 C CA . ASP A 1 441 ? 47.809 -25.827 23.158 1.00 51.28 441 ASP A CA 1
ATOM 3415 C C . ASP A 1 441 ? 47.321 -24.582 23.949 1.00 51.28 441 ASP A C 1
ATOM 3417 O O . ASP A 1 441 ? 48.111 -23.668 24.203 1.00 51.28 441 ASP A O 1
ATOM 3421 N N . ASP A 1 442 ? 46.061 -24.611 24.390 1.00 54.88 442 ASP A N 1
ATOM 3422 C CA . ASP A 1 442 ? 45.505 -23.909 25.566 1.00 54.88 442 ASP A CA 1
ATOM 3423 C C . ASP A 1 442 ? 45.378 -22.364 25.555 1.00 54.88 442 ASP A C 1
ATOM 3425 O O . ASP A 1 442 ? 46.353 -21.621 25.671 1.00 54.88 442 ASP A O 1
ATOM 3429 N N . ASP A 1 443 ? 44.137 -21.854 25.501 1.00 52.72 443 ASP A N 1
ATOM 3430 C CA . ASP A 1 443 ? 43.289 -21.582 26.693 1.00 52.72 443 ASP A CA 1
ATOM 3431 C C . ASP A 1 443 ? 41.834 -21.233 26.298 1.00 52.72 443 ASP A C 1
ATOM 3433 O O . ASP A 1 443 ? 41.638 -20.468 25.321 1.00 52.72 443 ASP A O 1
#

Secondary structure (DSSP, 8-state):
----------------------------------------S--SPPPHHHHHHHHHHHHHHH-TTTTSHHHHHHHHTSEEETTEEE--TTS-BS----SS----S----TT-TT--EEEEEEEETTTTEEEEEEEEEEEETTEEEEEEEEEEEEEE-TT--B-S-TTTTGGG--EEEEEEEEEEEEEESSEEEEEEEEEEEEEE--STT-SEEEEEEEEEEEEEEEEE-TTS-EEEEEEEEEEEEEEEEEEHHHHHHHSBSGGGEEEEEEEEEEEEEEETTEEEEEEEEEEEEEESSSEEEEEETT---EEEEETTT--EEE--EEEEEEEEEEETTTTEEEETTS-EEE--TT-EEEESTT--SHHHHHHHHHHT--EEEEEEEEEETTEEEEEEEEEEEEEE---------------------------------------

Solvent-accessible surface area (backbone atoms only — not comparable to full-atom values): 25272 Å² total; per-residue (Å²): 134,85,92,82,89,84,86,82,90,77,86,78,92,75,93,82,80,76,85,79,76,83,73,87,72,84,76,87,76,81,84,70,85,81,68,86,76,78,92,70,88,72,79,80,67,77,50,75,68,56,48,55,51,50,47,48,50,49,14,35,48,41,1,24,34,58,69,13,52,45,31,50,52,52,56,68,60,33,37,54,53,8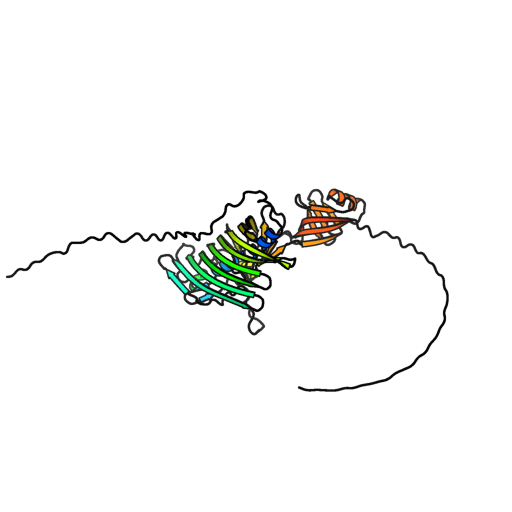7,87,50,70,39,81,26,86,78,59,25,83,58,87,86,77,86,81,89,74,97,64,78,89,84,88,71,66,74,54,38,80,80,54,70,37,82,73,44,60,50,74,40,87,90,79,37,39,36,40,40,33,32,34,36,60,42,86,51,99,62,41,36,36,40,37,42,39,41,36,38,38,34,39,17,30,91,86,66,51,66,48,93,50,47,60,84,44,45,78,49,30,21,32,38,44,33,38,41,39,37,40,37,42,39,41,42,88,56,38,39,36,39,41,41,38,37,40,37,40,44,36,38,39,66,16,86,88,41,69,47,28,40,31,34,37,40,41,38,38,34,40,39,41,35,37,56,45,99,86,69,49,74,52,65,36,36,40,38,36,38,40,41,40,60,72,27,34,32,37,50,65,40,15,59,73,69,34,25,53,51,23,13,33,30,43,62,33,45,39,43,34,40,41,38,38,74,58,96,84,49,75,47,78,47,76,46,43,34,40,37,38,29,81,25,76,27,43,30,45,39,37,48,63,97,48,88,69,54,30,38,22,36,34,53,70,15,49,64,43,72,48,65,47,78,48,74,42,46,59,66,48,68,41,69,89,78,26,36,38,31,30,69,91,66,46,34,36,36,48,53,101,76,33,46,57,41,39,52,102,70,28,54,42,64,67,41,46,48,49,41,49,74,73,68,47,57,38,39,34,45,30,35,20,35,59,35,91,92,40,76,63,29,35,41,32,48,33,37,37,30,40,64,71,85,84,80,80,82,72,87,76,86,76,86,75,88,78,89,80,85,88,83,88,80,91,84,85,84,83,90,81,88,74,88,83,85,83,89,79,89,136

Sequence (443 aa):
MNYLTDTPMKTLTNHFFRLLVFVFTVTLAAGCTLGDVSENMDQDQLDAEEIEAASQIMGQALSDDNDGVFASLNDALTDISSSDFRANARFKSGPENGNGHHGNGNGHGHSGRGNENDYEYSYDPVTGIHSISFDRSIDTENFQKTVSAQMTYIFTDDSGEFIEQPRENYELVENIDFTSLKTGTMTSLYKESEFSRADTFAITGVSDATPVMTIDGKHYGNGFYSGVRGNGNTFERNYVNEINFLDIQIDKALVDENGSLQEGVTGVLNYEMTLYKNNNGDESTKNITGTIEMDGDGTALLRFKNFTKLFEVDLGTGFVSDNEAEEEGIVDSVDVENGKVILDNGTLISVNERTEIEGDDGLVTLADVASAIAAGFVVEAEAEGYHNPQNRNELIADKIEFETDDDGFDEDEDEEENDDDEEDDEDEDEEDDDQDDDQNDDD

Foldseek 3Di:
DDDDDDDDDDDDDDPDDDDPPPPVPPPPPPDDPPDDDDPDDDQPDDDPVRVVVVLLVVLLQQALLNCHPQVQVQQLQWADDQPDTGGDQLAFDDDPDDDDDPDDDDPDGSNQPPVWAPWHWDADQVVLKIKIWTWGWDDDPFKTKIKTKIKIKFFAFPVRHTDPRCNVVVLRGFKIWMKMWMWMWMGGPFKTWTKIKIWTWIWGRSHPPDQKIWIWIKMWMWTKMWGADPVRDIAIKTKIKMKGGDGWMFGSVQCVVVRHSLLGIFDKIKMKMWIWGDDPNDIDIHIWIWMWGGDRHQWIWTDIPPDDWIWIHRRHNSDIDRQFDKDKAKFPDADQVQQWTAHPVGAIEHEDPQEQEAEPPPRRGSVSVRVCVVVPFTKMKIFTAHADPVGNSYGYGNYMYIYTDPPDPPDPDDDDDDDDDDDDDDDDDDDDDDDDDDYYDDD

Organism: NCBI:txid1302730

Radius of gyration: 33.29 Å; Cα contacts (8 Å, |Δi|>4): 897; chains: 1; bounding box: 129×66×108 Å

pLDDT: mean 77.39, std 22.61, range [24.02, 98.75]

Nearest PDB structures (foldseek):
  1uyn-assembly1_X  TM=3.323E-01  e=1.077E+00  Neisseria meningitidis
  2qom-assembly2_B  TM=2.821E-01  e=3.092E+00  Escherichia coli O157:H7
  3aeh-assembly2_B  TM=2.154E-01  e=3.436E+00  Escherichia coli